Protein AF-A0AAD9IRP3-F1 (afdb_monomer_lite)

Radius of gyration: 26.78 Å; chains: 1; bounding box: 48×95×75 Å

Structure (mmCIF, N/CA/C/O backbone):
data_AF-A0AAD9IRP3-F1
#
_entry.id   AF-A0AAD9IRP3-F1
#
loop_
_atom_site.group_PDB
_atom_site.id
_atom_site.type_symbol
_atom_site.label_atom_id
_atom_site.label_alt_id
_atom_site.label_comp_id
_atom_site.label_asym_id
_atom_site.label_entity_id
_atom_site.label_seq_id
_atom_site.pdbx_PDB_ins_code
_atom_site.Cartn_x
_atom_site.Cartn_y
_atom_site.Cartn_z
_atom_site.occupancy
_atom_site.B_iso_or_equiv
_atom_site.auth_seq_id
_atom_site.auth_comp_id
_atom_site.auth_asym_id
_atom_site.auth_atom_id
_atom_site.pdbx_PDB_model_num
ATOM 1 N N . MET A 1 1 ? -22.067 73.111 -10.343 1.00 34.44 1 MET A N 1
ATOM 2 C CA . MET A 1 1 ? -22.266 71.830 -11.054 1.00 34.44 1 MET A CA 1
ATOM 3 C C . MET A 1 1 ? -21.081 70.942 -10.731 1.00 34.44 1 MET A C 1
ATOM 5 O O . MET A 1 1 ? -19.991 71.403 -11.015 1.00 34.44 1 MET A O 1
ATOM 9 N N . LYS A 1 2 ? -21.332 69.755 -10.144 1.00 33.47 2 LYS A N 1
ATOM 10 C CA . LYS A 1 2 ? -20.678 68.452 -10.418 1.00 33.47 2 LYS A CA 1
ATOM 11 C C . LYS A 1 2 ? -19.129 68.430 -10.508 1.00 33.47 2 LYS A C 1
ATOM 13 O O . LYS A 1 2 ? -18.570 69.131 -11.330 1.00 33.47 2 LYS A O 1
ATOM 18 N N . PHE A 1 3 ? -18.362 67.608 -9.796 1.00 30.78 3 PHE A N 1
ATOM 19 C CA . PHE A 1 3 ? -18.585 66.251 -9.291 1.00 30.78 3 PHE A CA 1
ATOM 20 C C . PHE A 1 3 ? -17.543 65.948 -8.194 1.00 30.78 3 PHE A C 1
ATOM 22 O O . PHE A 1 3 ? -16.428 66.464 -8.235 1.00 30.78 3 PHE A O 1
ATOM 29 N N . GLU A 1 4 ? -17.930 65.101 -7.246 1.00 40.72 4 GLU A N 1
ATOM 30 C CA . GLU A 1 4 ? -17.082 64.471 -6.232 1.00 40.72 4 GLU A CA 1
ATOM 31 C C . GLU A 1 4 ? -16.010 63.564 -6.861 1.00 40.72 4 GLU A C 1
ATOM 33 O O . GLU A 1 4 ? -16.277 62.885 -7.852 1.00 40.72 4 GLU A O 1
ATOM 38 N N . ALA A 1 5 ? -14.830 63.490 -6.241 1.00 33.88 5 ALA A N 1
ATOM 39 C CA . ALA A 1 5 ? -13.912 62.367 -6.407 1.00 33.88 5 ALA A CA 1
ATOM 40 C C . ALA A 1 5 ? -13.196 62.098 -5.075 1.00 33.88 5 ALA A C 1
ATOM 42 O O . ALA A 1 5 ? -12.258 62.787 -4.678 1.00 33.88 5 ALA A O 1
ATOM 43 N N . LEU A 1 6 ? -13.726 61.100 -4.376 1.00 32.66 6 LEU A N 1
ATOM 44 C CA . LEU A 1 6 ? -13.215 60.476 -3.165 1.00 32.66 6 LEU A CA 1
ATOM 45 C C . LEU A 1 6 ? -11.885 59.766 -3.491 1.00 32.66 6 LEU A C 1
ATOM 47 O O . LEU A 1 6 ? -11.872 58.814 -4.268 1.00 32.66 6 LEU A O 1
ATOM 51 N N . ILE A 1 7 ? -10.765 60.218 -2.923 1.00 34.00 7 ILE A N 1
ATOM 52 C CA . ILE A 1 7 ? -9.478 59.513 -3.030 1.00 34.00 7 ILE A CA 1
ATOM 53 C C . ILE A 1 7 ? -9.467 58.408 -1.966 1.00 34.00 7 ILE A C 1
ATOM 55 O O . ILE A 1 7 ? -9.241 58.673 -0.788 1.00 34.00 7 ILE A O 1
ATOM 59 N N . ILE A 1 8 ? -9.741 57.170 -2.382 1.00 33.28 8 ILE A N 1
ATOM 60 C CA . ILE A 1 8 ? -9.523 55.968 -1.571 1.00 33.28 8 ILE A CA 1
ATOM 61 C C . ILE A 1 8 ? -8.064 55.541 -1.769 1.00 33.28 8 ILE A C 1
ATOM 63 O O . ILE A 1 8 ? -7.675 55.107 -2.851 1.00 33.28 8 ILE A O 1
ATOM 67 N N . LEU A 1 9 ? -7.253 55.671 -0.719 1.00 31.14 9 LEU A N 1
ATOM 68 C CA . LEU A 1 9 ? -5.928 55.056 -0.624 1.00 31.14 9 LEU A CA 1
ATOM 69 C C . LEU A 1 9 ? -6.104 53.550 -0.381 1.00 31.14 9 LEU A C 1
ATOM 71 O O . LEU A 1 9 ? -6.388 53.129 0.738 1.00 31.14 9 LEU A O 1
ATOM 75 N N . ILE A 1 10 ? -5.944 52.739 -1.428 1.00 34.94 10 ILE A N 1
ATOM 76 C CA . ILE A 1 10 ? -5.802 51.284 -1.302 1.00 34.94 10 ILE A CA 1
ATOM 77 C C . ILE A 1 10 ? -4.315 50.995 -1.078 1.00 34.94 10 ILE A C 1
ATOM 79 O O . ILE A 1 10 ? -3.503 51.143 -1.990 1.00 34.94 10 ILE A O 1
ATOM 83 N N . TYR A 1 11 ? -3.956 50.603 0.144 1.00 31.55 11 TYR A N 1
ATOM 84 C CA . TYR A 1 11 ? -2.677 49.954 0.423 1.00 31.55 11 TYR A CA 1
ATOM 85 C C . TYR A 1 11 ? -2.700 48.566 -0.230 1.00 31.55 11 TYR A C 1
ATOM 87 O O . TYR A 1 11 ? -3.429 47.682 0.218 1.00 31.55 11 TYR A O 1
ATOM 95 N N . LEU A 1 12 ? -1.918 48.370 -1.292 1.00 32.75 12 LEU A N 1
ATOM 96 C CA . LEU A 1 12 ? -1.576 47.035 -1.775 1.00 32.75 12 LEU A CA 1
ATOM 97 C C . LEU A 1 12 ? -0.512 46.469 -0.830 1.00 32.75 12 LEU A C 1
ATOM 99 O O . LEU A 1 12 ? 0.656 46.840 -0.906 1.00 32.75 12 LEU A O 1
ATOM 103 N N . ALA A 1 13 ? -0.929 45.611 0.099 1.00 35.06 13 ALA A N 1
ATOM 104 C CA . ALA A 1 13 ? -0.009 44.709 0.770 1.00 35.06 13 ALA A CA 1
ATOM 105 C C . ALA A 1 13 ? 0.370 43.620 -0.242 1.00 35.06 13 ALA A C 1
ATOM 107 O O . ALA A 1 13 ? -0.450 42.766 -0.576 1.00 35.06 13 ALA A O 1
ATOM 108 N N . GLU A 1 14 ? 1.594 43.672 -0.764 1.00 34.12 14 GLU A N 1
ATOM 109 C CA . GLU A 1 14 ? 2.196 42.539 -1.462 1.00 34.12 14 GLU A CA 1
ATOM 110 C C . GLU A 1 14 ? 2.407 41.416 -0.440 1.00 34.12 14 GLU A C 1
ATOM 112 O O . GLU A 1 14 ? 3.417 41.351 0.258 1.00 34.12 14 GLU A O 1
ATOM 117 N N . THR A 1 15 ? 1.424 40.529 -0.306 1.00 32.97 15 THR A N 1
ATOM 118 C CA . THR A 1 15 ? 1.647 39.225 0.312 1.00 32.97 15 THR A CA 1
ATOM 119 C C . THR A 1 15 ? 2.465 38.401 -0.669 1.00 32.97 15 THR A C 1
ATOM 121 O O . THR A 1 15 ? 1.927 37.850 -1.631 1.00 32.97 15 THR A O 1
ATOM 124 N N . THR A 1 16 ? 3.774 38.324 -0.443 1.00 30.28 16 THR A N 1
ATOM 125 C CA . THR A 1 16 ? 4.611 37.288 -1.043 1.00 30.28 16 THR A CA 1
ATOM 126 C C . THR A 1 16 ? 4.097 35.938 -0.556 1.00 30.28 16 THR A C 1
ATOM 128 O O . THR A 1 16 ? 4.431 35.497 0.543 1.00 30.28 16 THR A O 1
ATOM 131 N N . PHE A 1 17 ? 3.256 35.289 -1.360 1.00 29.38 17 PHE A N 1
ATOM 132 C CA . PHE A 1 17 ? 3.020 33.859 -1.236 1.00 29.38 17 PHE A CA 1
ATOM 133 C C . PHE A 1 17 ? 4.336 33.168 -1.583 1.00 29.38 17 PHE A C 1
ATOM 135 O O . PHE A 1 17 ? 4.687 33.010 -2.751 1.00 29.38 17 PHE A O 1
ATOM 142 N N . LEU A 1 18 ? 5.093 32.787 -0.555 1.00 24.44 18 LEU A N 1
ATOM 143 C CA . LEU A 1 18 ? 6.053 31.707 -0.696 1.00 24.44 18 LEU A CA 1
ATOM 144 C C . LEU A 1 18 ? 5.221 30.464 -1.006 1.00 24.44 18 LEU A C 1
ATOM 146 O O . LEU A 1 18 ? 4.602 29.884 -0.118 1.00 24.44 18 LEU A O 1
ATOM 150 N N . SER A 1 19 ? 5.153 30.090 -2.283 1.00 27.28 19 SER A N 1
ATOM 151 C CA . SER A 1 19 ? 4.756 28.743 -2.662 1.00 27.28 19 SER A CA 1
ATOM 152 C C . SER A 1 19 ? 5.772 27.805 -2.021 1.00 27.28 19 SER A C 1
ATOM 154 O O . SER A 1 19 ? 6.899 27.681 -2.507 1.00 27.28 19 SER A O 1
ATOM 156 N N . VAL A 1 20 ? 5.400 27.199 -0.896 1.00 24.89 20 VAL A N 1
ATOM 157 C CA . VAL A 1 20 ? 6.093 26.020 -0.389 1.00 24.89 20 VAL A CA 1
ATOM 158 C C . VAL A 1 20 ? 6.000 24.999 -1.511 1.00 24.89 20 VAL A C 1
ATOM 160 O O . VAL A 1 20 ? 4.912 24.565 -1.884 1.00 24.89 20 VAL A O 1
ATOM 163 N N . SER A 1 21 ? 7.141 24.687 -2.118 1.00 25.02 21 SER A N 1
ATOM 164 C CA . SER A 1 21 ? 7.259 23.523 -2.976 1.00 25.02 21 SER A CA 1
ATOM 165 C C . SER A 1 21 ? 6.849 22.324 -2.132 1.00 25.02 21 SER A C 1
ATOM 167 O O . SER A 1 21 ? 7.559 21.988 -1.181 1.00 25.02 21 SER A O 1
ATOM 169 N N . ALA A 1 22 ? 5.709 21.712 -2.449 1.00 25.44 22 ALA A N 1
ATOM 170 C CA . ALA A 1 22 ? 5.417 20.365 -1.996 1.00 25.44 22 ALA A CA 1
ATOM 171 C C . ALA A 1 22 ? 6.640 19.519 -2.370 1.00 25.44 22 ALA A C 1
ATOM 173 O O . ALA A 1 22 ? 6.993 19.414 -3.548 1.00 25.44 22 ALA A O 1
ATOM 174 N N . SER A 1 23 ? 7.376 19.032 -1.372 1.00 24.48 23 SER A N 1
ATOM 175 C CA . SER A 1 23 ? 8.453 18.092 -1.635 1.00 24.48 23 SER A CA 1
ATOM 176 C C . SER A 1 23 ? 7.810 16.871 -2.278 1.00 24.48 23 SER A C 1
ATOM 178 O O . SER A 1 23 ? 6.939 16.258 -1.663 1.00 24.48 23 SER A O 1
ATOM 180 N N . ASN A 1 24 ? 8.218 16.543 -3.503 1.00 29.25 24 ASN A N 1
ATOM 181 C CA . ASN A 1 24 ? 7.876 15.296 -4.183 1.00 29.25 24 ASN A CA 1
ATOM 182 C C . ASN A 1 24 ? 8.494 14.109 -3.423 1.00 29.25 24 ASN A C 1
ATOM 184 O O . ASN A 1 24 ? 9.475 13.529 -3.880 1.00 29.25 24 ASN A O 1
ATOM 188 N N . ASN A 1 25 ? 7.951 13.774 -2.254 1.00 29.34 25 ASN A N 1
ATOM 189 C CA . ASN A 1 25 ? 8.204 12.496 -1.610 1.00 29.34 25 ASN A CA 1
ATOM 190 C C . ASN A 1 25 ? 7.181 11.487 -2.144 1.00 29.34 25 ASN A C 1
ATOM 192 O O . ASN A 1 25 ? 6.010 11.848 -2.289 1.00 29.34 25 ASN A O 1
ATOM 196 N N . PRO A 1 26 ? 7.600 10.254 -2.478 1.00 30.30 26 PRO A N 1
ATOM 197 C CA . PRO A 1 26 ? 6.675 9.219 -2.914 1.00 30.30 26 PRO A CA 1
ATOM 198 C C . PRO A 1 26 ? 5.615 9.025 -1.827 1.00 30.30 26 PRO A C 1
ATOM 200 O O . PRO A 1 26 ? 5.940 8.884 -0.647 1.00 30.30 26 PRO A O 1
ATOM 203 N N . VAL A 1 27 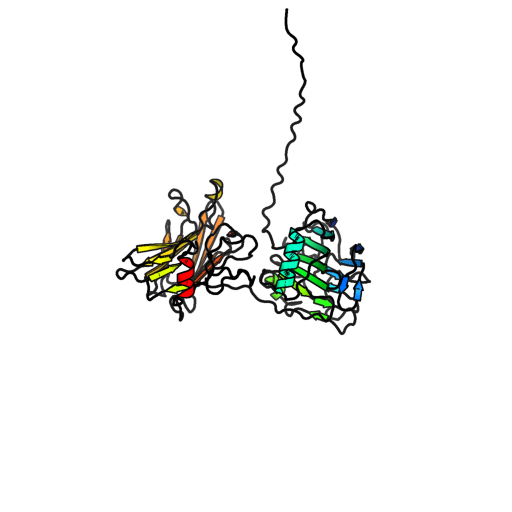? 4.343 9.092 -2.220 1.00 38.03 27 VAL A N 1
ATOM 204 C CA . VAL A 1 27 ? 3.213 8.858 -1.322 1.00 38.03 27 VAL A CA 1
ATOM 205 C C . VAL A 1 27 ? 3.242 7.379 -0.950 1.00 38.03 27 VAL A C 1
ATOM 207 O O . VAL A 1 27 ? 2.794 6.522 -1.701 1.00 38.03 27 VAL A O 1
ATOM 210 N N . TYR A 1 28 ? 3.845 7.073 0.192 1.00 49.09 28 TYR A N 1
ATOM 211 C CA . TYR A 1 28 ? 3.669 5.797 0.873 1.00 49.09 28 TYR A CA 1
ATOM 212 C C . TYR A 1 28 ? 2.184 5.649 1.243 1.00 49.09 28 TYR A C 1
ATOM 214 O O . TYR A 1 28 ? 1.552 6.648 1.592 1.00 49.09 28 TYR A O 1
ATOM 222 N N . TYR A 1 29 ? 1.629 4.430 1.225 1.00 62.78 29 TYR A N 1
ATOM 223 C CA . TYR A 1 29 ? 0.231 4.140 1.608 1.00 62.78 29 TYR A CA 1
ATOM 224 C C . TYR A 1 29 ? 0.048 4.193 3.128 1.00 62.78 29 TYR A C 1
ATOM 226 O O . TYR A 1 29 ? -0.410 3.255 3.781 1.00 62.78 29 TYR A O 1
ATOM 234 N N . LEU A 1 30 ? 0.465 5.309 3.708 1.00 74.38 30 LEU A N 1
ATOM 235 C CA . LEU A 1 30 ? 0.274 5.664 5.096 1.00 74.38 30 LEU A CA 1
ATOM 236 C C . LEU A 1 30 ? -1.132 6.231 5.237 1.00 74.38 30 LEU A C 1
ATOM 238 O O . LEU A 1 30 ? -1.665 6.882 4.339 1.00 74.38 30 LEU A O 1
ATOM 242 N N . TYR A 1 31 ? -1.716 6.031 6.405 1.00 85.00 31 TYR A N 1
ATOM 243 C CA . TYR A 1 31 ? -2.885 6.793 6.797 1.00 85.00 31 TYR A CA 1
ATOM 244 C C . TYR A 1 31 ? -2.513 8.278 6.839 1.00 85.00 31 TYR A C 1
ATOM 246 O O . TYR A 1 31 ? -1.376 8.590 7.214 1.00 85.00 31 TYR A O 1
ATOM 254 N N . PRO A 1 32 ? -3.436 9.197 6.506 1.00 86.75 32 PRO A N 1
ATOM 255 C CA . PRO A 1 32 ? -3.133 10.623 6.471 1.00 86.75 32 PRO A CA 1
ATOM 256 C C . PRO A 1 32 ? -2.511 11.109 7.784 1.00 86.75 32 PRO A C 1
ATOM 258 O O . PRO A 1 32 ? -3.067 10.882 8.858 1.00 86.75 32 PRO A O 1
ATOM 261 N N . PHE A 1 33 ? -1.383 11.805 7.715 1.00 88.12 33 PHE A N 1
ATOM 262 C CA . PHE A 1 33 ? -0.620 12.304 8.863 1.00 88.12 33 PHE A CA 1
ATOM 263 C C . PHE A 1 33 ? -0.012 13.664 8.520 1.00 88.12 33 PHE A C 1
ATOM 265 O O . PHE A 1 33 ? 0.009 14.031 7.350 1.00 88.12 33 PHE A O 1
ATOM 272 N N . GLY A 1 34 ? 0.480 14.384 9.524 1.00 89.88 34 GLY A N 1
ATOM 273 C CA . GLY A 1 34 ? 1.097 15.701 9.366 1.00 89.88 34 GLY A CA 1
ATOM 274 C C . GLY A 1 34 ? 0.376 16.804 10.141 1.00 89.88 34 GLY A C 1
ATOM 275 O O . GLY A 1 34 ? -0.753 16.642 10.615 1.00 89.88 34 GLY A O 1
ATOM 276 N N . GLU A 1 35 ? 1.040 17.951 10.288 1.00 89.50 35 GLU A N 1
ATOM 277 C CA . GLU A 1 35 ? 0.494 19.128 10.985 1.00 89.50 35 GLU A CA 1
ATOM 278 C C . GLU A 1 35 ? -0.794 19.640 10.330 1.00 89.50 35 GLU A C 1
ATOM 280 O O . GLU A 1 35 ? -1.708 20.100 11.011 1.00 89.50 35 GLU A O 1
ATOM 285 N N . GLU A 1 36 ? -0.904 19.507 9.010 1.00 85.62 36 GLU A N 1
ATOM 286 C CA . GLU A 1 36 ? -2.083 19.850 8.218 1.00 85.62 36 GLU A CA 1
ATOM 287 C C . GLU A 1 36 ? -3.308 18.987 8.543 1.00 85.62 36 GLU A C 1
ATOM 289 O O . GLU A 1 36 ? -4.436 19.405 8.285 1.00 85.62 36 GLU A O 1
ATOM 294 N N . ARG A 1 37 ? -3.101 17.808 9.144 1.00 85.69 37 ARG A N 1
ATOM 295 C CA . ARG A 1 37 ? -4.158 16.941 9.684 1.00 85.69 37 ARG A CA 1
ATOM 296 C C . ARG A 1 37 ? -4.361 17.129 11.194 1.00 85.69 37 ARG A C 1
ATOM 298 O O . ARG A 1 37 ? -5.118 16.381 11.806 1.00 85.69 37 ARG A O 1
ATOM 305 N N . GLY A 1 38 ? -3.703 18.125 11.793 1.00 90.56 38 GLY A N 1
ATOM 306 C CA . GLY A 1 38 ? -3.790 18.432 13.221 1.00 90.56 38 GLY A CA 1
ATOM 307 C C . GLY A 1 38 ? -2.910 17.552 14.109 1.00 90.56 38 GLY A C 1
ATOM 308 O O . GLY A 1 38 ? -3.159 17.473 15.315 1.00 90.56 38 GLY A O 1
ATOM 309 N N . ASP A 1 39 ? -1.896 16.889 13.544 1.00 95.44 39 ASP A N 1
ATOM 310 C CA . ASP A 1 39 ? -1.001 16.039 14.323 1.00 95.44 39 ASP A CA 1
ATOM 311 C C . ASP A 1 39 ? -0.147 16.851 15.293 1.00 95.44 39 ASP A C 1
ATOM 313 O O . ASP A 1 39 ? 0.381 17.920 14.985 1.00 95.44 39 ASP A O 1
ATOM 317 N N . SER A 1 40 ? 0.045 16.287 16.481 1.00 96.62 40 SER A N 1
ATOM 318 C CA . SER A 1 40 ? 1.114 16.723 17.368 1.00 96.62 40 SER A CA 1
ATOM 319 C C . SER A 1 40 ? 2.463 16.302 16.796 1.00 96.62 40 SER A C 1
ATOM 321 O O . SER A 1 40 ? 2.594 15.219 16.226 1.00 96.62 40 SER A O 1
ATOM 323 N N . VAL A 1 41 ? 3.478 17.139 17.011 1.00 95.38 41 VAL A N 1
ATOM 324 C CA . VAL A 1 41 ? 4.811 16.958 16.431 1.00 95.38 41 VAL A CA 1
ATOM 325 C C . VAL A 1 41 ? 5.862 16.764 17.518 1.00 95.38 41 VAL A C 1
ATOM 327 O O . VAL A 1 41 ? 5.890 17.493 18.513 1.00 95.38 41 VAL A O 1
ATOM 330 N N . LYS A 1 42 ? 6.772 15.810 17.308 1.00 94.00 42 LYS A N 1
ATOM 331 C CA . LYS A 1 42 ? 8.034 15.691 18.051 1.00 94.00 42 LYS A CA 1
ATOM 332 C C . LYS A 1 42 ? 9.199 15.613 17.061 1.00 94.00 42 LYS A C 1
ATOM 334 O O . LYS A 1 42 ? 9.298 14.661 16.296 1.00 94.00 42 LYS A O 1
ATOM 339 N N . THR A 1 43 ? 10.072 16.619 17.092 1.00 90.31 43 THR A N 1
ATOM 340 C CA . THR A 1 43 ? 11.253 16.763 16.211 1.00 90.31 43 THR A CA 1
ATOM 341 C C . THR A 1 43 ? 12.584 16.565 16.936 1.00 90.31 43 THR A C 1
ATOM 343 O O . THR A 1 43 ? 13.643 16.628 16.322 1.00 90.31 43 THR A O 1
ATOM 346 N N . ASP A 1 44 ? 12.554 16.349 18.250 1.00 86.12 44 ASP A N 1
ATOM 347 C CA . ASP A 1 44 ? 13.751 16.180 19.068 1.00 86.12 44 ASP A CA 1
ATOM 348 C C . ASP A 1 44 ? 13.536 15.071 20.098 1.00 86.12 44 ASP A C 1
ATOM 350 O O . ASP A 1 44 ? 12.405 14.860 20.550 1.00 86.12 44 ASP A O 1
ATOM 354 N N . GLY A 1 45 ? 14.606 14.363 20.448 1.00 80.81 45 GLY A N 1
ATOM 355 C CA . GLY A 1 45 ? 14.636 13.327 21.476 1.00 80.81 45 GLY A CA 1
ATOM 356 C C . GLY A 1 45 ? 15.479 12.098 21.125 1.00 80.81 45 GLY A C 1
ATOM 357 O O . GLY A 1 45 ? 15.880 11.892 19.974 1.00 80.81 45 GLY A O 1
ATOM 358 N N . ASP A 1 46 ? 15.720 11.290 22.159 1.00 75.06 46 ASP A N 1
ATOM 359 C CA . ASP A 1 46 ? 16.536 10.068 22.151 1.00 75.06 46 ASP A CA 1
ATOM 360 C C . ASP A 1 46 ? 15.914 8.970 23.062 1.00 75.06 46 ASP A C 1
ATOM 362 O O . ASP A 1 46 ? 14.833 9.169 23.620 1.00 75.06 46 ASP A O 1
ATOM 366 N N . ASP A 1 47 ? 16.596 7.834 23.248 1.00 70.94 47 ASP A N 1
ATOM 367 C CA . ASP A 1 47 ? 16.174 6.576 23.907 1.00 70.94 47 ASP A CA 1
ATOM 368 C C . ASP A 1 47 ? 15.269 6.666 25.156 1.00 70.94 47 ASP A C 1
ATOM 370 O O . ASP A 1 47 ? 14.468 5.766 25.414 1.00 70.94 47 ASP A O 1
ATOM 374 N N . MET A 1 48 ? 15.389 7.718 25.970 1.00 69.00 48 MET A N 1
ATOM 375 C CA . MET A 1 48 ? 14.631 7.866 27.223 1.00 69.00 48 MET A CA 1
ATOM 376 C C . MET A 1 48 ? 13.466 8.861 27.138 1.00 69.00 48 MET A C 1
ATOM 378 O O . MET A 1 48 ? 12.735 9.038 28.113 1.00 69.00 48 MET A O 1
ATOM 382 N N . GLU A 1 49 ? 13.244 9.487 25.986 1.00 77.69 49 GLU A N 1
ATOM 383 C CA . GLU A 1 49 ? 12.247 10.544 25.806 1.00 77.69 49 GLU A CA 1
ATOM 384 C C . GLU A 1 49 ? 10.909 10.027 25.264 1.00 77.69 49 GLU A C 1
ATOM 386 O O . GLU A 1 49 ? 10.356 10.522 24.277 1.00 77.69 49 GLU A O 1
ATOM 391 N N . ASN A 1 50 ? 10.368 9.028 25.958 1.00 83.56 50 ASN A N 1
ATOM 392 C CA . ASN A 1 50 ? 9.044 8.481 25.686 1.00 83.56 50 ASN A CA 1
ATOM 393 C C . ASN A 1 50 ? 7.937 9.471 26.071 1.00 83.56 50 ASN A C 1
ATOM 395 O O . ASN A 1 50 ? 8.026 10.179 27.079 1.00 83.56 50 ASN A O 1
ATOM 399 N N . LYS A 1 51 ? 6.838 9.467 25.314 1.00 91.00 51 LYS A N 1
ATOM 400 C CA . LYS A 1 51 ? 5.669 10.311 25.581 1.00 91.00 51 LYS A CA 1
ATOM 401 C C . LYS A 1 51 ? 4.511 9.473 26.117 1.00 91.00 51 LYS A C 1
ATOM 403 O O . LYS A 1 51 ? 4.030 8.582 25.426 1.00 91.00 51 LYS A O 1
ATOM 408 N N . LEU A 1 52 ? 4.027 9.789 27.321 1.00 94.38 52 LEU A N 1
ATOM 409 C CA . LEU A 1 52 ? 2.758 9.250 27.818 1.00 94.38 52 LEU A CA 1
ATOM 410 C C . LEU A 1 52 ? 1.596 9.882 27.044 1.00 94.38 52 LEU A C 1
ATOM 412 O O . LEU A 1 52 ? 1.464 11.110 27.012 1.00 94.38 52 LEU A O 1
ATOM 416 N N . ILE A 1 53 ? 0.759 9.038 26.450 1.00 95.56 53 ILE A N 1
ATOM 417 C CA . ILE A 1 53 ? -0.476 9.414 25.768 1.00 95.56 53 ILE A CA 1
ATOM 418 C C . ILE A 1 53 ? -1.648 8.933 26.621 1.00 95.56 53 ILE A C 1
ATOM 420 O O . ILE A 1 53 ? -1.765 7.742 26.906 1.00 95.56 53 ILE A O 1
ATOM 424 N N . HIS A 1 54 ? -2.510 9.862 27.034 1.00 95.06 54 HIS A N 1
ATOM 425 C CA . HIS A 1 54 ? -3.796 9.550 27.658 1.00 95.06 54 HIS A CA 1
ATOM 426 C C . HIS A 1 54 ? -4.857 9.420 26.573 1.00 95.06 54 HIS A C 1
ATOM 428 O O . HIS A 1 54 ? -4.970 10.310 25.729 1.00 95.06 54 HIS A O 1
ATOM 434 N N . LEU A 1 55 ? -5.608 8.321 26.588 1.00 92.12 55 LEU A N 1
ATOM 435 C CA . LEU A 1 55 ? -6.522 7.982 25.505 1.00 92.12 55 LEU A CA 1
ATOM 436 C C . LEU A 1 55 ? -7.934 8.489 25.773 1.00 92.12 55 LEU A C 1
ATOM 438 O O . LEU A 1 55 ? -8.449 8.349 26.882 1.00 92.12 55 LEU A O 1
ATOM 442 N N . ASN A 1 56 ? -8.572 9.024 24.734 1.00 89.56 56 ASN A N 1
ATOM 443 C CA . ASN A 1 56 ? -9.980 9.423 24.771 1.00 89.56 56 ASN A CA 1
ATOM 444 C C . ASN A 1 56 ? -10.902 8.202 24.871 1.00 89.56 56 ASN A C 1
ATOM 446 O O . ASN A 1 56 ? -11.970 8.273 25.483 1.00 89.56 56 ASN A O 1
ATOM 450 N N . ARG A 1 57 ? -10.472 7.067 24.305 1.00 89.88 57 ARG A N 1
ATOM 451 C CA . ARG A 1 57 ? -11.152 5.773 24.383 1.00 89.88 57 ARG A CA 1
ATOM 452 C C . ARG A 1 57 ? -10.221 4.711 24.946 1.00 89.88 57 ARG A C 1
ATOM 454 O O . ARG A 1 57 ? -9.024 4.699 24.682 1.00 89.88 57 ARG A O 1
ATOM 461 N N . THR A 1 58 ? -10.789 3.816 25.745 1.00 91.06 58 THR A N 1
ATOM 462 C CA . THR A 1 58 ? -10.067 2.628 26.214 1.00 91.06 58 THR A CA 1
ATOM 463 C C . THR A 1 58 ? -10.034 1.611 25.081 1.00 91.06 58 THR A C 1
ATOM 465 O O . THR A 1 58 ? -11.019 1.478 24.360 1.00 91.06 58 THR A O 1
ATOM 468 N N . PHE A 1 59 ? -8.934 0.882 24.939 1.00 92.06 59 PHE A N 1
ATOM 469 C CA . PHE A 1 59 ? -8.823 -0.202 23.965 1.00 92.06 59 PHE A CA 1
ATOM 470 C C . PHE A 1 59 ? -8.294 -1.474 24.623 1.00 92.06 59 PHE A C 1
ATOM 472 O O . PHE A 1 59 ? -7.773 -1.429 25.744 1.00 92.06 59 PHE A O 1
ATOM 479 N N . ARG A 1 60 ? -8.431 -2.612 23.935 1.00 94.88 60 ARG A N 1
ATOM 480 C CA . ARG A 1 60 ? -7.944 -3.903 24.424 1.00 94.88 60 ARG A CA 1
ATOM 481 C C . ARG A 1 60 ? -6.694 -4.331 23.675 1.00 94.88 60 ARG A C 1
ATOM 483 O O . ARG A 1 60 ? -6.655 -4.332 22.451 1.00 94.88 60 ARG A O 1
ATOM 490 N N . PHE A 1 61 ? -5.688 -4.735 24.435 1.00 95.00 61 PHE A N 1
ATOM 491 C CA . PHE A 1 61 ? -4.499 -5.393 23.919 1.00 95.00 61 PHE A CA 1
ATOM 492 C C . PHE A 1 61 ? -4.284 -6.694 24.685 1.00 95.00 61 PHE A C 1
ATOM 494 O O . PHE A 1 61 ? -4.215 -6.714 25.920 1.00 95.00 61 PHE A O 1
ATOM 501 N N . TYR A 1 62 ? -4.249 -7.798 23.945 1.00 93.88 62 TYR A N 1
ATOM 502 C CA . TYR A 1 62 ? -4.599 -9.115 24.455 1.00 93.88 62 TYR A CA 1
ATOM 503 C C . TYR A 1 62 ? -5.900 -9.039 25.278 1.00 93.88 62 TYR A C 1
ATOM 505 O O . TYR A 1 62 ? -6.876 -8.407 24.890 1.00 93.88 62 TYR A O 1
ATOM 513 N N . THR A 1 63 ? -5.917 -9.641 26.465 1.00 90.25 63 THR A N 1
ATOM 514 C CA . THR A 1 63 ? -7.073 -9.673 27.366 1.00 90.25 63 THR A CA 1
ATOM 515 C C . THR A 1 63 ? -7.093 -8.504 28.360 1.00 90.25 63 THR A C 1
ATOM 517 O O . THR A 1 63 ? -7.721 -8.622 29.413 1.00 90.25 63 THR A O 1
ATOM 520 N N . ARG A 1 64 ? -6.335 -7.423 28.119 1.00 92.56 64 ARG A N 1
ATOM 521 C CA . ARG A 1 64 ? -6.196 -6.287 29.048 1.00 92.56 64 ARG A CA 1
ATOM 522 C C . ARG A 1 64 ? -6.658 -4.987 28.409 1.00 92.56 64 ARG A C 1
ATOM 524 O O . ARG A 1 64 ? -6.402 -4.738 27.238 1.00 92.56 64 ARG A O 1
ATOM 531 N N . GLU A 1 65 ? -7.309 -4.158 29.213 1.00 94.31 65 GLU A N 1
ATOM 532 C CA . GLU A 1 65 ? -7.763 -2.825 28.825 1.00 94.31 65 GLU A CA 1
ATOM 533 C C . GLU A 1 65 ? -6.729 -1.762 29.192 1.00 94.31 65 GLU A C 1
ATOM 535 O O . GLU A 1 6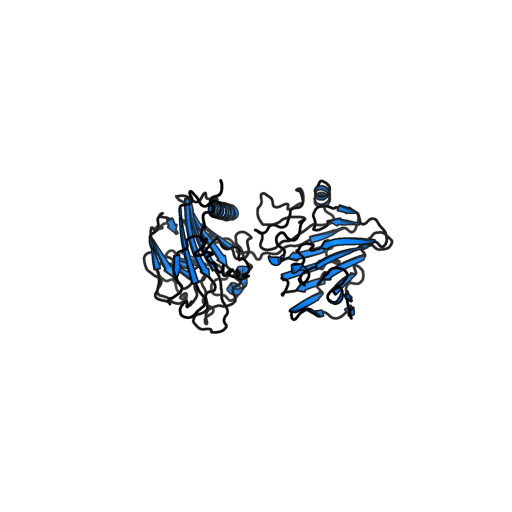5 ? -6.146 -1.796 30.280 1.00 94.31 65 GLU A O 1
ATOM 540 N N . TYR A 1 66 ? -6.535 -0.804 28.289 1.00 94.56 66 TYR A N 1
ATOM 541 C CA . TYR A 1 66 ? -5.594 0.296 28.449 1.00 94.56 66 TYR A CA 1
ATOM 542 C C . TYR A 1 66 ? -6.262 1.630 28.121 1.00 94.56 66 TYR A C 1
ATOM 544 O O . TYR A 1 66 ? -6.919 1.785 27.095 1.00 94.56 66 TYR A O 1
ATOM 552 N N . ASN A 1 67 ? -6.061 2.609 29.003 1.00 94.12 67 ASN A N 1
ATOM 553 C CA . ASN A 1 67 ? -6.510 3.999 28.845 1.00 94.12 67 ASN A CA 1
ATOM 554 C C . ASN A 1 67 ? -5.341 4.969 28.593 1.00 94.12 67 ASN A C 1
ATOM 556 O O . ASN A 1 67 ? -5.517 6.186 28.553 1.00 94.12 67 ASN A O 1
ATOM 560 N N . SER A 1 68 ? -4.126 4.431 28.503 1.00 95.69 68 SER A N 1
ATOM 561 C CA . SER A 1 68 ? -2.901 5.166 28.234 1.00 95.69 68 SER A CA 1
ATOM 562 C C . SER A 1 68 ? -1.807 4.221 27.753 1.00 95.69 68 SER A C 1
ATOM 564 O O . SER A 1 68 ? -1.814 3.026 28.064 1.00 95.69 68 SER A O 1
ATOM 566 N N . PHE A 1 69 ? -0.854 4.766 27.006 1.00 96.44 69 PHE A N 1
ATOM 567 C CA . PHE A 1 69 ? 0.365 4.069 26.613 1.00 96.44 69 PHE A CA 1
ATOM 568 C C . PHE A 1 69 ? 1.535 5.041 26.506 1.00 96.44 69 PHE A C 1
ATOM 570 O O . PHE A 1 69 ? 1.361 6.259 26.445 1.00 96.44 69 PHE A O 1
ATOM 577 N N . TRP A 1 70 ? 2.738 4.489 26.463 1.00 94.75 70 TRP A N 1
ATOM 578 C CA . TRP A 1 70 ? 3.967 5.220 26.217 1.00 94.75 70 TRP A CA 1
ATOM 579 C C . TRP A 1 70 ? 4.375 5.040 24.761 1.00 94.75 70 TRP A C 1
ATOM 581 O O . TRP A 1 70 ? 4.634 3.926 24.310 1.00 94.75 70 TRP A O 1
ATOM 591 N N . MET A 1 71 ? 4.421 6.147 24.031 1.00 94.12 71 MET A N 1
ATOM 592 C CA . MET A 1 71 ? 4.915 6.204 22.664 1.00 94.12 71 MET A CA 1
ATOM 593 C C . MET A 1 71 ? 6.434 6.388 22.682 1.00 94.12 71 MET A C 1
ATOM 595 O O . MET A 1 71 ? 6.935 7.341 23.291 1.00 94.12 71 MET A O 1
ATOM 599 N N . CYS A 1 72 ? 7.147 5.481 22.017 1.00 92.94 72 CYS A N 1
ATOM 600 C CA . CYS A 1 72 ? 8.601 5.456 21.955 1.00 92.94 72 CYS A CA 1
ATOM 601 C C . CYS A 1 72 ? 9.110 5.985 20.614 1.00 92.94 72 CYS A C 1
ATOM 603 O O . CYS A 1 72 ? 8.599 5.624 19.553 1.00 92.94 72 CYS A O 1
ATOM 605 N N . ILE A 1 73 ? 10.164 6.803 20.659 1.00 91.88 73 ILE A N 1
ATOM 606 C CA . ILE A 1 73 ? 10.852 7.301 19.457 1.00 91.88 73 ILE A CA 1
ATOM 607 C C . ILE A 1 73 ? 11.415 6.146 18.632 1.00 91.88 73 ILE A C 1
ATOM 609 O O . ILE A 1 73 ? 11.381 6.180 17.409 1.00 91.88 73 ILE A O 1
ATOM 613 N N . ASN A 1 74 ? 11.822 5.084 19.314 1.00 91.75 74 ASN A N 1
ATOM 614 C CA . ASN A 1 74 ? 12.438 3.899 18.747 1.00 91.75 74 ASN A CA 1
ATOM 615 C C . ASN A 1 74 ? 11.448 2.962 18.036 1.00 91.75 74 ASN A C 1
ATOM 617 O O . ASN A 1 74 ? 11.745 1.790 17.891 1.00 91.75 74 ASN A O 1
ATOM 621 N N . GLY A 1 75 ? 10.273 3.431 17.601 1.00 93.19 75 GLY A N 1
ATOM 622 C CA . GLY A 1 75 ? 9.348 2.630 16.788 1.00 93.19 75 GLY A CA 1
ATOM 623 C C . GLY A 1 75 ? 8.523 1.595 17.560 1.00 93.19 75 GLY A C 1
ATOM 624 O O . GLY A 1 75 ? 8.191 0.532 17.025 1.00 93.19 75 GLY A O 1
ATOM 625 N N . ALA A 1 76 ? 8.200 1.880 18.826 1.00 93.94 76 ALA A N 1
ATOM 626 C CA . ALA A 1 76 ? 7.436 0.986 19.698 1.00 93.94 76 ALA A CA 1
ATOM 627 C C . ALA A 1 76 ? 6.401 1.731 20.559 1.00 93.94 76 ALA A C 1
ATOM 629 O O . ALA A 1 76 ? 6.519 2.928 20.828 1.00 93.94 76 ALA A O 1
ATOM 630 N N . ILE A 1 77 ? 5.390 0.999 21.024 1.00 95.19 77 ILE A N 1
ATOM 631 C CA . ILE A 1 77 ? 4.352 1.477 21.943 1.00 95.19 77 ILE A CA 1
ATOM 632 C C . ILE A 1 77 ? 4.296 0.515 23.128 1.00 95.19 77 ILE A C 1
ATOM 634 O O . ILE A 1 77 ? 4.014 -0.667 22.939 1.00 95.19 77 ILE A O 1
ATOM 638 N N . SER A 1 78 ? 4.559 0.990 24.347 1.00 93.81 78 SER A N 1
ATOM 639 C CA . SER A 1 78 ? 4.530 0.158 25.557 1.00 93.81 78 SER A CA 1
ATOM 640 C C . SER A 1 78 ? 3.406 0.545 26.506 1.00 93.81 78 SER A C 1
ATOM 642 O O . SER A 1 78 ? 2.949 1.688 26.547 1.00 93.81 78 SER A O 1
ATOM 644 N N . PHE A 1 79 ? 2.962 -0.416 27.309 1.00 92.44 79 PHE A N 1
ATOM 645 C CA . PHE A 1 79 ? 1.827 -0.231 28.203 1.00 92.44 79 PHE A CA 1
ATOM 646 C C . PHE A 1 79 ? 2.238 -0.306 29.672 1.00 92.44 79 PHE A C 1
ATOM 648 O O . PHE A 1 79 ? 3.142 -1.054 30.045 1.00 92.44 79 PHE A O 1
ATOM 655 N N . ASN A 1 80 ? 1.538 0.451 30.522 1.00 86.75 80 ASN A N 1
ATOM 656 C CA . ASN A 1 80 ? 1.810 0.673 31.953 1.00 86.75 80 ASN A CA 1
ATOM 657 C C . ASN A 1 80 ? 3.127 1.408 32.253 1.00 86.75 80 ASN A C 1
ATOM 659 O O . ASN A 1 80 ? 3.121 2.414 32.960 1.00 86.75 80 ASN A O 1
ATOM 663 N N . VAL A 1 81 ? 4.249 0.926 31.721 1.00 86.38 81 VAL A N 1
ATOM 664 C CA . VAL A 1 81 ? 5.591 1.476 31.949 1.00 86.38 81 VAL A CA 1
ATOM 665 C C . VAL A 1 81 ? 6.219 1.835 30.606 1.00 86.38 81 VAL A C 1
ATOM 667 O O . VAL A 1 81 ? 5.950 1.187 29.591 1.00 86.38 81 VAL A O 1
ATOM 670 N N . PHE A 1 82 ? 7.030 2.890 30.586 1.00 83.94 82 PHE A N 1
ATOM 671 C CA . PHE A 1 82 ? 7.750 3.285 29.382 1.00 83.94 82 PHE A CA 1
ATOM 672 C C . PHE A 1 82 ? 8.829 2.260 29.013 1.00 83.94 82 PHE A C 1
ATOM 674 O O . PHE A 1 82 ? 9.386 1.571 29.871 1.00 83.94 82 PHE A O 1
ATOM 681 N N . LEU A 1 83 ? 9.134 2.188 27.723 1.00 84.25 83 LEU A N 1
ATOM 682 C CA . LEU A 1 83 ? 10.174 1.335 27.169 1.00 84.25 83 LEU A CA 1
ATOM 683 C C . LEU A 1 83 ? 11.524 2.058 27.248 1.00 84.25 83 LEU A C 1
ATOM 685 O O . LEU A 1 83 ? 11.726 3.067 26.581 1.00 84.25 83 LEU A O 1
ATOM 689 N N . TRP A 1 84 ? 12.442 1.580 28.090 1.00 79.88 84 TRP A N 1
ATOM 690 C CA . TRP A 1 84 ? 13.742 2.238 28.323 1.00 79.88 84 TRP A CA 1
ATOM 691 C C . TRP A 1 84 ? 14.882 1.709 27.442 1.00 79.88 84 TRP A C 1
ATOM 693 O O . TRP A 1 84 ? 16.029 2.121 27.603 1.00 79.88 84 TRP A O 1
ATOM 703 N N . LEU A 1 85 ? 14.603 0.729 26.583 1.00 83.06 85 LEU A N 1
ATOM 704 C CA . LEU A 1 85 ? 15.614 0.053 25.779 1.00 83.06 85 LEU A CA 1
ATOM 705 C C . LEU A 1 85 ? 15.715 0.696 24.389 1.00 83.06 85 LEU A C 1
ATOM 707 O O . LEU A 1 85 ? 14.710 0.899 23.711 1.00 83.06 85 LEU A O 1
ATOM 711 N N . ALA A 1 86 ? 16.950 0.954 23.956 1.00 79.62 86 ALA A N 1
ATOM 712 C CA . ALA A 1 86 ? 17.253 1.519 22.639 1.00 79.62 86 ALA A CA 1
ATOM 713 C C . ALA A 1 86 ? 16.913 0.560 21.484 1.00 79.62 86 ALA A C 1
ATOM 715 O O . ALA A 1 86 ? 16.571 0.966 20.383 1.00 79.62 86 ALA A O 1
ATOM 716 N N . SER A 1 87 ? 16.996 -0.744 21.741 1.00 78.38 87 SER A N 1
ATOM 717 C CA . SER A 1 87 ? 16.727 -1.789 20.757 1.00 78.38 87 SER A CA 1
ATOM 718 C C . SER A 1 87 ? 16.129 -3.031 21.429 1.00 78.38 87 SER A C 1
ATOM 720 O O . SER A 1 87 ? 16.274 -3.202 22.648 1.00 78.38 87 SER A O 1
ATOM 722 N N . PRO A 1 88 ? 15.458 -3.907 20.660 1.00 74.69 88 PRO A N 1
ATOM 723 C CA . PRO A 1 88 ? 14.901 -5.152 21.166 1.00 74.69 88 PRO A CA 1
ATOM 724 C C . PRO A 1 88 ? 15.966 -6.003 21.858 1.00 74.69 88 PRO A C 1
ATOM 726 O O . PRO A 1 88 ? 17.002 -6.330 21.276 1.00 74.69 88 PRO A O 1
ATOM 729 N N . SER A 1 89 ? 15.698 -6.421 23.094 1.00 67.50 89 SER A N 1
ATOM 730 C CA . SER A 1 89 ? 16.506 -7.450 23.744 1.00 67.50 89 SER A CA 1
ATOM 731 C C . SER A 1 89 ? 16.218 -8.824 23.140 1.00 67.50 89 SER A C 1
ATOM 733 O O . SER A 1 89 ? 15.082 -9.132 22.779 1.00 67.50 89 SER A O 1
ATOM 735 N N . SER A 1 90 ? 17.222 -9.701 23.128 1.00 60.50 90 SER A N 1
ATOM 736 C CA . SER A 1 90 ? 17.071 -11.098 22.694 1.00 60.50 90 SER A CA 1
ATOM 737 C C . SER A 1 90 ? 16.156 -11.940 23.600 1.00 60.50 90 SER A C 1
ATOM 739 O O . SER A 1 90 ? 15.723 -13.016 23.197 1.00 60.50 90 SER A O 1
ATOM 741 N N . GLY A 1 91 ? 15.847 -11.469 24.814 1.00 62.06 91 GLY A N 1
ATOM 742 C CA . GLY A 1 91 ? 14.934 -12.119 25.758 1.00 62.06 91 GLY A CA 1
ATOM 743 C C . GLY A 1 91 ? 13.602 -11.384 25.919 1.00 62.06 91 GLY A C 1
ATOM 744 O O . GLY A 1 91 ? 13.484 -10.202 25.588 1.00 62.06 91 GLY A O 1
ATOM 745 N N . ALA A 1 92 ? 12.600 -12.084 26.456 1.00 65.12 92 ALA A N 1
ATOM 746 C CA . ALA A 1 92 ? 11.335 -11.474 26.842 1.00 65.12 92 ALA A CA 1
ATOM 747 C C . ALA A 1 92 ? 11.554 -10.460 27.975 1.00 65.12 92 ALA A C 1
ATOM 749 O O . ALA A 1 92 ? 12.126 -10.783 29.020 1.00 65.12 92 ALA A O 1
ATOM 750 N N . ILE A 1 93 ? 11.100 -9.229 27.754 1.00 73.81 93 ILE A N 1
ATOM 751 C CA . ILE A 1 93 ? 10.981 -8.222 28.803 1.00 73.81 93 ILE A CA 1
ATOM 752 C C . ILE A 1 93 ? 9.558 -8.320 29.336 1.00 73.81 93 ILE A C 1
ATOM 754 O O . ILE A 1 93 ? 8.609 -8.347 28.558 1.00 73.81 93 ILE A O 1
ATOM 758 N N . ASN A 1 94 ? 9.408 -8.416 30.656 1.00 83.06 94 ASN A N 1
ATOM 759 C CA . ASN A 1 94 ? 8.124 -8.594 31.341 1.00 83.06 94 ASN A CA 1
ATOM 760 C C . ASN A 1 94 ? 7.296 -7.291 31.330 1.00 83.06 94 ASN A C 1
ATOM 762 O O . ASN A 1 94 ? 6.918 -6.756 32.371 1.00 83.06 94 ASN A O 1
ATOM 766 N N . LEU A 1 95 ? 7.101 -6.742 30.137 1.00 87.69 95 LEU A N 1
ATOM 767 C CA . LEU A 1 95 ? 6.497 -5.462 29.828 1.00 87.69 95 LEU A CA 1
ATOM 768 C C . LEU A 1 95 ? 5.609 -5.675 28.599 1.00 87.69 95 LEU A C 1
ATOM 770 O O . LEU A 1 95 ? 6.106 -6.162 27.586 1.00 87.69 95 LEU A O 1
ATOM 774 N N . PRO A 1 96 ? 4.312 -5.349 28.665 1.00 92.19 96 PRO A N 1
ATOM 775 C CA . PRO A 1 96 ? 3.468 -5.385 27.483 1.00 92.19 96 PRO A CA 1
ATOM 776 C C . PRO A 1 96 ? 3.841 -4.263 26.505 1.00 92.19 96 PRO A C 1
ATOM 778 O O . PRO A 1 96 ? 3.942 -3.101 26.910 1.00 92.19 96 PRO A O 1
ATOM 781 N N . TYR A 1 97 ? 4.025 -4.595 25.228 1.00 93.25 97 TYR A N 1
ATOM 782 C CA . TYR A 1 97 ? 4.298 -3.620 24.168 1.00 93.25 97 TYR A CA 1
ATOM 783 C C . TYR A 1 97 ? 3.952 -4.154 22.776 1.00 93.25 97 TYR A C 1
ATOM 785 O O . TYR A 1 97 ? 3.792 -5.356 22.566 1.00 93.25 97 TYR A O 1
ATOM 793 N N . MET A 1 98 ? 3.893 -3.238 21.816 1.00 94.56 98 MET A N 1
ATOM 794 C CA . MET A 1 98 ? 3.860 -3.515 20.384 1.00 94.56 98 MET A CA 1
ATOM 795 C C . MET A 1 98 ? 5.082 -2.855 19.753 1.00 94.56 98 MET A C 1
ATOM 797 O O . MET A 1 98 ? 5.304 -1.655 19.926 1.00 94.56 98 MET A O 1
ATOM 801 N N . ALA A 1 99 ? 5.899 -3.641 19.064 1.00 93.75 99 ALA A N 1
ATOM 802 C CA . ALA A 1 99 ? 7.012 -3.148 18.271 1.00 93.75 99 ALA A CA 1
ATOM 803 C C . ALA A 1 99 ? 6.562 -3.078 16.814 1.00 93.75 99 ALA A C 1
ATOM 805 O O . ALA A 1 99 ? 6.221 -4.106 16.230 1.00 93.75 99 ALA A O 1
ATOM 806 N N . VAL A 1 100 ? 6.544 -1.860 16.275 1.00 94.94 100 VAL A N 1
ATOM 807 C CA . VAL A 1 100 ? 6.154 -1.563 14.891 1.00 94.94 100 VAL A CA 1
ATOM 808 C C . VAL A 1 100 ? 7.376 -1.775 14.008 1.00 94.94 100 VAL A C 1
ATOM 810 O O . VAL A 1 100 ? 7.389 -2.613 13.114 1.00 94.94 100 VAL A O 1
ATOM 813 N N . PHE A 1 101 ? 8.442 -1.051 14.333 1.00 91.38 101 PHE A N 1
ATOM 814 C CA . PHE A 1 101 ? 9.760 -1.185 13.740 1.00 91.38 101 PHE A CA 1
ATOM 815 C C . PHE A 1 101 ? 10.772 -0.782 14.804 1.00 91.38 101 PHE A C 1
ATOM 817 O O . PHE A 1 101 ? 11.283 0.337 14.800 1.00 91.38 101 PHE A O 1
ATOM 824 N N . TRP A 1 102 ? 10.973 -1.648 15.803 1.00 90.31 102 TRP A N 1
ATOM 825 C CA . TRP A 1 102 ? 11.764 -1.238 16.959 1.00 90.31 102 TRP A CA 1
ATOM 826 C C . TRP A 1 102 ? 13.247 -1.117 16.594 1.00 90.31 102 TRP A C 1
ATOM 828 O O . TRP A 1 102 ? 13.940 -2.122 16.431 1.00 90.31 102 TRP A O 1
ATOM 838 N N . GLN A 1 103 ? 13.711 0.125 16.477 1.00 87.69 103 GLN A N 1
ATOM 839 C CA . GLN A 1 103 ? 15.045 0.522 16.039 1.00 87.69 103 GLN A CA 1
ATOM 840 C C . GLN A 1 103 ? 15.671 1.536 16.992 1.00 87.69 103 GLN A C 1
ATOM 842 O O . GLN A 1 103 ? 14.977 2.157 17.778 1.00 87.69 103 GLN A O 1
ATOM 847 N N . ASP A 1 104 ? 16.978 1.745 16.870 1.00 88.44 104 ASP A N 1
ATOM 848 C CA . ASP A 1 104 ? 17.703 2.776 17.615 1.00 88.44 104 ASP A CA 1
ATOM 849 C C . ASP A 1 104 ? 17.670 4.098 16.817 1.00 88.44 104 ASP A C 1
ATOM 851 O O . ASP A 1 104 ? 18.504 4.331 15.931 1.00 88.44 104 ASP A O 1
ATOM 855 N N . ILE A 1 105 ? 16.618 4.894 17.043 1.00 89.62 105 ILE A N 1
ATOM 856 C CA . ILE A 1 105 ? 16.269 6.100 16.278 1.00 89.62 105 ILE A CA 1
ATOM 857 C C . ILE A 1 105 ? 16.720 7.346 17.032 1.00 89.62 105 ILE A C 1
ATOM 859 O O . ILE A 1 105 ? 16.518 7.489 18.235 1.00 89.62 105 ILE A O 1
ATOM 863 N N . LYS A 1 106 ? 17.250 8.316 16.285 1.00 86.44 106 LYS A N 1
ATOM 864 C CA . LYS A 1 106 ? 17.575 9.643 16.805 1.00 86.44 106 LYS A CA 1
ATOM 865 C C . LYS A 1 106 ? 16.798 10.708 16.043 1.00 86.44 106 LYS A C 1
ATOM 867 O O . LYS A 1 106 ? 16.853 10.729 14.819 1.00 86.44 106 LYS A O 1
ATOM 872 N N . LEU A 1 107 ? 16.143 11.624 16.761 1.00 88.81 107 LEU A N 1
ATOM 873 C CA . LEU A 1 107 ? 15.509 12.802 16.148 1.00 88.81 107 LEU A CA 1
ATOM 874 C C . LEU A 1 107 ? 16.420 14.038 16.212 1.00 88.81 107 LEU A C 1
ATOM 876 O O . LEU A 1 107 ? 16.472 14.828 15.271 1.00 88.81 107 LEU A O 1
ATOM 880 N N . THR A 1 108 ? 17.222 14.172 17.275 1.00 87.25 108 THR A N 1
ATOM 881 C CA . THR A 1 108 ? 18.097 15.336 17.488 1.00 87.25 108 THR A CA 1
ATOM 882 C C . THR A 1 108 ? 19.100 15.543 16.349 1.00 87.25 108 THR A C 1
ATOM 884 O O . THR A 1 108 ? 19.969 14.698 16.099 1.00 87.25 108 THR A O 1
ATOM 887 N N . ASN A 1 109 ? 19.072 16.730 15.738 1.00 85.88 109 ASN A N 1
ATOM 888 C CA . ASN A 1 109 ? 19.914 17.109 14.595 1.00 85.88 109 ASN A CA 1
ATOM 889 C C . ASN A 1 109 ? 19.735 16.189 13.371 1.00 85.88 109 ASN A C 1
ATOM 891 O O . ASN A 1 109 ? 20.700 15.930 12.652 1.00 85.88 109 ASN A O 1
ATOM 895 N N . THR A 1 110 ? 18.520 15.687 13.151 1.00 87.00 110 THR A N 1
ATOM 896 C CA . THR A 1 110 ? 18.141 14.892 11.974 1.00 87.00 110 THR A CA 1
ATOM 897 C C . THR A 1 110 ? 16.915 15.523 11.296 1.00 87.00 110 THR A C 1
ATOM 899 O O . THR A 1 110 ? 16.255 16.364 11.908 1.00 87.00 110 THR A O 1
ATOM 902 N N . PRO A 1 111 ? 16.592 15.153 10.046 1.00 83.12 111 PRO A N 1
ATOM 903 C CA . PRO A 1 111 ? 15.333 15.545 9.408 1.00 83.12 111 PRO A CA 1
ATOM 904 C C . PRO A 1 111 ? 14.114 14.756 9.925 1.00 83.12 111 PRO A C 1
ATOM 906 O O . PRO A 1 111 ? 12.984 15.075 9.550 1.00 83.12 111 PRO A O 1
ATOM 909 N N . GLY A 1 112 ? 14.328 13.744 10.773 1.00 90.69 112 GLY A N 1
ATOM 910 C CA . GLY A 1 112 ? 13.285 12.864 11.281 1.00 90.69 112 GLY A CA 1
ATOM 911 C C . GLY A 1 112 ? 12.281 13.576 12.178 1.00 90.69 112 GLY A C 1
ATOM 912 O O . GLY A 1 112 ? 12.634 14.415 13.006 1.00 90.69 112 GLY A O 1
ATOM 913 N N . THR A 1 113 ? 11.010 13.220 12.025 1.00 92.50 113 THR A N 1
ATOM 914 C CA . THR A 1 113 ? 9.904 13.803 12.788 1.00 92.50 113 THR A CA 1
ATOM 915 C C . THR A 1 113 ? 8.884 12.731 13.146 1.00 92.50 113 THR A C 1
ATOM 917 O O . THR A 1 113 ? 8.555 11.877 12.328 1.00 92.50 113 THR A O 1
ATOM 920 N N . MET A 1 114 ? 8.353 12.779 14.366 1.00 95.94 114 MET A N 1
ATOM 921 C CA . MET A 1 114 ? 7.183 11.992 14.743 1.00 95.94 114 MET A CA 1
ATOM 922 C C . MET A 1 114 ? 5.925 12.849 14.687 1.00 95.94 114 MET A C 1
ATOM 924 O O . MET A 1 114 ? 5.860 13.890 15.346 1.00 95.94 114 MET A O 1
ATOM 928 N N . TYR A 1 115 ? 4.920 12.361 13.969 1.00 96.44 115 TYR A N 1
ATOM 929 C CA . TYR A 1 115 ? 3.573 12.924 13.929 1.00 96.44 115 TYR A CA 1
ATOM 930 C C . TYR A 1 115 ? 2.613 11.975 14.627 1.00 96.44 115 TYR A C 1
ATOM 932 O O . TYR A 1 115 ? 2.710 10.765 14.431 1.00 96.44 115 TYR A O 1
ATOM 940 N N . TYR A 1 116 ? 1.712 12.486 15.461 1.00 97.56 116 TYR A N 1
ATOM 941 C CA . TYR A 1 116 ? 0.725 11.638 16.121 1.00 97.56 116 TYR A CA 1
ATOM 942 C C . TYR A 1 116 ? -0.572 12.371 16.455 1.00 97.56 116 TYR A C 1
ATOM 944 O O . TYR A 1 116 ? -0.556 13.531 16.876 1.00 97.56 116 TYR A O 1
ATOM 952 N N . ARG A 1 117 ? -1.702 11.666 16.349 1.00 95.81 117 ARG A N 1
ATOM 953 C CA . ARG A 1 117 ? -3.015 12.173 16.768 1.00 95.81 117 ARG A CA 1
ATOM 954 C C . ARG A 1 117 ? -3.948 11.075 17.258 1.00 95.81 117 ARG A C 1
ATOM 956 O O . ARG A 1 117 ? -3.812 9.906 16.907 1.00 95.81 117 ARG A O 1
ATOM 963 N N . GLN A 1 118 ? -4.918 11.493 18.065 1.00 94.56 118 GLN A N 1
ATOM 964 C CA . GLN A 1 118 ? -6.120 10.723 18.369 1.00 94.56 118 GLN A CA 1
ATOM 965 C C . GLN A 1 118 ? -7.269 11.272 17.534 1.00 94.56 118 GLN A C 1
ATOM 967 O O . GLN A 1 118 ? -7.416 12.488 17.425 1.00 94.56 118 GLN A O 1
ATOM 972 N N . VAL A 1 119 ? -8.081 10.379 16.989 1.00 91.06 119 VAL A N 1
ATOM 973 C CA . VAL A 1 119 ? -9.229 10.699 16.152 1.00 91.06 119 VAL A CA 1
ATOM 974 C C . VAL A 1 119 ? -10.456 10.019 16.746 1.00 91.06 119 VAL A C 1
ATOM 976 O O . VAL A 1 119 ? -10.517 8.793 16.798 1.00 91.06 119 VAL A O 1
ATOM 979 N N . ASP A 1 120 ? -11.429 10.807 17.200 1.00 86.56 120 ASP A N 1
ATOM 980 C CA . ASP A 1 120 ? -12.782 10.323 17.488 1.00 86.56 120 ASP A CA 1
ATOM 981 C C . ASP A 1 120 ? -13.581 10.397 16.174 1.00 86.56 120 ASP A C 1
ATOM 983 O O . ASP A 1 120 ? -13.827 11.480 15.642 1.00 86.56 120 ASP A O 1
ATOM 987 N N . LEU A 1 121 ? -13.937 9.242 15.611 1.00 75.75 121 LEU A N 1
ATOM 988 C CA . LEU A 1 121 ? -14.260 9.085 14.185 1.00 75.75 121 LEU A CA 1
ATOM 989 C C . LEU A 1 121 ? -15.688 9.483 13.780 1.00 75.75 121 LEU A C 1
ATOM 991 O O . LEU A 1 121 ? -16.244 8.961 12.824 1.00 75.75 121 LEU A O 1
ATOM 995 N N . ASN A 1 122 ? -16.293 10.463 14.444 1.00 70.12 122 ASN A N 1
ATOM 996 C CA . ASN A 1 122 ? -17.605 10.954 14.014 1.00 70.12 122 ASN A CA 1
ATOM 997 C C . ASN A 1 122 ? -17.529 11.854 12.759 1.00 70.12 122 ASN A C 1
ATOM 999 O O . ASN A 1 122 ? -18.569 12.144 12.170 1.00 70.12 122 ASN A O 1
ATOM 1003 N N . GLU A 1 123 ? -16.330 12.309 12.358 1.00 64.25 123 GLU A N 1
ATOM 1004 C CA . GLU A 1 123 ? -16.151 13.372 11.348 1.00 64.25 123 GLU A CA 1
ATOM 1005 C C . GLU A 1 123 ? -14.994 13.146 10.336 1.00 64.25 123 GLU A C 1
ATOM 1007 O O . GLU A 1 123 ? -14.762 14.012 9.498 1.00 64.25 123 GLU A O 1
ATOM 1012 N N . GLU A 1 124 ? -14.296 11.997 10.342 1.00 79.62 124 GLU A N 1
ATOM 1013 C CA . GLU A 1 124 ? -13.139 11.717 9.451 1.00 79.62 124 GLU A CA 1
ATOM 1014 C C . GLU A 1 124 ? -13.402 10.499 8.529 1.00 79.62 124 GLU A C 1
ATOM 1016 O O . GLU A 1 124 ? -12.929 9.390 8.802 1.00 79.62 124 GLU A O 1
ATOM 1021 N N . PRO A 1 125 ? -14.191 10.665 7.448 1.00 75.12 125 PRO A N 1
ATOM 1022 C CA . PRO A 1 125 ? -14.676 9.553 6.625 1.00 75.12 125 PRO A CA 1
ATOM 1023 C C . PRO A 1 125 ? -13.575 8.799 5.868 1.00 75.12 125 PRO A C 1
ATOM 1025 O O . PRO A 1 125 ? -13.724 7.606 5.624 1.00 75.12 125 PRO A O 1
ATOM 1028 N N . ASP A 1 126 ? -12.469 9.462 5.521 1.00 77.75 126 ASP A N 1
ATOM 1029 C CA . ASP A 1 126 ? -11.323 8.837 4.853 1.00 77.75 126 ASP A CA 1
ATOM 1030 C C . ASP A 1 126 ? -10.602 7.838 5.771 1.00 77.75 126 ASP A C 1
ATOM 1032 O O . ASP A 1 126 ? -10.240 6.745 5.341 1.00 77.75 126 ASP A O 1
ATOM 1036 N N . ILE A 1 127 ? -10.449 8.168 7.057 1.00 80.94 127 ILE A N 1
ATOM 1037 C CA . ILE A 1 127 ? -9.840 7.270 8.050 1.00 80.94 127 ILE A CA 1
ATOM 1038 C C . ILE A 1 127 ? -10.772 6.099 8.369 1.00 80.94 127 ILE A C 1
ATOM 1040 O O . ILE A 1 127 ? -10.299 4.970 8.484 1.00 80.94 127 ILE A O 1
ATOM 1044 N N . ILE A 1 128 ? -12.081 6.350 8.494 1.00 80.75 128 ILE A N 1
ATOM 1045 C CA . ILE A 1 128 ? -13.077 5.287 8.707 1.00 80.75 128 ILE A CA 1
ATOM 1046 C C . ILE A 1 128 ? -12.997 4.272 7.571 1.00 80.75 128 ILE A C 1
ATOM 1048 O O . ILE A 1 128 ? -12.825 3.086 7.836 1.00 80.75 128 ILE A O 1
ATOM 1052 N N . GLN A 1 129 ? -13.057 4.747 6.324 1.00 79.56 129 GLN A N 1
ATOM 1053 C CA . GLN A 1 129 ? -13.033 3.887 5.147 1.00 79.56 129 GLN A CA 1
ATOM 1054 C C . GLN A 1 129 ? -11.780 3.003 5.115 1.00 79.56 129 GLN A C 1
ATOM 1056 O O . GLN A 1 129 ? -11.899 1.793 4.937 1.00 79.56 129 GLN A O 1
ATOM 1061 N N . LEU A 1 130 ? -10.597 3.578 5.360 1.00 80.31 130 LEU A N 1
ATOM 1062 C CA . LEU A 1 130 ? -9.342 2.820 5.376 1.00 80.31 130 LEU A CA 1
ATOM 1063 C C . LEU A 1 130 ? -9.350 1.695 6.417 1.00 80.31 130 LEU A C 1
ATOM 1065 O O . LEU A 1 130 ? -8.939 0.575 6.123 1.00 80.31 130 LEU A O 1
ATOM 1069 N N . VAL A 1 131 ? -9.834 1.971 7.630 1.00 85.44 131 VAL A N 1
ATOM 1070 C CA . VAL A 1 131 ? -9.905 0.958 8.691 1.00 85.44 131 VAL A CA 1
ATOM 1071 C C . VAL A 1 131 ? -10.947 -0.112 8.374 1.00 85.44 131 VAL A C 1
ATOM 1073 O O . VAL A 1 131 ? -10.699 -1.295 8.614 1.00 85.44 131 VAL A O 1
ATOM 1076 N N . GLU A 1 132 ? -12.118 0.275 7.865 1.00 83.19 132 GLU A N 1
ATOM 1077 C CA . GLU A 1 132 ? -13.165 -0.672 7.474 1.00 83.19 132 GLU A CA 1
ATOM 1078 C C . GLU A 1 132 ? -12.649 -1.623 6.383 1.00 83.19 132 GLU A C 1
ATOM 1080 O O . GLU A 1 132 ? -12.801 -2.839 6.510 1.00 83.19 132 GLU A O 1
ATOM 1085 N N . GLU A 1 133 ? -11.951 -1.095 5.377 1.00 75.94 133 GLU A N 1
ATOM 1086 C CA . GLU A 1 133 ? -11.303 -1.869 4.314 1.00 75.94 133 GLU A CA 1
ATOM 1087 C C . GLU A 1 133 ? -10.203 -2.797 4.858 1.00 75.94 133 GLU A C 1
ATOM 1089 O O . GLU A 1 133 ? -10.233 -4.008 4.617 1.00 75.94 133 GLU A O 1
ATOM 1094 N N . ASP A 1 134 ? -9.271 -2.267 5.654 1.00 78.31 134 ASP A N 1
ATOM 1095 C CA . ASP A 1 134 ? -8.165 -3.032 6.241 1.00 78.31 134 ASP A CA 1
ATOM 1096 C C . ASP A 1 134 ? -8.669 -4.169 7.145 1.00 78.31 134 ASP A C 1
ATOM 1098 O O . ASP A 1 134 ? -8.187 -5.304 7.081 1.00 78.31 134 ASP A O 1
ATOM 1102 N N . SER A 1 135 ? -9.674 -3.884 7.973 1.00 81.44 135 SER A N 1
ATOM 1103 C CA . SER A 1 135 ? -10.282 -4.856 8.883 1.00 81.44 135 SER A CA 1
ATOM 1104 C C . SER A 1 135 ? -11.060 -5.946 8.140 1.00 81.44 135 SER A C 1
ATOM 1106 O O . SER A 1 135 ? -10.975 -7.128 8.493 1.00 81.44 135 SER A O 1
ATOM 1108 N N . ALA A 1 136 ? -11.766 -5.586 7.064 1.00 78.62 136 ALA A N 1
ATOM 1109 C CA . ALA A 1 136 ? -12.462 -6.538 6.209 1.00 78.62 136 ALA A CA 1
ATOM 1110 C C . ALA A 1 136 ? -11.486 -7.474 5.479 1.00 78.62 136 ALA A C 1
ATOM 1112 O O . ALA A 1 136 ? -11.770 -8.668 5.355 1.00 78.62 136 ALA A O 1
ATOM 1113 N N . ASN A 1 137 ? -10.321 -6.970 5.059 1.00 70.56 137 ASN A N 1
ATOM 1114 C CA . ASN A 1 137 ? -9.311 -7.745 4.332 1.00 70.56 137 ASN A CA 1
ATOM 1115 C C . ASN A 1 137 ? -8.685 -8.876 5.163 1.00 70.56 137 ASN A C 1
ATOM 1117 O O . ASN A 1 137 ? -8.319 -9.910 4.603 1.00 70.56 137 ASN A O 1
ATOM 1121 N N . ILE A 1 138 ? -8.630 -8.736 6.491 1.00 74.25 138 ILE A N 1
ATOM 1122 C CA . ILE A 1 138 ? -8.228 -9.825 7.400 1.00 74.25 138 ILE A CA 1
ATOM 1123 C C . ILE A 1 138 ? -9.411 -10.668 7.908 1.00 74.25 138 ILE A C 1
ATOM 1125 O O . ILE A 1 138 ? -9.235 -11.525 8.772 1.00 74.25 138 ILE A O 1
ATOM 1129 N N . GLY A 1 139 ? -10.624 -10.443 7.387 1.00 79.38 139 GLY A N 1
ATOM 1130 C CA . GLY A 1 139 ? -11.835 -11.164 7.789 1.00 79.38 139 GLY A CA 1
ATOM 1131 C C . GLY A 1 139 ? -12.374 -10.780 9.171 1.00 79.38 139 GLY A C 1
ATOM 1132 O O . GLY A 1 139 ? -13.219 -11.489 9.716 1.00 79.38 139 GLY A O 1
ATOM 1133 N N . GLU A 1 140 ? -11.918 -9.660 9.733 1.00 83.75 140 GLU A N 1
ATOM 1134 C CA . GLU A 1 140 ? -12.299 -9.154 11.055 1.00 83.75 140 GLU A CA 1
ATOM 1135 C C . GLU A 1 140 ? -12.896 -7.745 10.941 1.00 83.75 140 GLU A C 1
ATOM 1137 O O . GLU A 1 140 ? -12.378 -6.821 11.566 1.00 83.75 140 GLU A O 1
ATOM 1142 N N . PRO A 1 141 ? -13.980 -7.550 10.162 1.00 87.88 141 PRO A N 1
ATOM 1143 C CA . PRO A 1 141 ? -14.528 -6.224 9.917 1.00 87.88 141 PRO A CA 1
ATOM 1144 C C . PRO A 1 141 ? -14.913 -5.537 11.231 1.00 87.88 141 PRO A C 1
ATOM 1146 O O . PRO A 1 141 ? -15.499 -6.165 12.134 1.00 87.88 141 PRO A O 1
ATOM 1149 N N . ILE A 1 142 ? -14.563 -4.255 11.313 1.00 91.44 142 ILE A N 1
ATOM 1150 C CA . ILE A 1 142 ? -14.899 -3.348 12.408 1.00 91.44 142 ILE A CA 1
ATOM 1151 C C . ILE A 1 142 ? -15.427 -2.030 11.839 1.00 91.44 142 ILE A C 1
ATOM 1153 O O . ILE A 1 142 ? -14.977 -1.615 10.777 1.00 91.44 142 ILE A O 1
ATOM 1157 N N . THR A 1 143 ? -16.314 -1.357 12.567 1.00 92.19 143 THR A N 1
ATOM 1158 C CA . THR A 1 143 ? -16.702 0.037 12.304 1.00 92.19 143 THR A CA 1
ATOM 1159 C C . THR A 1 143 ? -16.043 0.921 13.361 1.00 92.19 143 THR A C 1
ATOM 1161 O O . THR A 1 143 ? -16.505 0.987 14.497 1.00 92.19 143 THR A O 1
ATOM 1164 N N . PRO A 1 144 ? -14.910 1.560 13.057 1.00 92.62 144 PRO A N 1
ATOM 1165 C CA . PRO A 1 144 ? -14.106 2.199 14.087 1.00 92.62 144 PRO A CA 1
ATOM 1166 C C . PRO A 1 144 ? -14.777 3.455 14.662 1.00 92.62 144 PRO A C 1
ATOM 1168 O O . PRO A 1 144 ? -15.194 4.357 13.944 1.00 92.62 144 PRO A O 1
ATOM 1171 N N . GLU A 1 145 ? -14.813 3.543 15.986 1.00 92.19 145 GLU A N 1
ATOM 1172 C CA . GLU A 1 145 ? -15.267 4.716 16.740 1.00 92.19 145 GLU A CA 1
ATOM 1173 C C . GLU A 1 145 ? -14.092 5.628 17.124 1.00 92.19 145 GLU A C 1
ATOM 1175 O O . GLU A 1 145 ? -14.262 6.828 17.355 1.00 92.19 145 GLU A O 1
ATOM 1180 N N . TRP A 1 146 ? -12.885 5.060 17.211 1.00 94.50 146 TRP A N 1
ATOM 1181 C CA . TRP A 1 146 ? -11.672 5.777 17.589 1.00 94.50 146 TRP A CA 1
ATOM 1182 C C . TRP A 1 146 ? -10.434 5.191 16.930 1.00 94.50 146 TRP A C 1
ATOM 1184 O O . TRP A 1 146 ? -10.294 3.969 16.814 1.00 94.50 146 TRP A O 1
ATOM 1194 N N . VAL A 1 147 ? -9.518 6.078 16.547 1.00 95.81 147 VAL A N 1
ATOM 1195 C CA . VAL A 1 147 ? -8.224 5.731 15.968 1.00 95.81 147 VAL A CA 1
ATOM 1196 C C . VAL A 1 147 ? -7.104 6.552 16.605 1.00 95.81 147 VAL A C 1
ATOM 1198 O O . VAL A 1 147 ? -7.228 7.759 16.799 1.00 95.81 147 VAL A O 1
ATOM 1201 N N . PHE A 1 148 ? -5.970 5.915 16.876 1.00 96.69 148 PHE A N 1
ATOM 1202 C CA . PHE A 1 148 ? -4.701 6.596 17.120 1.00 96.69 148 PHE A CA 1
ATOM 1203 C C . PHE A 1 148 ? -3.747 6.350 15.960 1.00 96.69 148 PHE A C 1
ATOM 1205 O O . PHE A 1 148 ? -3.550 5.200 15.578 1.00 96.69 148 PHE A O 1
ATOM 1212 N N . ILE A 1 149 ? -3.133 7.412 15.442 1.00 96.88 149 ILE A N 1
ATOM 1213 C CA . ILE A 1 149 ? -2.135 7.352 14.368 1.00 96.88 149 ILE A CA 1
ATOM 1214 C C . ILE A 1 149 ? -0.825 7.896 14.921 1.00 96.88 149 ILE A C 1
ATOM 1216 O O . ILE A 1 149 ? -0.815 8.962 15.537 1.00 96.88 149 ILE A O 1
ATOM 1220 N N . VAL A 1 150 ? 0.273 7.184 14.684 1.00 97.69 150 VAL A N 1
ATOM 1221 C CA . VAL A 1 150 ? 1.638 7.674 14.887 1.00 97.69 150 VAL A CA 1
ATOM 1222 C C . VAL A 1 150 ? 2.494 7.331 13.675 1.00 97.69 150 VAL A C 1
ATOM 1224 O O . VAL A 1 150 ? 2.590 6.169 13.287 1.00 97.69 150 VAL A O 1
ATOM 1227 N N . THR A 1 151 ? 3.142 8.338 13.102 1.00 96.50 151 THR A N 1
ATOM 1228 C CA . THR A 1 151 ? 4.059 8.207 11.969 1.00 96.50 151 THR A CA 1
ATOM 1229 C C . THR A 1 151 ? 5.460 8.607 12.405 1.00 96.50 151 THR A C 1
ATOM 1231 O O . THR A 1 151 ? 5.675 9.735 12.848 1.00 96.50 151 THR A O 1
ATOM 1234 N N . TRP A 1 152 ? 6.421 7.704 12.235 1.00 95.31 152 TRP A N 1
ATOM 1235 C CA . TRP A 1 152 ? 7.850 7.997 12.289 1.00 95.31 152 TRP A CA 1
ATOM 1236 C C . TRP A 1 152 ? 8.282 8.372 10.876 1.00 95.31 152 TRP A C 1
ATOM 1238 O O . TRP A 1 152 ? 8.481 7.505 10.030 1.00 95.31 152 TRP A O 1
ATOM 1248 N N . TYR A 1 153 ? 8.345 9.670 10.596 1.00 93.31 153 TYR A N 1
ATOM 1249 C CA . TYR A 1 153 ? 8.585 10.211 9.265 1.00 93.31 153 TYR A CA 1
ATOM 1250 C C . TYR A 1 153 ? 10.053 10.575 9.072 1.00 93.31 153 TYR A C 1
ATOM 1252 O O . TYR A 1 153 ? 10.606 11.360 9.847 1.00 93.31 153 TYR A O 1
ATOM 1260 N N . ARG A 1 154 ? 10.661 10.027 8.013 1.00 88.38 154 ARG A N 1
ATOM 1261 C CA . ARG A 1 154 ? 12.055 10.277 7.605 1.00 88.38 154 ARG A CA 1
ATOM 1262 C C . ARG A 1 154 ? 13.059 10.116 8.751 1.00 88.38 154 ARG A C 1
ATOM 1264 O O . ARG A 1 154 ? 13.991 10.905 8.898 1.00 88.38 154 ARG A O 1
ATOM 1271 N N . VAL A 1 155 ? 12.835 9.128 9.612 1.00 90.56 155 VAL A N 1
ATOM 1272 C CA . VAL A 1 155 ? 13.674 8.904 10.788 1.00 90.56 155 VAL A CA 1
ATOM 1273 C C . VAL A 1 155 ? 15.000 8.274 10.389 1.00 90.56 155 VAL A C 1
ATOM 1275 O O . VAL A 1 155 ? 15.065 7.428 9.496 1.00 90.56 155 VAL A O 1
ATOM 1278 N N . SER A 1 156 ? 16.065 8.695 11.065 1.00 87.44 156 SER A N 1
ATOM 1279 C CA . SER A 1 156 ? 17.421 8.224 10.799 1.00 87.44 156 SER A CA 1
ATOM 1280 C C . SER A 1 156 ? 17.909 7.283 11.895 1.00 87.44 156 SER A C 1
ATOM 1282 O O . SER A 1 156 ? 17.567 7.417 13.076 1.00 87.44 156 SER A O 1
ATOM 1284 N N . ASN A 1 157 ? 18.785 6.368 11.496 1.00 84.62 157 ASN A N 1
ATOM 1285 C CA . ASN A 1 157 ? 19.541 5.529 12.412 1.00 84.62 157 ASN A CA 1
ATOM 1286 C C . ASN A 1 157 ? 20.445 6.389 13.307 1.00 84.62 157 ASN A C 1
ATOM 1288 O O . ASN A 1 157 ? 21.197 7.233 12.817 1.00 84.62 157 ASN A O 1
ATOM 1292 N N . LYS A 1 158 ? 20.444 6.135 14.619 1.00 81.25 158 LYS A N 1
ATOM 1293 C CA . LYS A 1 158 ? 21.303 6.846 15.578 1.00 81.25 158 LYS A CA 1
ATOM 1294 C C . LYS A 1 158 ? 22.799 6.750 15.265 1.00 81.25 158 LYS A C 1
ATOM 1296 O O . LYS A 1 158 ? 23.558 7.671 15.579 1.00 81.25 158 LYS A O 1
ATOM 1301 N N . TRP A 1 159 ? 23.238 5.623 14.711 1.00 79.38 159 TRP A N 1
ATOM 1302 C CA . TRP A 1 159 ? 24.653 5.267 14.585 1.00 79.38 159 TRP A CA 1
ATOM 1303 C C . TRP A 1 159 ? 25.247 5.531 13.207 1.00 79.38 159 TRP A C 1
ATOM 1305 O O . TRP A 1 159 ? 26.463 5.392 13.054 1.00 79.38 159 TRP A O 1
ATOM 1315 N N . THR A 1 160 ? 24.436 5.885 12.212 1.00 68.50 160 THR A N 1
ATOM 1316 C CA . THR A 1 160 ? 24.918 6.129 10.852 1.00 68.50 160 THR A CA 1
ATOM 1317 C C . THR A 1 160 ? 24.727 7.588 10.459 1.00 68.50 160 THR A C 1
ATOM 1319 O O . THR A 1 160 ? 23.859 8.302 10.952 1.00 68.50 160 THR A O 1
ATOM 1322 N N . THR A 1 161 ? 25.593 8.048 9.561 1.00 61.06 161 THR A N 1
ATOM 1323 C CA . THR A 1 161 ? 25.490 9.359 8.912 1.00 61.06 161 THR A CA 1
ATOM 1324 C C . THR A 1 161 ? 25.243 9.190 7.413 1.00 61.06 161 THR A C 1
ATOM 1326 O O . THR A 1 161 ? 25.613 10.071 6.642 1.00 61.06 161 THR A O 1
ATOM 1329 N N . SER A 1 162 ? 24.700 8.037 6.986 1.00 62.88 162 SER A N 1
ATOM 1330 C CA . SER A 1 162 ? 24.467 7.713 5.568 1.00 62.88 162 SER A CA 1
ATOM 1331 C C . SER A 1 162 ? 23.474 8.673 4.910 1.00 62.88 162 SER A C 1
ATOM 1333 O O . SER A 1 162 ? 23.496 8.825 3.693 1.00 62.88 162 SER A O 1
ATOM 1335 N N . GLY A 1 163 ? 22.653 9.359 5.713 1.00 68.25 163 GLY A N 1
ATOM 1336 C CA . GLY A 1 163 ? 21.563 10.199 5.222 1.00 68.25 163 GLY A CA 1
ATOM 1337 C C . GLY A 1 163 ? 20.355 9.384 4.764 1.00 68.25 163 GLY A C 1
ATOM 1338 O O . GLY A 1 163 ? 19.435 9.957 4.195 1.00 68.25 163 GLY A O 1
ATOM 1339 N N . GLU A 1 164 ? 20.360 8.069 5.002 1.00 76.62 164 GLU A N 1
ATOM 1340 C CA . GLU A 1 164 ? 19.201 7.209 4.785 1.00 76.62 164 GLU A CA 1
ATOM 1341 C C . GLU A 1 164 ? 18.124 7.527 5.825 1.00 76.62 164 GLU A C 1
ATOM 1343 O O . GLU A 1 164 ? 18.398 7.806 7.000 1.00 76.62 164 GLU A O 1
ATOM 1348 N N . GLU A 1 165 ? 16.883 7.501 5.365 1.00 81.62 165 GLU A N 1
ATOM 1349 C CA . GLU A 1 165 ? 15.713 7.917 6.115 1.00 81.62 165 GLU A CA 1
ATOM 1350 C C . GLU A 1 165 ? 14.619 6.891 5.868 1.00 81.62 165 GLU A C 1
ATOM 1352 O O . GLU A 1 165 ? 14.266 6.626 4.719 1.00 81.62 165 GLU A O 1
ATOM 1357 N N . ASP A 1 166 ? 14.061 6.353 6.945 1.00 85.12 166 ASP A N 1
ATOM 1358 C CA . ASP A 1 166 ? 12.970 5.391 6.855 1.00 85.12 166 ASP A CA 1
ATOM 1359 C C . ASP A 1 166 ? 11.675 6.052 7.311 1.00 85.12 166 ASP A C 1
ATOM 1361 O O . ASP A 1 166 ? 11.668 6.963 8.145 1.00 85.12 166 ASP A O 1
ATOM 1365 N N . THR A 1 167 ? 10.558 5.613 6.739 1.00 84.69 167 THR A N 1
ATOM 1366 C CA . THR A 1 167 ? 9.230 6.058 7.160 1.00 84.69 167 THR A CA 1
ATOM 1367 C C . THR A 1 167 ? 8.351 4.860 7.446 1.00 84.69 167 THR A C 1
ATOM 1369 O O . THR A 1 167 ? 8.192 3.983 6.602 1.00 84.69 167 THR A O 1
ATOM 1372 N N . PHE A 1 168 ? 7.750 4.844 8.628 1.00 94.12 168 PHE A N 1
ATOM 1373 C CA . PHE A 1 168 ? 6.795 3.819 9.022 1.00 94.12 168 PHE A CA 1
ATOM 1374 C C . PHE A 1 168 ? 5.749 4.401 9.973 1.00 94.12 168 PHE A C 1
ATOM 1376 O O . PHE A 1 168 ? 5.922 5.478 10.548 1.00 94.12 168 PHE A O 1
ATOM 1383 N N . GLN A 1 169 ? 4.633 3.703 10.128 1.00 96.25 169 GLN A N 1
ATOM 1384 C CA . GLN A 1 169 ? 3.469 4.195 10.852 1.00 96.25 169 GLN A CA 1
ATOM 1385 C C . GLN A 1 169 ? 2.779 3.064 11.599 1.00 96.25 169 GLN A C 1
ATOM 1387 O O . GLN A 1 169 ? 2.744 1.930 11.128 1.00 96.25 169 GLN A O 1
ATOM 1392 N N . ALA A 1 170 ? 2.187 3.397 12.742 1.00 98.12 170 ALA A N 1
ATOM 1393 C CA . ALA A 1 170 ? 1.219 2.551 13.412 1.00 98.12 170 ALA A CA 1
ATOM 1394 C C . ALA A 1 170 ? -0.118 3.263 13.580 1.00 98.12 170 ALA A C 1
ATOM 1396 O O . ALA A 1 170 ? -0.186 4.432 13.962 1.00 98.12 170 ALA A O 1
ATOM 1397 N N . VAL A 1 171 ? -1.175 2.503 13.337 1.00 97.56 171 VAL A N 1
ATOM 1398 C CA . VAL A 1 171 ? -2.567 2.874 13.542 1.00 97.56 171 VAL A CA 1
ATOM 1399 C C . VAL A 1 171 ? -3.163 1.878 14.527 1.00 97.56 171 VAL A C 1
ATOM 1401 O O . VAL A 1 171 ? -2.995 0.673 14.357 1.00 97.56 171 VAL A O 1
ATOM 1404 N N . ILE A 1 172 ? -3.848 2.361 15.558 1.00 97.31 172 ILE A N 1
ATOM 1405 C CA . ILE A 1 172 ? -4.639 1.542 16.485 1.00 97.31 172 ILE A CA 1
ATOM 1406 C C . ILE A 1 172 ? -6.090 1.951 16.290 1.00 97.31 172 ILE A C 1
ATOM 1408 O O . ILE A 1 172 ? -6.404 3.116 16.508 1.00 97.31 172 ILE A O 1
ATOM 1412 N N . ALA A 1 173 ? -6.959 1.020 15.903 1.00 96.56 173 ALA A N 1
ATOM 1413 C CA . ALA A 1 173 ? -8.368 1.294 15.641 1.00 96.56 173 ALA A CA 1
ATOM 1414 C C . ALA A 1 173 ? -9.286 0.459 16.539 1.00 96.56 173 ALA A C 1
ATOM 1416 O O . ALA A 1 173 ? -9.018 -0.720 16.795 1.00 96.56 173 ALA A O 1
ATOM 1417 N N . VAL A 1 174 ? -10.363 1.081 17.027 1.00 94.88 174 VAL A N 1
ATOM 1418 C CA . VAL A 1 174 ? -11.271 0.510 18.031 1.00 94.88 174 VAL A CA 1
ATOM 1419 C C . VAL A 1 174 ? -12.723 0.712 17.622 1.00 94.88 174 VAL A C 1
ATOM 1421 O O . VAL A 1 174 ? -13.132 1.832 17.345 1.00 94.88 174 VAL A O 1
ATOM 1424 N N . ASP A 1 175 ? -13.503 -0.365 17.668 1.00 91.06 175 ASP A N 1
ATOM 1425 C CA . ASP A 1 175 ? -14.955 -0.420 17.405 1.00 91.06 175 ASP A CA 1
ATOM 1426 C C . ASP A 1 175 ? -15.684 -0.871 18.684 1.00 91.06 175 ASP A C 1
ATOM 1428 O O . ASP A 1 175 ? -16.237 -1.967 18.787 1.00 91.06 175 ASP A O 1
ATOM 1432 N N . GLY A 1 176 ? -15.493 -0.114 19.767 1.00 85.19 176 GLY A N 1
ATOM 1433 C CA . GLY A 1 176 ? -15.973 -0.427 21.117 1.00 85.19 176 GLY A CA 1
ATOM 1434 C C . GLY A 1 176 ? -15.282 -1.615 21.813 1.00 85.19 176 GLY A C 1
ATOM 1435 O O . GLY A 1 176 ? -14.690 -1.450 22.878 1.00 85.19 176 GLY A O 1
ATOM 1436 N N . ASN A 1 177 ? -15.364 -2.825 21.247 1.00 83.19 177 ASN A N 1
ATOM 1437 C CA . ASN A 1 177 ? -14.870 -4.069 21.860 1.00 83.19 177 ASN A CA 1
ATOM 1438 C C . ASN A 1 177 ? -13.718 -4.746 21.117 1.00 83.19 177 ASN A C 1
ATOM 1440 O O . ASN A 1 177 ? -12.989 -5.511 21.752 1.00 83.19 177 ASN A O 1
ATOM 1444 N N . LYS A 1 178 ? -13.584 -4.502 19.811 1.00 93.81 178 LYS A N 1
ATOM 1445 C CA . LYS A 1 178 ? -12.504 -5.044 18.982 1.00 93.81 178 LYS A CA 1
ATOM 1446 C C . LYS A 1 178 ? -11.376 -4.030 18.868 1.00 93.81 178 LYS A C 1
ATOM 1448 O O . LYS A 1 178 ? -11.622 -2.823 18.870 1.00 93.81 178 LYS A O 1
ATOM 1453 N N . THR A 1 179 ? -10.147 -4.512 18.746 1.00 96.31 179 THR A N 1
ATOM 1454 C CA . THR A 1 179 ? -8.991 -3.658 18.474 1.00 96.31 179 THR A CA 1
ATOM 1455 C C . THR A 1 179 ? -8.161 -4.293 17.377 1.00 96.31 179 THR A C 1
ATOM 1457 O O . THR A 1 179 ? -7.733 -5.442 17.497 1.00 96.31 179 THR A O 1
ATOM 1460 N N . ILE A 1 180 ? -7.900 -3.524 16.326 1.00 96.50 180 ILE A N 1
ATOM 1461 C CA . ILE A 1 180 ? -6.931 -3.890 15.297 1.00 96.50 180 ILE A CA 1
ATOM 1462 C C . ILE A 1 180 ? -5.791 -2.878 15.276 1.00 96.50 180 ILE A C 1
ATOM 1464 O O . ILE A 1 180 ? -5.955 -1.716 15.656 1.00 96.50 180 ILE A O 1
ATOM 1468 N N . THR A 1 181 ? -4.639 -3.326 14.802 1.00 97.69 181 THR A N 1
ATOM 1469 C CA . THR A 1 181 ? -3.503 -2.470 14.479 1.00 97.69 181 THR A CA 1
ATOM 1470 C C . THR A 1 181 ? -3.200 -2.545 12.996 1.00 97.69 181 THR A C 1
ATOM 1472 O O . THR A 1 181 ? -3.199 -3.645 12.445 1.00 97.69 181 THR A O 1
ATOM 1475 N N . VAL A 1 182 ? -2.883 -1.405 12.385 1.00 96.62 182 VAL A N 1
ATOM 1476 C CA . VAL A 1 182 ? -2.326 -1.320 11.030 1.00 96.62 182 VAL A CA 1
ATOM 1477 C C . VAL A 1 182 ? -0.923 -0.748 11.130 1.00 96.62 182 VAL A C 1
ATOM 1479 O O . VAL A 1 182 ? -0.742 0.369 11.612 1.00 96.62 182 VAL A O 1
ATOM 1482 N N . PHE A 1 183 ? 0.076 -1.509 10.705 1.00 97.38 183 PHE A N 1
ATOM 1483 C CA . PHE A 1 183 ? 1.444 -1.033 10.558 1.00 97.38 183 PHE A CA 1
ATOM 1484 C C . PHE A 1 183 ? 1.729 -0.810 9.080 1.00 97.38 183 PHE A C 1
ATOM 1486 O O . PHE A 1 183 ? 1.492 -1.709 8.276 1.00 97.38 183 PHE A O 1
ATOM 1493 N N . ASN A 1 184 ? 2.208 0.384 8.737 1.00 90.19 184 ASN A N 1
ATOM 1494 C CA . ASN A 1 184 ? 2.561 0.749 7.370 1.00 90.19 184 ASN A CA 1
ATOM 1495 C C . ASN A 1 184 ? 4.064 1.037 7.273 1.00 90.19 184 ASN A C 1
ATOM 1497 O O . ASN A 1 184 ? 4.607 1.726 8.137 1.00 90.19 184 ASN A O 1
ATOM 1501 N N . TYR A 1 185 ? 4.713 0.567 6.213 1.00 82.69 185 TYR A N 1
ATOM 1502 C CA . TYR A 1 185 ? 6.138 0.753 5.941 1.00 82.69 185 TYR A CA 1
ATOM 1503 C C . TYR A 1 185 ? 6.315 1.362 4.547 1.00 82.69 185 TYR A C 1
ATOM 1505 O O . TYR A 1 185 ? 5.774 0.850 3.570 1.00 82.69 185 TYR A O 1
ATOM 1513 N N . GLY A 1 186 ? 7.065 2.461 4.449 1.00 75.31 186 GLY A N 1
ATOM 1514 C CA . GLY A 1 186 ? 7.712 2.840 3.192 1.00 75.31 186 GLY A CA 1
ATOM 1515 C C . GLY A 1 186 ? 8.950 1.965 2.945 1.00 75.31 186 GLY A C 1
ATOM 1516 O O . GLY A 1 186 ? 9.242 1.096 3.768 1.00 75.31 186 GLY A O 1
ATOM 1517 N N . PRO A 1 187 ? 9.709 2.200 1.859 1.00 71.19 187 PRO A N 1
ATOM 1518 C CA . PRO A 1 187 ? 10.998 1.564 1.630 1.00 71.19 187 PRO A CA 1
ATOM 1519 C C . PRO A 1 187 ? 11.883 1.697 2.865 1.00 71.19 187 PRO A C 1
ATOM 1521 O O . PRO A 1 187 ? 12.066 2.802 3.388 1.00 71.19 187 PRO A O 1
ATOM 1524 N N . ILE A 1 188 ? 12.402 0.562 3.321 1.00 77.12 188 ILE A N 1
ATOM 1525 C CA . ILE A 1 188 ? 13.284 0.479 4.476 1.00 77.12 188 ILE A CA 1
ATOM 1526 C C . ILE A 1 188 ? 14.704 0.319 3.957 1.00 77.12 188 ILE A C 1
ATOM 1528 O O . ILE A 1 188 ? 15.051 -0.676 3.327 1.00 77.12 188 ILE A O 1
ATOM 1532 N N . ASN A 1 189 ? 15.532 1.322 4.217 1.00 77.69 189 ASN A N 1
ATOM 1533 C CA . ASN A 1 189 ? 16.880 1.405 3.669 1.00 77.69 189 ASN A CA 1
ATOM 1534 C C . ASN A 1 189 ? 17.944 1.081 4.716 1.00 77.69 189 ASN A C 1
ATOM 1536 O O . ASN A 1 189 ? 19.104 0.873 4.365 1.00 77.69 189 ASN A O 1
ATOM 1540 N N . TRP A 1 190 ? 17.579 1.020 6.002 1.00 82.81 190 TRP A N 1
ATOM 1541 C CA . TRP A 1 190 ? 18.538 0.741 7.058 1.00 82.81 190 TRP A CA 1
ATOM 1542 C C . TRP A 1 190 ? 17.972 -0.120 8.193 1.00 82.81 190 TRP A C 1
ATOM 1544 O O . TRP A 1 190 ? 16.790 -0.137 8.517 1.00 82.81 190 TRP A O 1
ATOM 1554 N N . LEU A 1 191 ? 18.879 -0.836 8.859 1.00 81.81 191 LEU A N 1
ATOM 1555 C CA . LEU A 1 191 ? 18.647 -1.491 10.146 1.00 81.81 191 LEU A CA 1
ATOM 1556 C C . LEU A 1 191 ? 19.689 -0.981 11.146 1.00 81.81 191 LEU A C 1
ATOM 1558 O O . LEU A 1 191 ? 20.734 -0.445 10.764 1.00 81.81 191 LEU A O 1
ATOM 1562 N N . ASN A 1 192 ? 19.430 -1.125 12.446 1.00 75.75 192 ASN A N 1
ATOM 1563 C CA . ASN A 1 192 ? 20.445 -0.798 13.445 1.00 75.75 192 ASN A CA 1
ATOM 1564 C C . ASN A 1 192 ? 21.707 -1.680 13.304 1.00 75.75 192 ASN A C 1
ATOM 1566 O O . ASN A 1 192 ? 21.704 -2.720 12.649 1.00 75.75 192 ASN A O 1
ATOM 1570 N N . ARG A 1 193 ? 22.799 -1.292 13.977 1.00 70.12 193 ARG A N 1
ATOM 1571 C CA . ARG A 1 193 ? 24.122 -1.944 13.858 1.00 70.12 193 ARG A CA 1
ATOM 1572 C C . ARG A 1 193 ? 24.169 -3.437 14.218 1.00 70.12 193 ARG A C 1
ATOM 1574 O O . ARG A 1 193 ? 25.195 -4.077 14.004 1.00 70.12 193 ARG A O 1
ATOM 1581 N N . TYR A 1 194 ? 23.117 -3.964 14.836 1.00 70.44 194 TYR A N 1
ATOM 1582 C CA . TYR A 1 194 ? 23.010 -5.359 15.252 1.00 70.44 194 TYR A CA 1
ATOM 1583 C C . TYR A 1 194 ? 22.021 -6.155 14.395 1.00 70.44 194 TYR A C 1
ATOM 1585 O O . TYR A 1 194 ? 21.771 -7.317 14.707 1.00 70.44 194 TYR A O 1
ATOM 1593 N N . ASN A 1 195 ? 21.428 -5.537 13.364 1.00 66.88 195 ASN A N 1
ATOM 1594 C CA . ASN A 1 195 ? 20.253 -6.044 12.651 1.00 66.88 195 ASN A CA 1
ATOM 1595 C C . ASN A 1 195 ? 19.120 -6.459 13.614 1.00 66.88 195 ASN A C 1
ATOM 1597 O O . ASN A 1 195 ? 18.293 -7.313 13.297 1.00 66.88 195 ASN A O 1
ATOM 1601 N N . SER A 1 196 ? 19.079 -5.868 14.816 1.00 69.94 196 SER A N 1
ATOM 1602 C CA . SER A 1 196 ? 18.131 -6.222 15.868 1.00 69.94 196 SER A CA 1
ATOM 1603 C C . SER A 1 196 ? 16.884 -5.365 15.739 1.00 69.94 196 SER A C 1
ATOM 1605 O O . SER A 1 196 ? 16.693 -4.418 16.490 1.00 69.94 196 SER A O 1
ATOM 1607 N N . THR A 1 197 ? 16.045 -5.671 14.762 1.00 82.31 197 THR A N 1
ATOM 1608 C CA . THR A 1 197 ? 14.726 -5.044 14.633 1.00 82.31 197 THR A CA 1
ATOM 1609 C C . THR A 1 197 ? 13.645 -5.917 15.253 1.00 82.31 197 THR A C 1
ATOM 1611 O O . THR A 1 197 ? 13.808 -7.136 15.352 1.00 82.31 197 THR A O 1
ATOM 1614 N N . ALA A 1 198 ? 12.540 -5.311 15.682 1.00 84.44 198 ALA A N 1
ATOM 1615 C CA . ALA A 1 198 ? 11.375 -6.072 16.099 1.00 84.44 198 ALA A CA 1
ATOM 1616 C C . ALA A 1 198 ? 10.092 -5.587 15.437 1.00 84.44 198 ALA A C 1
ATOM 1618 O O . ALA A 1 198 ? 9.761 -4.403 15.486 1.00 84.44 198 ALA A O 1
ATOM 1619 N N . LEU A 1 199 ? 9.360 -6.571 14.921 1.00 91.25 199 LEU A N 1
ATOM 1620 C CA . LEU A 1 199 ? 7.961 -6.502 14.539 1.00 91.25 199 LEU A CA 1
ATOM 1621 C C . LEU A 1 199 ? 7.228 -7.602 15.328 1.00 91.25 199 LEU A C 1
ATOM 1623 O O . LEU A 1 199 ? 7.263 -8.785 14.970 1.00 91.25 199 LEU A O 1
ATOM 1627 N N . ARG A 1 200 ? 6.665 -7.227 16.486 1.00 91.31 200 ARG A N 1
ATOM 1628 C CA . ARG A 1 200 ? 6.096 -8.180 17.462 1.00 91.31 200 ARG A CA 1
ATOM 1629 C C . ARG A 1 200 ? 5.114 -7.548 18.443 1.00 91.31 200 ARG A C 1
ATOM 1631 O O . ARG A 1 200 ? 5.166 -6.349 18.706 1.00 91.31 200 ARG A O 1
ATOM 1638 N N . PHE A 1 201 ? 4.309 -8.396 19.072 1.00 93.56 201 PHE A N 1
ATOM 1639 C CA . PHE A 1 201 ? 3.347 -8.045 20.113 1.00 93.56 201 PHE A CA 1
ATOM 1640 C C . PHE A 1 201 ? 3.619 -8.852 21.388 1.00 93.56 201 PHE A C 1
ATOM 1642 O O . PHE A 1 201 ? 3.540 -10.079 21.376 1.00 93.56 201 PHE A O 1
ATOM 1649 N N . GLU A 1 202 ? 3.878 -8.181 22.509 1.00 91.50 202 GLU A N 1
ATOM 1650 C CA . GLU A 1 202 ? 4.186 -8.800 23.804 1.00 91.50 202 GLU A CA 1
ATOM 1651 C C . GLU A 1 202 ? 3.091 -8.561 24.829 1.00 91.50 202 GLU A C 1
ATOM 1653 O O . GLU A 1 202 ? 2.785 -7.415 25.144 1.00 91.50 202 GLU A O 1
ATOM 1658 N N . LYS A 1 203 ? 2.568 -9.622 25.453 1.00 90.81 203 LYS A N 1
ATOM 1659 C CA . LYS A 1 203 ? 1.573 -9.486 26.532 1.00 90.81 203 LYS A CA 1
ATOM 1660 C C . LYS A 1 203 ? 2.186 -9.063 27.874 1.00 90.81 203 LYS A C 1
ATOM 1662 O O . LYS A 1 203 ? 1.469 -8.681 28.802 1.00 90.81 203 LYS A O 1
ATOM 1667 N N . GLY A 1 204 ? 3.512 -9.154 28.010 1.00 85.25 204 GLY A N 1
ATOM 1668 C CA . GLY A 1 204 ? 4.225 -8.870 29.258 1.00 85.25 204 GLY A CA 1
ATOM 1669 C C . GLY A 1 204 ? 4.079 -9.964 30.320 1.00 85.25 204 GLY A C 1
ATOM 1670 O O . GLY A 1 204 ? 3.993 -9.650 31.503 1.00 85.25 204 GLY A O 1
ATOM 1671 N N . SER A 1 205 ? 3.996 -11.233 29.900 1.00 77.00 205 SER A N 1
ATOM 1672 C CA . SER A 1 205 ? 3.995 -12.428 30.767 1.00 77.00 205 SER A CA 1
ATOM 1673 C C . SER A 1 205 ? 5.174 -13.376 30.488 1.00 77.00 205 SER A C 1
ATOM 1675 O O . SER A 1 205 ? 5.165 -14.523 30.938 1.00 77.00 205 SER A O 1
ATOM 1677 N N . ASN A 1 206 ? 6.165 -12.930 29.703 1.00 69.69 206 ASN A N 1
ATOM 1678 C CA . ASN A 1 206 ? 7.314 -13.694 29.183 1.00 69.69 206 ASN A CA 1
ATOM 1679 C C . ASN A 1 206 ? 6.990 -14.989 28.408 1.00 69.69 206 ASN A C 1
ATOM 1681 O O . ASN A 1 206 ? 7.904 -15.668 27.947 1.00 69.69 206 ASN A O 1
ATOM 1685 N N . THR A 1 207 ? 5.715 -15.344 28.274 1.00 74.62 207 THR A N 1
ATOM 1686 C CA . THR A 1 207 ? 5.244 -16.631 27.740 1.00 74.62 207 THR A CA 1
ATOM 1687 C C . THR A 1 207 ? 4.212 -16.465 26.632 1.00 74.62 207 THR A C 1
ATOM 1689 O O . THR A 1 207 ? 3.968 -17.414 25.897 1.00 74.62 207 THR A O 1
ATOM 1692 N N . GLU A 1 208 ? 3.641 -15.270 26.483 1.00 84.19 208 GLU A N 1
ATOM 1693 C CA . GLU A 1 208 ? 2.646 -14.961 25.460 1.00 84.19 208 GLU A CA 1
ATOM 1694 C C . GLU A 1 208 ? 3.137 -13.796 24.603 1.00 84.19 208 GLU A C 1
ATOM 1696 O O . GLU A 1 208 ? 3.212 -12.647 25.060 1.00 84.19 208 GLU A O 1
ATOM 1701 N N . TRP A 1 209 ? 3.484 -14.132 23.363 1.00 87.94 209 TRP A N 1
ATOM 1702 C CA . TRP A 1 209 ? 3.950 -13.201 22.354 1.00 87.94 209 TRP A CA 1
ATOM 1703 C C . TRP A 1 209 ? 3.612 -13.673 20.947 1.00 87.94 209 TRP A C 1
ATOM 1705 O O . TRP A 1 209 ? 3.461 -14.868 20.698 1.00 87.94 209 TRP A O 1
ATOM 1715 N N . ALA A 1 210 ? 3.559 -12.720 20.025 1.00 90.44 210 ALA A N 1
ATOM 1716 C CA . ALA A 1 210 ? 3.402 -12.960 18.600 1.00 90.44 210 ALA A CA 1
ATOM 1717 C C . ALA A 1 210 ? 4.506 -12.208 17.844 1.00 90.44 210 ALA A C 1
ATOM 1719 O O . ALA A 1 210 ? 4.601 -10.986 17.954 1.00 90.44 210 ALA A O 1
ATOM 1720 N N . VAL A 1 211 ? 5.354 -12.928 17.100 1.00 89.19 211 VAL A N 1
ATOM 1721 C CA . VAL A 1 211 ? 6.473 -12.368 16.316 1.00 89.19 211 VAL A CA 1
ATOM 1722 C C . VAL A 1 211 ? 6.351 -12.770 14.847 1.00 89.19 211 VAL A C 1
ATOM 1724 O O . VAL A 1 211 ? 6.144 -13.946 14.538 1.00 89.19 211 VAL A O 1
ATOM 1727 N N . TYR A 1 212 ? 6.493 -11.814 13.929 1.00 88.12 212 TYR A N 1
ATOM 1728 C CA . TYR A 1 212 ? 6.587 -12.145 12.506 1.00 88.12 212 TYR A CA 1
ATOM 1729 C C . TYR A 1 212 ? 7.942 -12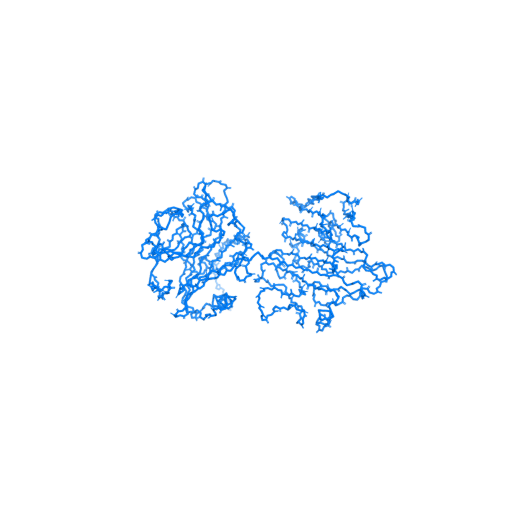.795 12.208 1.00 88.12 212 TYR A C 1
ATOM 1731 O O . TYR A 1 212 ? 8.957 -12.387 12.764 1.00 88.12 212 TYR A O 1
ATOM 1739 N N . ARG A 1 213 ? 7.983 -13.794 11.313 1.00 83.81 213 ARG A N 1
ATOM 1740 C CA . ARG A 1 213 ? 9.214 -14.564 11.017 1.00 83.81 213 ARG A CA 1
ATOM 1741 C C . ARG A 1 213 ? 10.391 -13.697 10.558 1.00 83.81 213 ARG A C 1
ATOM 1743 O O . ARG A 1 213 ? 11.526 -14.014 10.887 1.00 83.81 213 ARG A O 1
ATOM 1750 N N . ILE A 1 214 ? 10.105 -12.617 9.839 1.00 77.19 214 ILE A N 1
ATOM 1751 C CA . ILE A 1 214 ? 11.107 -11.662 9.350 1.00 77.19 214 ILE A CA 1
ATOM 1752 C C . ILE A 1 214 ? 11.702 -10.793 10.471 1.00 77.19 214 ILE A C 1
ATOM 1754 O O . ILE A 1 214 ? 12.783 -10.231 10.311 1.00 77.19 214 ILE A O 1
ATOM 1758 N N . SER A 1 215 ? 11.039 -10.690 11.628 1.00 87.00 215 SER A N 1
ATOM 1759 C CA . SER A 1 215 ? 11.491 -9.867 12.750 1.00 87.00 215 SER A CA 1
ATOM 1760 C C . SER A 1 215 ? 12.891 -10.286 13.205 1.00 87.00 215 SER A C 1
ATOM 1762 O O . SER A 1 215 ? 13.133 -11.448 13.523 1.00 87.00 215 SER A O 1
ATOM 1764 N N . GLY A 1 216 ? 13.805 -9.321 13.307 1.00 81.38 216 GLY A N 1
ATOM 1765 C CA . GLY A 1 216 ? 15.197 -9.564 13.698 1.00 81.38 216 GLY A CA 1
ATOM 1766 C C . GLY A 1 216 ? 16.067 -10.184 12.599 1.00 81.38 216 GLY A C 1
ATOM 1767 O O . GLY A 1 216 ? 17.155 -10.674 12.899 1.00 81.38 216 GLY A O 1
ATOM 1768 N N . THR A 1 217 ? 15.602 -10.184 11.346 1.00 80.00 217 THR A N 1
ATOM 1769 C CA . THR A 1 217 ? 16.345 -10.664 10.171 1.00 80.00 217 THR A CA 1
ATOM 1770 C C . THR A 1 217 ? 16.594 -9.529 9.169 1.00 80.00 217 THR A C 1
ATOM 1772 O O . THR A 1 217 ? 16.035 -8.440 9.308 1.00 80.00 217 THR A O 1
ATOM 1775 N N . ALA A 1 218 ? 17.445 -9.775 8.167 1.00 72.88 218 ALA A N 1
ATOM 1776 C CA . ALA A 1 218 ? 17.719 -8.811 7.099 1.00 72.88 218 ALA A CA 1
ATOM 1777 C C . ALA A 1 218 ? 16.513 -8.590 6.166 1.00 72.88 218 ALA A C 1
ATOM 1779 O O . ALA A 1 218 ? 16.385 -7.501 5.620 1.00 72.88 218 ALA A O 1
ATOM 1780 N N . ASP A 1 219 ? 15.598 -9.562 6.073 1.00 72.88 219 ASP A N 1
ATOM 1781 C CA . ASP A 1 219 ? 14.375 -9.507 5.253 1.00 72.88 219 ASP A CA 1
ATOM 1782 C C . ASP A 1 219 ? 13.437 -8.353 5.661 1.00 72.88 219 ASP A C 1
ATOM 1784 O O . ASP A 1 219 ? 12.509 -7.999 4.945 1.00 72.88 219 ASP A O 1
ATOM 1788 N N . MET A 1 220 ? 13.676 -7.731 6.819 1.00 77.88 220 MET A N 1
ATOM 1789 C CA . MET A 1 220 ? 12.980 -6.513 7.241 1.00 77.88 220 MET A CA 1
ATOM 1790 C C . MET A 1 220 ? 13.323 -5.283 6.394 1.00 77.88 220 MET A C 1
ATOM 1792 O O . MET A 1 220 ? 12.609 -4.293 6.503 1.00 77.88 220 MET A O 1
ATOM 1796 N N . LEU A 1 221 ? 14.381 -5.321 5.577 1.00 74.06 221 LEU A N 1
ATOM 1797 C CA . LEU A 1 221 ? 14.634 -4.304 4.547 1.00 74.06 221 LEU A CA 1
ATOM 1798 C C . LEU A 1 221 ? 13.572 -4.360 3.439 1.00 74.06 221 LEU A C 1
ATOM 1800 O O . LEU A 1 221 ? 13.134 -3.328 2.943 1.00 74.06 221 LEU A O 1
ATOM 1804 N N . ASP A 1 222 ? 13.078 -5.561 3.140 1.00 68.31 222 ASP A N 1
ATOM 1805 C CA . ASP A 1 222 ? 12.090 -5.798 2.089 1.00 68.31 222 ASP A CA 1
ATOM 1806 C C . ASP A 1 222 ? 10.650 -5.689 2.621 1.00 68.31 222 ASP A C 1
ATOM 1808 O O . ASP A 1 222 ? 9.699 -5.968 1.903 1.00 68.31 222 ASP A O 1
ATOM 1812 N N . ILE A 1 223 ? 10.433 -5.299 3.888 1.00 71.75 223 ILE A N 1
ATOM 1813 C CA . ILE A 1 223 ? 9.096 -5.301 4.520 1.00 71.75 223 ILE A CA 1
ATOM 1814 C C . ILE A 1 223 ? 8.070 -4.425 3.789 1.00 71.75 223 ILE A C 1
ATOM 1816 O O . ILE A 1 223 ? 6.871 -4.693 3.861 1.00 71.75 223 ILE A O 1
ATOM 1820 N N . ALA A 1 224 ? 8.545 -3.418 3.056 1.00 69.06 224 ALA A N 1
ATOM 1821 C CA . ALA A 1 224 ? 7.734 -2.581 2.181 1.00 69.06 224 ALA A CA 1
ATOM 1822 C C . ALA A 1 224 ? 7.094 -3.361 1.017 1.00 69.06 224 ALA A C 1
ATOM 1824 O O . ALA A 1 224 ? 6.084 -2.917 0.482 1.00 69.06 224 ALA A O 1
ATOM 1825 N N . ASP A 1 225 ? 7.626 -4.534 0.669 1.00 58.84 225 ASP A N 1
ATOM 1826 C CA . ASP A 1 225 ? 7.155 -5.385 -0.430 1.00 58.84 225 ASP A CA 1
ATOM 1827 C C . ASP A 1 225 ? 6.205 -6.496 0.053 1.00 58.84 225 ASP A C 1
ATOM 1829 O O . ASP A 1 225 ? 5.549 -7.174 -0.745 1.00 58.84 225 ASP A O 1
ATOM 1833 N N . TYR A 1 226 ? 6.101 -6.685 1.374 1.00 65.00 226 TYR A N 1
ATOM 1834 C CA . TYR A 1 226 ? 5.235 -7.685 1.996 1.00 65.00 226 TYR A CA 1
ATOM 1835 C C . TYR A 1 226 ? 3.947 -7.071 2.535 1.00 65.00 226 TYR A C 1
ATOM 1837 O O . TYR A 1 226 ? 3.884 -5.905 2.920 1.00 65.00 226 TYR A O 1
ATOM 1845 N N . SER A 1 227 ? 2.896 -7.884 2.614 1.00 68.31 227 SER A N 1
ATOM 1846 C CA . SER A 1 227 ? 1.615 -7.452 3.165 1.00 68.31 227 SER A CA 1
ATOM 1847 C C . SER A 1 227 ? 0.819 -8.599 3.776 1.00 68.31 227 SER A C 1
ATOM 1849 O O . SER A 1 227 ? 0.978 -9.759 3.397 1.00 68.31 227 SER A O 1
ATOM 1851 N N . THR A 1 228 ? -0.096 -8.249 4.678 1.00 73.69 228 THR A N 1
ATOM 1852 C CA . THR A 1 228 ? -1.183 -9.144 5.141 1.00 73.69 228 THR A CA 1
ATOM 1853 C C . THR A 1 228 ? -2.517 -8.859 4.445 1.00 73.69 228 THR A C 1
ATOM 1855 O O . THR A 1 228 ? -3.419 -9.691 4.472 1.00 73.69 228 THR A O 1
ATOM 1858 N N . VAL A 1 229 ? -2.637 -7.691 3.804 1.00 63.38 229 VAL A N 1
ATOM 1859 C CA . VAL A 1 229 ? -3.869 -7.193 3.167 1.00 63.38 229 VAL A CA 1
ATOM 1860 C C . VAL A 1 229 ? -3.657 -6.799 1.704 1.00 63.38 229 VAL A C 1
ATOM 1862 O O . VAL A 1 229 ? -4.475 -6.097 1.128 1.00 63.38 229 VAL A O 1
ATOM 1865 N N . ARG A 1 230 ? -2.562 -7.272 1.090 1.00 56.66 230 ARG A N 1
ATOM 1866 C CA . ARG A 1 230 ? -2.184 -7.041 -0.322 1.00 56.66 230 ARG A CA 1
ATOM 1867 C C . ARG A 1 230 ? -1.948 -5.577 -0.706 1.00 56.66 230 ARG A C 1
ATOM 1869 O O . ARG A 1 230 ? -1.870 -5.252 -1.884 1.00 56.66 230 ARG A O 1
ATOM 1876 N N . ILE A 1 231 ? -1.748 -4.732 0.295 1.00 59.50 231 ILE A N 1
ATOM 1877 C CA . ILE A 1 231 ? -1.194 -3.387 0.170 1.00 59.50 231 ILE A CA 1
ATOM 1878 C C . ILE A 1 231 ? 0.270 -3.518 0.618 1.00 59.50 231 ILE A C 1
ATOM 1880 O O . ILE A 1 231 ? 0.487 -3.720 1.817 1.00 59.50 231 ILE A O 1
ATOM 1884 N N . PRO A 1 232 ? 1.263 -3.539 -0.295 1.00 61.81 232 PRO A N 1
ATOM 1885 C CA . PRO A 1 232 ? 2.682 -3.536 0.065 1.00 61.81 232 PRO A CA 1
ATOM 1886 C C . PRO A 1 232 ? 3.013 -2.607 1.239 1.00 61.81 232 PRO A C 1
ATOM 1888 O O . PRO A 1 232 ? 2.509 -1.487 1.354 1.00 61.81 232 PRO A O 1
ATOM 1891 N N . GLY A 1 233 ? 3.793 -3.134 2.175 1.00 67.94 233 GLY A N 1
ATOM 1892 C CA . GLY A 1 233 ? 4.167 -2.439 3.391 1.00 67.94 233 GLY A CA 1
ATOM 1893 C C . GLY A 1 233 ? 3.035 -2.327 4.406 1.00 67.94 233 GLY A C 1
ATOM 1894 O O . GLY A 1 233 ? 3.237 -1.674 5.419 1.00 67.94 233 GLY A O 1
ATOM 1895 N N . ARG A 1 234 ? 1.856 -2.934 4.201 1.00 81.06 234 ARG A N 1
ATOM 1896 C CA . ARG A 1 234 ? 0.737 -2.884 5.158 1.00 81.06 234 ARG A CA 1
ATOM 1897 C C . ARG A 1 234 ? 0.501 -4.208 5.875 1.00 81.06 234 ARG A C 1
ATOM 1899 O O . ARG A 1 234 ? 0.200 -5.249 5.282 1.00 81.06 234 ARG A O 1
ATOM 1906 N N . ILE A 1 235 ? 0.540 -4.140 7.197 1.00 91.12 235 ILE A N 1
ATOM 1907 C CA . ILE A 1 235 ? 0.310 -5.262 8.099 1.00 91.12 235 ILE A CA 1
ATOM 1908 C C . ILE A 1 235 ? -0.856 -4.928 9.017 1.00 91.12 235 ILE A C 1
ATOM 1910 O O . ILE A 1 235 ? -0.761 -4.025 9.840 1.00 91.12 235 ILE A O 1
ATOM 1914 N N . VAL A 1 236 ? -1.946 -5.677 8.898 1.00 92.31 236 VAL A N 1
ATOM 1915 C CA . VAL A 1 236 ? -3.148 -5.532 9.712 1.00 92.31 236 VAL A CA 1
ATOM 1916 C C . VAL A 1 236 ? -3.236 -6.734 10.638 1.00 92.31 236 VAL A C 1
ATOM 1918 O O . VAL A 1 236 ? -3.024 -7.877 10.238 1.00 92.31 236 VAL A O 1
ATOM 1921 N N . THR A 1 237 ? -3.487 -6.499 11.920 1.00 95.25 237 THR A N 1
ATOM 1922 C CA . THR A 1 237 ? -3.538 -7.569 12.921 1.00 95.25 237 THR A CA 1
ATOM 1923 C C . THR A 1 237 ? -4.581 -7.242 13.977 1.00 95.25 237 THR A C 1
ATOM 1925 O O . THR A 1 237 ? -4.633 -6.124 14.483 1.00 95.25 237 THR A O 1
ATOM 1928 N N . ARG A 1 238 ? -5.412 -8.223 14.333 1.00 95.62 238 ARG A N 1
ATOM 1929 C CA . ARG A 1 238 ? -6.336 -8.117 15.464 1.00 95.62 238 ARG A CA 1
ATOM 1930 C C . ARG A 1 238 ? -5.592 -8.376 16.774 1.00 95.62 238 ARG A C 1
ATOM 1932 O O . ARG A 1 238 ? -4.862 -9.359 16.878 1.00 95.62 238 ARG A O 1
ATOM 1939 N N . VAL A 1 239 ? -5.785 -7.512 17.772 1.00 96.06 239 VAL A N 1
ATOM 1940 C CA . VAL A 1 239 ? -4.966 -7.507 18.996 1.00 96.06 239 VAL A CA 1
ATOM 1941 C C . VAL A 1 239 ? -5.749 -7.577 20.311 1.00 96.06 239 VAL A C 1
ATOM 1943 O O . VAL A 1 239 ? -5.126 -7.606 21.365 1.00 96.06 239 VAL A O 1
ATOM 1946 N N . ASP A 1 240 ? -7.082 -7.661 20.302 1.00 93.94 240 ASP A N 1
ATOM 1947 C CA . ASP A 1 240 ? -7.947 -7.729 21.501 1.00 93.94 240 ASP A CA 1
ATOM 1948 C C . ASP A 1 240 ? -8.109 -9.144 22.113 1.00 93.94 240 ASP A C 1
ATOM 1950 O O . ASP A 1 240 ? -9.086 -9.425 22.811 1.00 93.94 240 ASP A O 1
ATOM 1954 N N . GLY A 1 241 ? -7.165 -10.059 21.868 1.00 91.69 241 GLY A N 1
ATOM 1955 C CA . GLY A 1 241 ? -7.240 -11.455 22.314 1.00 91.69 241 GLY A CA 1
ATOM 1956 C C . GLY A 1 241 ? -5.936 -12.229 22.118 1.00 91.69 241 GLY A C 1
ATOM 1957 O O . GLY A 1 241 ? -4.852 -11.654 22.179 1.00 91.69 241 GLY A O 1
ATOM 1958 N N . GLU A 1 242 ? -6.024 -13.544 21.910 1.00 90.81 242 GLU A N 1
ATOM 1959 C CA . GLU A 1 242 ? -4.873 -14.312 21.420 1.00 90.81 242 GLU A CA 1
ATOM 1960 C C . GLU A 1 242 ? -4.536 -13.841 20.000 1.00 90.81 242 GLU A C 1
ATOM 1962 O O . GLU A 1 242 ? -5.388 -13.874 19.111 1.00 90.81 242 GLU A O 1
ATOM 1967 N N . ILE A 1 243 ? -3.310 -13.358 19.802 1.00 93.19 243 ILE A N 1
ATOM 1968 C CA . ILE A 1 243 ? -2.892 -12.763 18.534 1.00 93.19 243 ILE A CA 1
ATOM 1969 C C . ILE A 1 243 ? -2.486 -13.874 17.570 1.00 93.19 243 ILE A C 1
ATOM 1971 O O . ILE A 1 243 ? -1.462 -14.531 17.755 1.00 93.19 243 ILE A O 1
ATOM 1975 N N . GLN A 1 244 ? -3.277 -14.045 16.516 1.00 87.44 244 GLN A N 1
ATOM 1976 C CA . GLN A 1 244 ? -2.936 -14.885 15.374 1.00 87.44 244 GLN A CA 1
ATOM 1977 C C . GLN A 1 244 ? -2.330 -13.994 14.292 1.00 87.44 244 GLN A C 1
ATOM 1979 O O . GLN A 1 244 ? -3.002 -13.096 13.790 1.00 87.44 244 GLN A O 1
ATOM 1984 N N . LEU A 1 245 ? -1.058 -14.214 13.958 1.00 85.25 245 LEU A N 1
ATOM 1985 C CA . LEU A 1 245 ? -0.393 -13.444 12.908 1.00 85.25 245 LEU A CA 1
ATOM 1986 C C . LEU A 1 245 ? -0.824 -13.958 11.532 1.00 85.25 245 LEU A C 1
ATOM 1988 O O . LEU A 1 245 ? -0.603 -15.142 11.256 1.00 85.25 245 LEU A O 1
ATOM 1992 N N . PRO A 1 246 ? -1.397 -13.105 10.666 1.00 75.19 246 PRO A N 1
ATOM 1993 C CA . PRO A 1 246 ? -1.583 -13.448 9.264 1.00 75.19 246 PRO A CA 1
ATOM 1994 C C . PRO A 1 246 ? -0.231 -13.716 8.591 1.00 75.19 246 PRO A C 1
ATOM 1996 O O . PRO A 1 246 ? 0.795 -13.155 8.984 1.00 75.19 246 PRO A O 1
ATOM 1999 N N . ASP A 1 247 ? -0.213 -14.568 7.566 1.00 72.62 247 ASP A N 1
ATOM 2000 C CA . ASP A 1 247 ? 0.998 -14.765 6.772 1.00 72.62 247 ASP A CA 1
ATOM 2001 C C . ASP A 1 247 ? 1.333 -13.489 5.984 1.00 72.62 247 ASP A C 1
ATOM 2003 O O . ASP A 1 247 ? 0.456 -12.811 5.444 1.00 72.62 247 ASP A O 1
ATOM 2007 N N . LEU A 1 248 ? 2.627 -13.175 5.912 1.00 68.94 248 LEU A N 1
ATOM 2008 C CA . LEU A 1 248 ? 3.137 -12.139 5.024 1.00 68.94 248 LEU A CA 1
ATOM 2009 C C . LEU A 1 248 ? 3.297 -12.709 3.621 1.00 68.94 248 LEU A C 1
ATOM 2011 O O . LEU A 1 248 ? 3.920 -13.758 3.432 1.00 68.94 248 LEU A O 1
ATOM 2015 N N . HIS A 1 249 ? 2.762 -11.994 2.643 1.00 56.34 249 HIS A N 1
ATOM 2016 C CA . HIS A 1 249 ? 2.854 -12.353 1.239 1.00 56.34 249 HIS A CA 1
ATOM 2017 C C . HIS A 1 249 ? 3.620 -11.276 0.480 1.00 56.34 249 HIS A C 1
ATOM 2019 O O . HIS A 1 249 ? 3.315 -10.093 0.636 1.00 56.34 249 HIS A O 1
ATOM 2025 N N . LEU A 1 250 ? 4.591 -11.707 -0.331 1.00 47.84 250 LEU A N 1
ATOM 2026 C CA . LEU A 1 250 ? 5.173 -10.874 -1.378 1.00 47.84 250 LEU A CA 1
ATOM 2027 C C . LEU A 1 250 ? 4.079 -10.555 -2.402 1.00 47.84 250 LEU A C 1
ATOM 2029 O O . LEU A 1 250 ? 3.225 -11.401 -2.691 1.00 47.84 250 LEU A O 1
ATOM 2033 N N . VAL A 1 251 ? 4.093 -9.343 -2.932 1.00 40.94 251 VAL A N 1
ATOM 2034 C CA . VAL A 1 251 ? 3.083 -8.866 -3.874 1.00 40.94 251 VAL A CA 1
ATOM 2035 C C . VAL A 1 251 ? 3.610 -9.029 -5.320 1.00 40.94 251 VAL A C 1
ATOM 2037 O O . VAL A 1 251 ? 4.500 -8.295 -5.716 1.00 40.94 251 VAL A O 1
ATOM 2040 N N . ASP A 1 252 ? 3.085 -10.002 -6.096 1.00 33.09 252 ASP A N 1
ATOM 2041 C CA . ASP A 1 252 ? 3.500 -10.374 -7.482 1.00 33.09 252 ASP A CA 1
ATOM 2042 C C . ASP A 1 252 ? 2.286 -10.485 -8.458 1.00 33.09 252 ASP A C 1
ATOM 2044 O O . ASP A 1 252 ? 1.264 -11.061 -8.073 1.00 33.09 252 ASP A O 1
ATOM 2048 N N . TYR A 1 253 ? 2.382 -10.082 -9.751 1.00 40.91 253 TYR A N 1
ATOM 2049 C CA . TYR A 1 253 ? 1.255 -10.138 -10.739 1.00 40.91 253 TYR A CA 1
ATOM 2050 C C . TYR A 1 253 ? 1.637 -10.473 -12.247 1.00 40.91 253 TYR A C 1
ATOM 2052 O O . TYR A 1 253 ? 2.789 -10.323 -12.614 1.00 40.91 253 TYR A O 1
ATOM 2060 N N . GLN A 1 254 ? 0.754 -10.987 -13.161 1.00 28.41 254 GLN A N 1
ATOM 2061 C CA . GLN A 1 254 ? 1.083 -11.652 -14.501 1.00 28.41 254 GLN A CA 1
ATOM 2062 C C . GLN A 1 254 ? 0.182 -11.226 -15.732 1.00 28.41 254 GLN A C 1
ATOM 2064 O O . GLN A 1 254 ? -0.702 -10.479 -15.404 1.00 28.41 254 GLN A O 1
ATOM 2069 N N . CYS A 1 255 ? 0.321 -11.644 -17.051 1.00 30.84 255 CYS A N 1
ATOM 2070 C CA . CYS A 1 255 ? -0.601 -11.545 -18.287 1.00 30.84 255 CYS A CA 1
ATOM 2071 C C . CYS A 1 255 ? -0.206 -12.441 -19.517 1.00 30.84 255 CYS A C 1
ATOM 2073 O O . CYS A 1 255 ? 0.971 -12.762 -19.628 1.00 30.84 255 CYS A O 1
ATOM 2075 N N . ASN A 1 256 ? -1.113 -12.798 -20.487 1.00 39.09 256 ASN A N 1
ATOM 2076 C CA . ASN A 1 256 ? -0.882 -13.760 -21.629 1.00 39.09 256 ASN A CA 1
ATOM 2077 C C . ASN A 1 256 ? -1.395 -13.375 -23.099 1.00 39.09 256 ASN A C 1
ATOM 2079 O O . ASN A 1 256 ? -2.233 -12.487 -23.185 1.00 39.09 256 ASN A O 1
ATOM 2083 N N . LEU A 1 257 ? -0.904 -14.007 -24.242 1.00 36.38 257 LEU A N 1
ATOM 2084 C CA . LEU A 1 257 ? -1.128 -13.900 -25.795 1.00 36.38 257 LEU A CA 1
ATOM 2085 C C . LEU A 1 257 ? -1.761 -15.049 -26.779 1.00 36.38 257 LEU A C 1
ATOM 2087 O O . LEU A 1 257 ? -1.064 -16.003 -27.128 1.00 36.38 257 LEU A O 1
ATOM 2091 N N . ASP A 1 258 ? -2.996 -15.006 -27.366 1.00 37.31 258 ASP A N 1
ATOM 2092 C CA . ASP A 1 258 ? -3.703 -16.195 -27.990 1.00 37.31 258 ASP A CA 1
ATOM 2093 C C . ASP A 1 258 ? -3.232 -16.577 -29.394 1.00 37.31 258 ASP A C 1
ATOM 2095 O O . ASP A 1 258 ? -3.279 -15.798 -30.348 1.00 37.31 258 ASP A O 1
ATOM 2099 N N . GLN A 1 259 ? -2.850 -17.847 -29.537 1.00 40.69 259 GLN A N 1
ATOM 2100 C CA . GLN A 1 259 ? -2.265 -18.422 -30.739 1.00 40.69 259 GLN A CA 1
ATOM 2101 C C . GLN A 1 259 ? -3.284 -18.869 -31.804 1.00 40.69 259 GLN A C 1
ATOM 2103 O O . GLN A 1 259 ? -2.895 -19.046 -32.961 1.00 40.69 259 GLN A O 1
ATOM 2108 N N . THR A 1 260 ? -4.558 -19.065 -31.455 1.00 37.69 260 THR A N 1
ATOM 2109 C CA . THR A 1 260 ? -5.563 -19.690 -32.342 1.00 37.69 260 THR A CA 1
ATOM 2110 C C . THR A 1 260 ? -6.437 -18.673 -33.068 1.00 37.69 260 THR A C 1
ATOM 2112 O O . THR A 1 260 ? -6.919 -18.937 -34.169 1.00 37.69 260 THR A O 1
ATOM 2115 N N . THR A 1 261 ? -6.647 -17.509 -32.452 1.00 42.19 261 THR A N 1
ATOM 2116 C CA . THR A 1 261 ? -7.611 -16.499 -32.912 1.00 42.19 261 THR A CA 1
ATOM 2117 C C . THR A 1 261 ? -6.962 -15.184 -33.348 1.00 42.19 261 THR A C 1
ATOM 2119 O O . THR A 1 261 ? -7.608 -14.393 -34.032 1.00 42.19 261 THR A O 1
ATOM 2122 N N . GLY A 1 262 ? -5.690 -14.949 -32.995 1.00 40.75 262 GLY A N 1
ATOM 2123 C CA . GLY A 1 262 ? -5.028 -13.663 -33.222 1.00 40.75 262 GLY A CA 1
ATOM 2124 C C . GLY A 1 262 ? -5.635 -12.538 -32.381 1.00 40.75 262 GLY A C 1
ATOM 2125 O O . GLY A 1 262 ? -5.601 -11.386 -32.793 1.00 40.75 262 GLY A O 1
ATOM 2126 N N . ARG A 1 263 ? -6.242 -12.849 -31.235 1.00 43.16 263 ARG A N 1
ATOM 2127 C CA . ARG A 1 263 ? -6.846 -11.851 -30.351 1.00 43.16 263 ARG A CA 1
ATOM 2128 C C . ARG A 1 263 ? -5.835 -11.410 -29.303 1.00 43.16 263 ARG A C 1
ATOM 2130 O O . ARG A 1 263 ? -5.220 -12.243 -28.642 1.00 43.16 263 ARG A O 1
ATOM 2137 N N . VAL A 1 264 ? -5.657 -10.098 -29.175 1.00 47.31 264 VAL A N 1
ATOM 2138 C CA . VAL A 1 264 ? -4.911 -9.492 -28.070 1.00 47.31 264 VAL A CA 1
ATOM 2139 C C . VAL A 1 264 ? -5.786 -8.429 -27.433 1.00 47.31 264 VAL A C 1
ATOM 2141 O O . VAL A 1 264 ? -6.476 -7.680 -28.122 1.00 47.31 264 VAL A O 1
ATOM 2144 N N . LEU A 1 265 ? -5.772 -8.396 -26.111 1.00 47.69 265 LEU A N 1
ATOM 2145 C CA . LEU A 1 265 ? -6.519 -7.439 -25.318 1.00 47.69 265 LEU A CA 1
ATOM 2146 C C . LEU A 1 265 ? -5.598 -6.258 -25.043 1.00 47.69 265 LEU A C 1
ATOM 2148 O O . LEU A 1 265 ? -4.444 -6.454 -24.649 1.00 47.69 265 LEU A O 1
ATOM 2152 N N . THR A 1 266 ? -6.056 -5.043 -25.338 1.00 45.91 266 THR A N 1
ATOM 2153 C CA . THR A 1 266 ? -5.299 -3.857 -24.946 1.00 45.91 266 THR A CA 1
ATOM 2154 C C . THR A 1 266 ? -5.380 -3.671 -23.450 1.00 45.91 266 THR A C 1
ATOM 2156 O O . THR A 1 266 ? -6.431 -3.843 -22.839 1.00 45.91 266 THR A O 1
ATOM 2159 N N . PHE A 1 267 ? -4.261 -3.229 -22.886 1.00 46.62 267 PHE A N 1
ATOM 2160 C CA . PHE A 1 267 ? -4.181 -2.813 -21.495 1.00 46.62 267 PHE A CA 1
ATOM 2161 C C . PHE A 1 267 ? -5.032 -1.577 -21.216 1.00 46.62 267 PHE A C 1
ATOM 2163 O O . PHE A 1 267 ? -5.077 -1.234 -20.057 1.00 46.62 267 PHE A O 1
ATOM 2170 N N . ASP A 1 268 ? -5.644 -0.944 -22.244 1.00 42.84 268 ASP A N 1
ATOM 2171 C CA . ASP A 1 268 ? -6.599 0.184 -22.196 1.00 42.84 268 ASP A CA 1
ATOM 2172 C C . ASP A 1 268 ? -8.070 -0.204 -22.061 1.00 42.84 268 ASP A C 1
ATOM 2174 O O . ASP A 1 268 ? -8.928 0.663 -21.903 1.00 42.84 268 ASP A O 1
ATOM 2178 N N . GLY A 1 269 ? -8.348 -1.509 -22.029 1.00 41.28 269 GLY A N 1
ATOM 2179 C CA . GLY A 1 269 ? -9.631 -1.988 -21.566 1.00 41.28 269 GLY A CA 1
ATOM 2180 C C . GLY A 1 269 ? -10.823 -1.643 -22.455 1.00 41.28 269 GLY A C 1
ATOM 2181 O O . GLY A 1 269 ? -11.974 -1.861 -22.094 1.00 41.28 269 GLY A O 1
ATOM 2182 N N . SER A 1 270 ? -10.546 -1.087 -23.625 1.00 35.66 270 SER A N 1
ATOM 2183 C CA . SER A 1 270 ? -11.561 -0.528 -24.509 1.00 35.66 270 SER A CA 1
ATOM 2184 C C . SER A 1 270 ? -11.597 -1.233 -25.862 1.00 35.66 270 SER A C 1
ATOM 2186 O O . SER A 1 270 ? -12.319 -0.816 -26.765 1.00 35.66 270 SER A O 1
ATOM 2188 N N . SER A 1 271 ? -10.776 -2.270 -26.076 1.00 43.97 271 SER A N 1
ATOM 2189 C CA . SER A 1 271 ? -10.660 -2.911 -27.387 1.00 43.97 271 SER A CA 1
ATOM 2190 C C . SER A 1 271 ? -10.217 -4.374 -27.325 1.00 43.97 271 SER A C 1
ATOM 2192 O O . SER A 1 271 ? -9.090 -4.705 -26.960 1.00 43.97 271 SER A O 1
ATOM 2194 N N . GLU A 1 272 ? -11.066 -5.265 -27.842 1.00 43.72 272 GLU A N 1
ATOM 2195 C CA . GLU A 1 272 ? -10.590 -6.531 -28.393 1.00 43.72 272 GLU A CA 1
ATOM 2196 C C . GLU A 1 272 ? -9.889 -6.242 -29.729 1.00 43.72 272 GLU A C 1
ATOM 2198 O O . GLU A 1 272 ? -10.526 -5.936 -30.743 1.00 43.72 272 GLU A O 1
ATOM 2203 N N . LEU A 1 273 ? -8.560 -6.355 -29.765 1.00 48.72 273 LEU A N 1
ATOM 2204 C CA . LEU A 1 273 ? -7.834 -6.304 -31.025 1.00 48.72 273 LEU A CA 1
ATOM 2205 C C . LEU A 1 273 ? -7.872 -7.669 -31.687 1.00 48.72 273 LEU A C 1
ATOM 2207 O O . LEU A 1 273 ? -7.078 -8.566 -31.414 1.00 48.72 273 LEU A O 1
ATOM 2211 N N . ASN A 1 274 ? -8.800 -7.790 -32.629 1.00 51.44 274 ASN A N 1
ATOM 2212 C CA . ASN A 1 274 ? -8.815 -8.879 -33.586 1.00 51.44 274 ASN A CA 1
ATOM 2213 C C . ASN A 1 274 ? -7.649 -8.651 -34.571 1.00 51.44 274 ASN A C 1
ATOM 2215 O O . ASN A 1 274 ? -7.771 -7.912 -35.554 1.00 51.44 274 ASN A O 1
ATOM 2219 N N . MET A 1 275 ? -6.481 -9.237 -34.296 1.00 57.66 275 MET A N 1
ATOM 2220 C CA . MET A 1 275 ? -5.268 -9.093 -35.108 1.00 57.66 275 MET A CA 1
ATOM 2221 C C . MET A 1 275 ? -5.328 -9.958 -36.377 1.00 57.66 275 MET A C 1
ATOM 2223 O O . MET A 1 275 ? -4.409 -10.696 -36.705 1.00 57.66 275 MET A O 1
ATOM 2227 N N . THR A 1 276 ? -6.419 -9.860 -37.135 1.00 51.69 276 THR A N 1
ATOM 2228 C CA . THR A 1 276 ? -6.713 -10.711 -38.301 1.00 51.69 276 THR A CA 1
ATOM 2229 C C . THR A 1 276 ? -6.112 -10.194 -39.615 1.00 51.69 276 THR A C 1
ATOM 2231 O O . THR A 1 276 ? -6.399 -10.713 -40.692 1.00 51.69 276 THR A O 1
ATOM 2234 N N . GLY A 1 277 ? -5.249 -9.174 -39.556 1.00 56.97 277 GLY A N 1
ATOM 2235 C CA . GLY A 1 277 ? -4.606 -8.577 -40.725 1.00 56.97 277 GLY A CA 1
ATOM 2236 C C . GLY A 1 277 ? -3.181 -9.101 -40.937 1.00 56.97 277 GLY A C 1
ATOM 2237 O O . GLY A 1 277 ? -2.407 -9.129 -39.980 1.00 56.97 277 GLY A O 1
ATOM 2238 N N . PRO A 1 278 ? -2.778 -9.457 -42.170 1.00 65.38 278 PRO A N 1
ATOM 2239 C CA . PRO A 1 278 ? -1.402 -9.854 -42.453 1.00 65.38 278 PRO A CA 1
ATOM 2240 C C . PRO A 1 278 ? -0.438 -8.671 -42.293 1.00 65.38 278 PRO A C 1
ATOM 2242 O O . PRO A 1 278 ? -0.733 -7.558 -42.737 1.00 65.38 278 PRO A O 1
ATOM 2245 N N . SER A 1 279 ? 0.729 -8.917 -41.690 1.00 66.50 279 SER A N 1
ATOM 2246 C CA . SER A 1 279 ? 1.827 -7.941 -41.558 1.00 66.50 279 SER A CA 1
ATOM 2247 C C . SER A 1 279 ? 1.430 -6.613 -40.897 1.00 66.50 279 SER A C 1
ATOM 2249 O O . SER A 1 279 ? 1.935 -5.545 -41.261 1.00 66.50 279 SER A O 1
ATOM 2251 N N . ARG A 1 280 ? 0.507 -6.650 -39.932 1.00 61.66 280 ARG A N 1
ATOM 2252 C CA . ARG A 1 280 ? 0.004 -5.454 -39.249 1.00 61.66 280 ARG A CA 1
ATOM 2253 C C . ARG A 1 280 ? 0.654 -5.269 -37.886 1.00 61.66 280 ARG A C 1
ATOM 2255 O O . ARG A 1 280 ? 0.992 -6.233 -37.209 1.00 61.66 280 ARG A O 1
ATOM 2262 N N . LYS A 1 281 ? 0.829 -4.002 -37.501 1.00 62.25 281 LYS A N 1
ATOM 2263 C CA . LYS A 1 281 ? 1.273 -3.589 -36.166 1.00 62.25 281 LYS A CA 1
ATOM 2264 C C . LYS A 1 281 ? 0.069 -3.140 -35.358 1.00 62.25 281 LYS A C 1
ATOM 2266 O O . LYS A 1 281 ? -0.715 -2.322 -35.834 1.00 62.25 281 LYS A O 1
ATOM 2271 N N . TYR A 1 282 ? -0.007 -3.626 -34.137 1.00 60.50 282 TYR A N 1
ATOM 2272 C CA . TYR A 1 282 ? -1.087 -3.400 -33.200 1.00 60.50 282 TYR A CA 1
ATOM 2273 C C . TYR A 1 282 ? -0.507 -2.798 -31.926 1.00 60.50 282 TYR A C 1
ATOM 2275 O O . TYR A 1 282 ? 0.567 -3.194 -31.475 1.00 60.50 282 TYR A O 1
ATOM 2283 N N . LEU A 1 283 ? -1.170 -1.777 -31.402 1.00 59.81 283 LEU A N 1
ATOM 2284 C CA . LEU A 1 283 ? -0.831 -1.170 -30.123 1.00 59.81 283 LEU A CA 1
ATOM 2285 C C . LEU A 1 283 ? -1.451 -2.023 -29.014 1.00 59.81 283 LEU A C 1
ATOM 2287 O O . LEU A 1 283 ? -2.629 -2.329 -29.118 1.00 59.81 283 LEU A O 1
ATOM 2291 N N . LEU A 1 284 ? -0.661 -2.403 -28.008 1.00 64.88 284 LEU A N 1
ATOM 2292 C CA . LEU A 1 284 ? -1.140 -3.187 -26.863 1.00 64.88 284 LEU A CA 1
ATOM 2293 C C . LEU A 1 284 ? -1.358 -2.302 -25.638 1.00 64.88 284 LEU A C 1
ATOM 2295 O O . LEU A 1 284 ? -2.405 -2.353 -25.010 1.00 64.88 284 LEU A O 1
ATOM 2299 N N . SER A 1 285 ? -0.359 -1.478 -25.326 1.00 66.25 285 SER A N 1
ATOM 2300 C CA . SER A 1 285 ? -0.389 -0.511 -24.230 1.00 66.25 285 SER A CA 1
ATOM 2301 C C . SER A 1 285 ? 0.477 0.689 -24.573 1.00 66.25 285 SER A C 1
ATOM 2303 O O . SER A 1 285 ? 1.398 0.596 -25.396 1.00 66.25 285 SER A O 1
ATOM 2305 N N . LYS A 1 286 ? 0.186 1.825 -23.952 1.00 62.56 286 LYS A N 1
ATOM 2306 C CA . LYS A 1 286 ? 1.007 3.031 -23.992 1.00 62.56 286 LYS A CA 1
ATOM 2307 C C . LYS A 1 286 ? 0.625 3.947 -22.835 1.00 62.56 286 LYS A C 1
ATOM 2309 O O . LYS A 1 286 ? -0.555 4.104 -22.545 1.00 62.56 286 LYS A O 1
ATOM 2314 N N . LEU A 1 287 ? 1.608 4.655 -22.298 1.00 62.16 287 LEU A N 1
ATOM 2315 C CA . LEU A 1 287 ? 1.373 5.787 -21.407 1.00 62.16 287 LEU A CA 1
ATOM 2316 C C . LEU A 1 287 ? 1.108 7.051 -22.245 1.00 62.16 287 LEU A C 1
ATOM 2318 O O . LEU A 1 287 ? 1.931 7.402 -23.096 1.00 62.16 287 LEU A O 1
ATOM 2322 N N . TYR A 1 288 ? -0.047 7.709 -22.068 1.00 50.06 288 TYR A N 1
ATOM 2323 C CA . TYR A 1 288 ? -0.478 8.856 -22.892 1.00 50.06 288 TYR A CA 1
ATOM 2324 C C . TYR A 1 288 ? -1.088 10.008 -22.074 1.00 50.06 288 TYR A C 1
ATOM 2326 O O . TYR A 1 288 ? -2.121 10.539 -22.465 1.00 50.06 288 TYR A O 1
ATOM 2334 N N . GLN A 1 289 ? -0.472 10.444 -20.973 1.00 42.72 289 GLN A N 1
ATOM 2335 C CA . GLN A 1 289 ? -0.891 11.692 -20.317 1.00 42.72 289 GLN A CA 1
ATOM 2336 C C . GLN A 1 289 ? 0.274 12.569 -19.860 1.00 42.72 289 GLN A C 1
ATOM 2338 O O . GLN A 1 289 ? 1.387 12.078 -19.678 1.00 42.72 289 GLN A O 1
ATOM 2343 N N . GLY A 1 290 ? -0.023 13.876 -19.797 1.00 40.12 290 GLY A N 1
ATOM 2344 C CA . GLY A 1 290 ? 0.854 14.944 -19.336 1.00 40.12 290 GLY A CA 1
ATOM 2345 C C . GLY A 1 290 ? 0.763 16.246 -20.147 1.00 40.12 290 GLY A C 1
ATOM 2346 O O . GLY A 1 290 ? 0.877 16.207 -21.375 1.00 40.12 290 GLY A O 1
ATOM 2347 N N . ASP A 1 291 ? 0.586 17.390 -19.470 1.00 41.69 291 ASP A N 1
ATOM 2348 C CA . ASP A 1 291 ? 0.670 18.756 -20.030 1.00 41.69 291 ASP A CA 1
ATOM 2349 C C . ASP A 1 291 ? 2.018 19.019 -20.745 1.00 41.69 291 ASP A C 1
ATOM 2351 O O . ASP A 1 291 ? 2.939 18.206 -20.690 1.00 41.69 291 ASP A O 1
ATOM 2355 N N . GLU A 1 292 ? 2.207 20.171 -21.408 1.00 44.53 292 GLU A N 1
ATOM 2356 C CA . GLU A 1 292 ? 3.481 20.505 -22.088 1.00 44.53 292 GLU A CA 1
ATOM 2357 C C . GLU A 1 292 ? 4.735 20.366 -21.190 1.00 44.53 292 GLU A C 1
ATOM 2359 O O . GLU A 1 292 ? 5.823 20.077 -21.698 1.00 44.53 292 GLU A O 1
ATOM 2364 N N . ALA A 1 293 ? 4.585 20.489 -19.865 1.00 44.97 293 ALA A N 1
ATOM 2365 C CA . ALA A 1 293 ? 5.639 20.254 -18.874 1.00 44.97 293 ALA A CA 1
ATOM 2366 C C . ALA A 1 293 ? 6.135 18.791 -18.819 1.00 44.97 293 ALA A C 1
ATOM 2368 O O . ALA A 1 293 ? 7.297 18.548 -18.487 1.00 44.97 293 ALA A O 1
ATOM 2369 N N . ASP A 1 294 ? 5.289 17.842 -19.219 1.00 54.00 294 ASP A N 1
ATOM 2370 C CA . ASP A 1 294 ? 5.485 16.392 -19.156 1.00 54.00 294 ASP A CA 1
ATOM 2371 C C . ASP A 1 294 ? 6.171 15.831 -20.417 1.00 54.00 294 ASP A C 1
ATOM 2373 O O . ASP A 1 294 ? 6.482 14.647 -20.536 1.00 54.00 294 ASP A O 1
ATOM 2377 N N . GLN A 1 295 ? 6.464 16.671 -21.418 1.00 56.78 295 GLN A N 1
ATOM 2378 C CA . GLN A 1 295 ? 7.182 16.231 -22.624 1.00 56.78 295 GLN A CA 1
ATOM 2379 C C . GLN A 1 295 ? 8.601 15.713 -22.339 1.00 56.78 295 GLN A C 1
ATOM 2381 O O . GLN A 1 295 ? 9.190 15.098 -23.226 1.00 56.78 295 GLN A O 1
ATOM 2386 N N . ARG A 1 296 ? 9.130 15.943 -21.130 1.00 60.50 296 ARG A N 1
ATOM 2387 C CA . ARG A 1 296 ? 10.470 15.536 -20.680 1.00 60.50 296 ARG A CA 1
ATOM 2388 C C . ARG A 1 296 ? 10.508 14.219 -19.896 1.00 60.50 296 ARG A C 1
ATOM 2390 O O . ARG A 1 296 ? 11.600 13.785 -19.554 1.00 60.50 296 ARG A O 1
ATOM 2397 N N . ASP A 1 297 ? 9.368 13.585 -19.633 1.00 71.38 297 ASP A N 1
ATOM 2398 C CA . ASP A 1 297 ? 9.331 12.301 -18.928 1.00 71.38 297 ASP A CA 1
ATOM 2399 C C . ASP A 1 297 ? 9.885 11.151 -19.797 1.00 71.38 297 ASP A C 1
ATOM 2401 O O . ASP A 1 297 ? 9.386 10.875 -20.895 1.00 71.38 297 ASP A O 1
ATOM 2405 N N . GLN A 1 298 ? 10.929 10.490 -19.290 1.00 76.75 298 GLN A N 1
ATOM 2406 C CA . GLN A 1 298 ? 11.628 9.374 -19.935 1.00 76.75 298 GLN A CA 1
ATOM 2407 C C . GLN A 1 298 ? 10.972 8.018 -19.647 1.00 76.75 298 GLN A C 1
ATOM 2409 O O . GLN A 1 298 ? 11.181 7.065 -20.403 1.00 76.75 298 GLN A O 1
ATOM 2414 N N . CYS A 1 299 ? 10.125 7.935 -18.620 1.00 79.00 299 CYS A N 1
ATOM 2415 C CA . CYS A 1 299 ? 9.438 6.716 -18.197 1.00 79.00 299 CYS A CA 1
ATOM 2416 C C . CYS A 1 299 ? 8.244 6.353 -19.098 1.00 79.00 299 CYS A C 1
ATOM 2418 O O . CYS A 1 299 ? 7.563 5.346 -18.910 1.00 79.00 299 CYS A O 1
ATOM 2420 N N . LYS A 1 300 ? 8.022 7.123 -20.169 1.00 77.44 300 LYS A N 1
ATOM 2421 C CA . LYS A 1 300 ? 7.023 6.824 -21.197 1.00 77.44 300 LYS A CA 1
ATOM 2422 C C . LYS A 1 300 ? 7.349 5.547 -21.949 1.00 77.44 300 LYS A C 1
ATOM 2424 O O . LYS A 1 300 ? 8.359 5.460 -22.655 1.00 77.44 300 LYS A O 1
ATOM 2429 N N . TYR A 1 301 ? 6.407 4.612 -21.913 1.00 79.38 301 TYR A N 1
ATOM 2430 C CA . TYR A 1 301 ? 6.505 3.343 -22.617 1.00 79.38 301 TYR A CA 1
ATOM 2431 C C . TYR A 1 301 ? 5.391 3.152 -23.654 1.00 79.38 301 TYR A C 1
ATOM 2433 O O . TYR A 1 301 ? 4.377 3.854 -23.702 1.00 79.38 301 TYR A O 1
ATOM 2441 N N . MET A 1 302 ? 5.604 2.176 -24.531 1.00 72.12 302 MET A N 1
ATOM 2442 C CA . MET A 1 302 ? 4.628 1.719 -25.507 1.00 72.12 302 MET A CA 1
ATOM 2443 C C . MET A 1 302 ? 4.914 0.278 -25.918 1.00 72.12 302 MET A C 1
ATOM 2445 O O . MET A 1 302 ? 6.001 -0.043 -26.398 1.00 72.12 302 MET A O 1
ATOM 2449 N N . MET A 1 303 ? 3.894 -0.564 -25.838 1.00 77.50 303 MET A N 1
ATOM 2450 C CA . MET A 1 303 ? 3.940 -1.974 -26.201 1.00 77.50 303 MET A CA 1
ATOM 2451 C C . MET A 1 303 ? 3.193 -2.201 -27.513 1.00 77.50 303 MET A C 1
ATOM 2453 O O . MET A 1 303 ? 2.117 -1.642 -27.749 1.00 77.50 303 MET A O 1
ATOM 2457 N N . ARG A 1 304 ? 3.758 -3.021 -28.399 1.00 73.12 304 ARG A N 1
ATOM 2458 C CA . ARG A 1 304 ? 3.121 -3.384 -29.672 1.00 73.12 304 ARG A CA 1
ATOM 2459 C C . ARG A 1 304 ? 3.273 -4.857 -29.991 1.00 73.12 304 ARG A C 1
ATOM 2461 O O . ARG A 1 304 ? 4.313 -5.440 -29.718 1.00 73.12 304 ARG A O 1
ATOM 2468 N N . ALA A 1 305 ? 2.283 -5.397 -30.686 1.00 77.00 305 ALA A N 1
ATOM 2469 C CA . ALA A 1 305 ? 2.354 -6.687 -31.350 1.00 77.00 305 ALA A CA 1
ATOM 2470 C C . ALA A 1 305 ? 2.416 -6.504 -32.870 1.00 77.00 305 ALA A C 1
ATOM 2472 O O . ALA A 1 305 ? 1.859 -5.557 -33.423 1.00 77.00 305 ALA A O 1
ATOM 2473 N N . THR A 1 306 ? 3.089 -7.409 -33.573 1.00 72.62 306 THR A N 1
ATOM 2474 C CA . THR A 1 306 ? 3.108 -7.457 -35.040 1.00 72.62 306 THR A CA 1
ATOM 2475 C C . THR A 1 306 ? 2.737 -8.852 -35.515 1.00 72.62 306 THR A C 1
ATOM 2477 O O . THR A 1 306 ? 3.284 -9.828 -35.000 1.00 72.62 306 THR A O 1
ATOM 2480 N N . THR A 1 307 ? 1.856 -8.950 -36.509 1.00 71.38 307 THR A N 1
ATOM 2481 C CA . THR A 1 307 ? 1.489 -10.222 -37.143 1.00 71.38 307 THR A CA 1
ATOM 2482 C C . THR A 1 307 ? 2.393 -10.583 -38.319 1.00 71.38 307 THR A C 1
ATOM 2484 O O . THR A 1 307 ? 3.007 -9.723 -38.952 1.00 71.38 307 THR A O 1
ATOM 2487 N N . ASP A 1 308 ? 2.485 -11.875 -38.625 1.00 74.19 308 ASP A N 1
ATOM 2488 C CA . ASP A 1 308 ? 3.072 -12.391 -39.856 1.00 74.19 308 ASP A CA 1
ATOM 2489 C C . ASP A 1 308 ? 2.088 -12.286 -41.040 1.00 74.19 308 ASP A C 1
ATOM 2491 O O . ASP A 1 308 ? 0.957 -11.809 -40.917 1.00 74.19 308 ASP A O 1
ATOM 2495 N N . ALA A 1 309 ? 2.516 -12.750 -42.215 1.00 74.50 309 ALA A N 1
ATOM 2496 C CA . ALA A 1 309 ? 1.701 -12.758 -43.431 1.00 74.50 309 ALA A CA 1
ATOM 2497 C C . ALA A 1 309 ? 0.446 -13.654 -43.345 1.00 74.50 309 ALA A C 1
ATOM 2499 O O . ALA A 1 309 ? -0.405 -13.589 -44.228 1.00 74.50 309 ALA A O 1
ATOM 2500 N N . LYS A 1 310 ? 0.327 -14.493 -42.309 1.00 69.94 310 LYS A N 1
ATOM 2501 C CA . LYS A 1 310 ? -0.830 -15.357 -42.040 1.00 69.94 310 LYS A CA 1
ATOM 2502 C C . LYS A 1 310 ? -1.724 -14.797 -40.926 1.00 69.94 310 LYS A C 1
ATOM 2504 O O . LYS A 1 310 ? -2.660 -15.476 -40.521 1.00 69.94 310 LYS A O 1
ATOM 2509 N N . GLY A 1 311 ? -1.439 -13.591 -40.424 1.00 60.53 311 GLY A N 1
ATOM 2510 C CA . GLY A 1 311 ? -2.191 -12.977 -39.327 1.00 60.53 311 GLY A CA 1
ATOM 2511 C C . GLY A 1 311 ? -1.853 -13.547 -37.946 1.00 60.53 311 GLY A C 1
ATOM 2512 O O . GLY A 1 311 ? -2.584 -13.305 -36.996 1.00 60.53 311 GLY A O 1
ATOM 2513 N N . ARG A 1 312 ? -0.755 -14.299 -37.799 1.00 70.38 312 ARG A N 1
ATOM 2514 C CA . ARG A 1 312 ? -0.329 -14.863 -36.505 1.00 70.38 312 ARG A CA 1
ATOM 2515 C C . ARG A 1 312 ? 0.652 -13.926 -35.819 1.00 70.38 312 ARG A C 1
ATOM 2517 O O . ARG A 1 312 ? 1.460 -13.302 -36.502 1.00 70.38 312 ARG A O 1
ATOM 2524 N N . LEU A 1 313 ? 0.651 -13.865 -34.487 1.00 71.75 313 LEU A N 1
ATOM 2525 C CA . LEU A 1 313 ? 1.647 -13.095 -33.735 1.00 71.75 313 LEU A CA 1
ATOM 2526 C C . LEU A 1 313 ? 3.078 -13.510 -34.119 1.00 71.75 313 LEU A C 1
ATOM 2528 O O . LEU A 1 313 ? 3.424 -14.692 -34.082 1.00 71.75 313 LEU A O 1
ATOM 2532 N N . ASN A 1 314 ? 3.897 -12.520 -34.471 1.00 75.81 314 ASN A N 1
ATOM 2533 C CA . ASN A 1 314 ? 5.277 -12.683 -34.923 1.00 75.81 314 ASN A CA 1
ATOM 2534 C C . ASN A 1 314 ? 6.270 -11.975 -33.991 1.00 75.81 314 ASN A C 1
ATOM 2536 O O . ASN A 1 314 ? 7.260 -12.574 -33.574 1.00 75.81 314 ASN A O 1
ATOM 2540 N N . TRP A 1 315 ? 5.981 -10.718 -33.640 1.00 80.94 315 TRP A N 1
ATOM 2541 C CA . TRP A 1 315 ? 6.834 -9.900 -32.774 1.00 80.94 315 TRP A CA 1
ATOM 2542 C C . TRP A 1 315 ? 6.028 -9.219 -31.680 1.00 80.94 315 TRP A C 1
ATOM 2544 O O . TRP A 1 315 ? 4.967 -8.662 -31.963 1.00 80.94 315 TRP A O 1
ATOM 2554 N N . VAL A 1 316 ? 6.594 -9.174 -30.479 1.00 83.12 316 VAL A N 1
ATOM 2555 C CA . VAL A 1 316 ? 6.203 -8.251 -29.407 1.00 83.12 316 VAL A CA 1
ATOM 2556 C C . VAL A 1 316 ? 7.308 -7.213 -29.283 1.00 83.12 316 VAL A C 1
ATOM 2558 O O . VAL A 1 316 ? 8.480 -7.551 -29.405 1.00 83.12 316 VAL A O 1
ATOM 2561 N N . SER A 1 317 ? 6.976 -5.939 -29.107 1.00 84.75 317 SER A N 1
ATOM 2562 C CA . SER A 1 317 ? 7.983 -4.895 -28.936 1.00 84.75 317 SER A CA 1
ATOM 2563 C C . SER A 1 317 ? 7.662 -3.963 -27.788 1.00 84.75 317 SER A C 1
ATOM 2565 O O . SER A 1 317 ? 6.546 -3.444 -27.725 1.00 84.75 317 SER A O 1
ATOM 2567 N N . PHE A 1 318 ? 8.679 -3.681 -26.984 1.00 88.50 318 PHE A N 1
ATOM 2568 C CA . PHE A 1 318 ? 8.665 -2.725 -25.890 1.00 88.50 318 PHE A CA 1
ATOM 2569 C C . PHE A 1 318 ? 9.458 -1.490 -26.313 1.00 88.50 3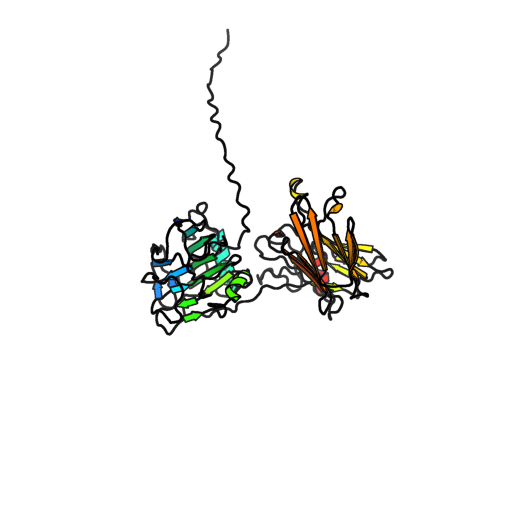18 PHE A C 1
ATOM 2571 O O . PHE A 1 318 ? 10.656 -1.549 -26.598 1.00 88.50 318 PHE A O 1
ATOM 2578 N N . SER A 1 319 ? 8.754 -0.371 -26.459 1.00 84.94 319 SER A N 1
ATOM 2579 C CA . SER A 1 319 ? 9.342 0.942 -26.694 1.00 84.94 319 SER A CA 1
ATOM 2580 C C . SER A 1 319 ? 9.372 1.732 -25.390 1.00 84.94 319 SER A C 1
ATOM 2582 O O . SER A 1 319 ? 8.349 1.801 -24.725 1.00 84.94 319 SER A O 1
ATOM 2584 N N . VAL A 1 320 ? 10.492 2.379 -25.086 1.00 85.75 320 VAL A N 1
ATOM 2585 C CA . VAL A 1 320 ? 10.720 3.195 -23.876 1.00 85.75 320 VAL A CA 1
ATOM 2586 C C . VAL A 1 320 ? 11.320 4.551 -24.272 1.00 85.75 320 VAL A C 1
ATOM 2588 O O . VAL A 1 320 ? 11.843 4.674 -25.390 1.00 85.75 320 VAL A O 1
ATOM 2591 N N . GLY A 1 321 ? 11.192 5.583 -23.432 1.00 76.19 321 GLY A N 1
ATOM 2592 C CA . GLY A 1 321 ? 11.592 6.958 -23.772 1.00 76.19 321 GLY A CA 1
ATOM 2593 C C . GLY A 1 321 ? 10.783 7.546 -24.938 1.00 76.19 321 GLY A C 1
ATOM 2594 O O . GLY A 1 321 ? 11.332 8.127 -25.881 1.00 76.19 321 GLY A O 1
ATOM 2595 N N . VAL A 1 322 ? 9.472 7.282 -24.985 1.00 64.75 322 VAL A N 1
ATOM 2596 C CA . VAL A 1 322 ? 8.625 7.607 -26.146 1.00 64.75 322 VAL A CA 1
ATOM 2597 C C . VAL A 1 322 ? 8.142 9.065 -26.112 1.00 64.75 322 VAL A C 1
ATOM 2599 O O . VAL A 1 322 ? 7.164 9.385 -25.447 1.00 64.75 322 VAL A O 1
ATOM 2602 N N . HIS A 1 323 ? 8.753 9.932 -26.929 1.00 63.84 323 HIS A N 1
ATOM 2603 C CA . HIS A 1 323 ? 8.359 11.347 -27.079 1.00 63.84 323 HIS A CA 1
ATOM 2604 C C . HIS A 1 323 ? 7.576 11.644 -28.381 1.00 63.84 323 HIS A C 1
ATOM 2606 O O . HIS A 1 323 ? 7.637 10.863 -29.345 1.00 63.84 323 HIS A O 1
ATOM 2612 N N . PRO A 1 324 ? 6.874 12.798 -28.476 1.00 53.91 324 PRO A N 1
ATOM 2613 C CA . PRO A 1 324 ? 6.286 13.289 -29.724 1.00 53.91 324 PRO A CA 1
ATOM 2614 C C . PRO A 1 324 ? 7.317 13.387 -30.863 1.00 53.91 324 PRO A C 1
ATOM 2616 O O . PRO A 1 324 ? 8.519 13.527 -30.636 1.00 53.91 324 PRO A O 1
ATOM 2619 N N . ARG A 1 325 ? 6.847 13.357 -32.122 1.00 49.66 325 ARG A N 1
ATOM 2620 C CA . ARG A 1 325 ? 7.656 13.173 -33.356 1.00 49.66 325 ARG A CA 1
ATOM 2621 C C . ARG A 1 325 ? 8.933 14.030 -33.492 1.00 49.66 325 ARG A C 1
ATOM 2623 O O . ARG A 1 325 ? 9.804 13.642 -34.264 1.00 49.66 325 ARG A O 1
ATOM 2630 N N . LYS A 1 326 ? 9.074 15.154 -32.780 1.00 50.50 326 LYS A N 1
ATOM 2631 C CA . LYS A 1 326 ? 10.247 16.048 -32.839 1.00 50.50 326 LYS A CA 1
ATOM 2632 C C . LYS A 1 326 ? 11.389 15.697 -31.859 1.00 50.50 326 LYS A C 1
ATOM 2634 O O . LYS A 1 326 ? 12.456 16.282 -31.984 1.00 50.50 326 LYS A O 1
ATOM 2639 N N . GLN A 1 327 ? 11.218 14.730 -30.948 1.00 57.06 327 GLN A N 1
ATOM 2640 C CA . GLN A 1 327 ? 12.212 14.360 -29.914 1.00 57.06 327 GLN A CA 1
ATOM 2641 C C . GLN A 1 327 ? 12.611 12.867 -29.939 1.00 57.06 327 GLN A C 1
ATOM 2643 O O . GLN A 1 327 ? 13.027 12.286 -28.944 1.00 57.06 327 GLN A O 1
ATOM 2648 N N . SER A 1 328 ? 12.532 12.220 -31.106 1.00 58.19 328 SER A N 1
ATOM 2649 C CA . SER A 1 328 ? 12.745 10.765 -31.264 1.00 58.19 328 SER A CA 1
ATOM 2650 C C . SER A 1 328 ? 14.142 10.214 -30.904 1.00 58.19 328 SER A C 1
ATOM 2652 O O . SER A 1 328 ? 14.335 9.000 -30.982 1.00 58.19 328 SER A O 1
ATOM 2654 N N . LYS A 1 329 ? 15.106 11.057 -30.501 1.00 67.56 329 LYS A N 1
ATOM 2655 C CA . LYS A 1 329 ? 16.481 10.637 -30.169 1.00 67.56 329 LYS A CA 1
ATOM 2656 C C . LYS A 1 329 ? 16.582 9.726 -28.934 1.00 67.56 329 LYS A C 1
ATOM 2658 O O . LYS A 1 329 ? 17.502 8.915 -28.845 1.00 67.56 329 LYS A O 1
ATOM 2663 N N . TYR A 1 330 ? 15.608 9.791 -28.035 1.00 72.56 330 TYR A N 1
ATOM 2664 C CA . TYR A 1 330 ? 15.633 9.046 -26.767 1.00 72.56 330 TYR A CA 1
ATOM 2665 C C . TYR A 1 330 ? 14.820 7.765 -26.798 1.00 72.56 330 TYR A C 1
ATOM 2667 O O . TYR A 1 330 ? 14.982 6.888 -25.960 1.00 72.56 330 TYR A O 1
ATOM 2675 N N . LYS A 1 331 ? 14.016 7.591 -27.844 1.00 81.94 331 LYS A N 1
ATOM 2676 C CA . LYS A 1 331 ? 13.241 6.377 -27.998 1.00 81.94 331 LYS A CA 1
ATOM 2677 C C . LYS A 1 331 ? 14.165 5.179 -28.215 1.00 81.94 331 LYS A C 1
ATOM 2679 O O . LYS A 1 331 ? 14.987 5.175 -29.141 1.00 81.94 331 LYS A O 1
ATOM 2684 N N . ARG A 1 332 ? 13.950 4.128 -27.431 1.00 87.69 332 ARG A N 1
ATOM 2685 C CA . ARG A 1 332 ? 14.474 2.782 -27.688 1.00 87.69 332 ARG A CA 1
ATOM 2686 C C . ARG A 1 332 ? 13.329 1.823 -27.911 1.00 87.69 332 ARG A C 1
ATOM 2688 O O . ARG A 1 332 ? 12.254 1.990 -27.350 1.00 87.69 332 ARG A O 1
ATOM 2695 N N . ASN A 1 333 ? 13.527 0.872 -28.811 1.00 88.94 333 ASN A N 1
ATOM 2696 C CA . ASN A 1 333 ? 12.560 -0.164 -29.118 1.00 88.94 333 ASN A CA 1
ATOM 2697 C C . ASN A 1 333 ? 13.262 -1.512 -29.152 1.00 88.94 333 ASN A C 1
ATOM 2699 O O . ASN A 1 333 ? 14.062 -1.761 -30.056 1.00 88.94 333 ASN A O 1
ATOM 2703 N N . PHE A 1 334 ? 12.869 -2.383 -28.237 1.00 92.38 334 PHE A N 1
ATOM 2704 C CA . PHE A 1 334 ? 13.296 -3.769 -28.152 1.00 92.38 334 PHE A CA 1
ATOM 2705 C C . PHE A 1 334 ? 12.181 -4.638 -28.718 1.00 92.38 334 PHE A C 1
ATOM 2707 O O . PHE A 1 334 ? 11.029 -4.499 -28.317 1.00 92.38 334 PHE A O 1
ATOM 2714 N N . ALA A 1 335 ? 12.482 -5.465 -29.715 1.00 90.06 335 ALA A N 1
ATOM 2715 C CA . ALA A 1 335 ? 11.511 -6.352 -30.341 1.00 90.06 335 ALA A CA 1
ATOM 2716 C C . ALA A 1 335 ? 11.939 -7.814 -30.202 1.00 90.06 335 ALA A C 1
ATOM 2718 O O . ALA A 1 335 ? 13.053 -8.192 -30.565 1.00 90.06 335 ALA A O 1
ATOM 2719 N N . PHE A 1 336 ? 11.001 -8.617 -29.718 1.00 90.00 336 PHE A N 1
ATOM 2720 C CA . PHE A 1 336 ? 11.149 -10.003 -29.310 1.00 90.00 336 PHE A CA 1
ATOM 2721 C C . PHE A 1 336 ? 10.397 -10.900 -30.284 1.00 90.00 336 PHE A C 1
ATOM 2723 O O . PHE A 1 336 ? 9.191 -10.741 -30.504 1.00 90.00 336 PHE A O 1
ATOM 2730 N N . GLY A 1 337 ? 11.133 -11.803 -30.924 1.00 82.31 337 GLY A N 1
ATOM 2731 C CA . GLY A 1 337 ? 10.599 -12.678 -31.957 1.00 82.31 337 GLY A CA 1
ATOM 2732 C C . GLY A 1 337 ? 10.067 -13.958 -31.346 1.00 82.31 337 GLY A C 1
ATOM 2733 O O . GLY A 1 337 ? 10.739 -14.580 -30.529 1.00 82.31 337 GLY A O 1
ATOM 2734 N N . ARG A 1 338 ? 8.888 -14.398 -31.786 1.00 72.62 338 ARG A N 1
ATOM 2735 C CA . ARG A 1 338 ? 8.302 -15.661 -31.317 1.00 72.62 338 ARG A CA 1
ATOM 2736 C C . ARG A 1 338 ? 9.123 -16.888 -31.731 1.00 72.62 338 ARG A C 1
ATOM 2738 O O . ARG A 1 338 ? 9.339 -17.788 -30.936 1.00 72.62 338 ARG A O 1
ATOM 2745 N N . ASN A 1 339 ? 9.603 -16.908 -32.976 1.00 65.19 339 ASN A N 1
ATOM 2746 C CA . ASN A 1 339 ? 10.304 -18.062 -33.561 1.00 65.19 339 ASN A CA 1
ATOM 2747 C C . ASN A 1 339 ? 11.840 -17.977 -33.444 1.00 65.19 339 ASN A C 1
ATOM 2749 O O . ASN A 1 339 ? 12.544 -18.787 -34.041 1.00 65.19 339 ASN A O 1
ATOM 2753 N N . GLY A 1 340 ? 12.367 -16.974 -32.734 1.00 63.84 340 GLY A N 1
ATOM 2754 C CA . GLY A 1 340 ? 13.803 -16.695 -32.628 1.00 63.84 340 GLY A CA 1
ATOM 2755 C C . GLY A 1 340 ? 14.198 -16.278 -31.209 1.00 63.84 340 GLY A C 1
ATOM 2756 O O . GLY A 1 340 ? 14.580 -15.126 -31.014 1.00 63.84 340 GLY A O 1
ATOM 2757 N N . PRO A 1 341 ? 14.129 -17.186 -30.217 1.00 64.00 341 PRO A N 1
ATOM 2758 C CA . PRO A 1 341 ? 14.207 -16.873 -28.782 1.00 64.00 341 PRO A CA 1
ATOM 2759 C C . PRO A 1 341 ? 15.618 -16.516 -28.283 1.00 64.00 341 PRO A C 1
ATOM 2761 O O . PRO A 1 341 ? 15.864 -16.484 -27.084 1.00 64.00 341 PRO A O 1
ATOM 2764 N N . ASN A 1 342 ? 16.568 -16.264 -29.185 1.00 73.38 342 ASN A N 1
ATOM 2765 C CA . ASN A 1 342 ? 17.963 -15.976 -28.837 1.00 73.38 342 ASN A CA 1
ATOM 2766 C C . ASN A 1 342 ? 18.418 -14.581 -29.273 1.00 73.38 342 ASN A C 1
ATOM 2768 O O . ASN A 1 342 ? 19.570 -14.225 -29.040 1.00 73.38 342 ASN A O 1
ATOM 2772 N N . THR A 1 343 ? 17.547 -13.810 -29.926 1.00 81.06 343 THR A N 1
ATOM 2773 C CA . THR A 1 343 ? 17.911 -12.506 -30.483 1.00 81.06 343 THR A CA 1
ATOM 2774 C C . THR A 1 343 ? 16.834 -11.469 -30.202 1.00 81.06 343 THR A C 1
ATOM 2776 O O . THR A 1 343 ? 15.668 -11.695 -30.532 1.00 81.06 343 THR A O 1
ATOM 2779 N N . VAL A 1 344 ? 17.230 -10.310 -29.677 1.00 89.31 344 VAL A N 1
ATOM 2780 C CA . VAL A 1 344 ? 16.339 -9.155 -29.481 1.00 89.31 344 VAL A CA 1
ATOM 2781 C C . VAL A 1 344 ? 16.727 -8.062 -30.465 1.00 89.31 344 VAL A C 1
ATOM 2783 O O . VAL A 1 344 ? 17.852 -7.568 -30.445 1.00 89.31 344 VAL A O 1
ATOM 2786 N N . MET A 1 345 ? 15.805 -7.651 -31.337 1.00 89.75 345 MET A N 1
ATOM 2787 C CA . MET A 1 345 ? 16.074 -6.545 -32.257 1.00 89.75 345 MET A CA 1
ATOM 2788 C C . MET A 1 345 ? 15.947 -5.218 -31.509 1.00 89.75 345 MET A C 1
ATOM 2790 O O . MET A 1 345 ? 14.840 -4.810 -31.154 1.00 89.75 345 MET A O 1
ATOM 2794 N N . ALA A 1 346 ? 17.058 -4.508 -31.339 1.00 89.25 346 ALA A N 1
ATOM 2795 C CA . ALA A 1 346 ? 17.086 -3.194 -30.711 1.00 89.25 346 ALA A CA 1
ATOM 2796 C C . ALA A 1 346 ? 17.218 -2.090 -31.766 1.00 89.25 346 ALA A C 1
ATOM 2798 O O . ALA A 1 346 ? 18.064 -2.145 -32.669 1.00 89.25 346 ALA A O 1
ATOM 2799 N N . ARG A 1 347 ? 16.332 -1.094 -31.705 1.00 88.38 347 ARG A N 1
ATOM 2800 C CA . ARG A 1 347 ? 16.274 0.029 -32.652 1.00 88.38 347 ARG A CA 1
ATOM 2801 C C . ARG A 1 347 ? 16.072 1.348 -31.899 1.00 88.38 347 ARG A C 1
ATOM 2803 O O . ARG A 1 347 ? 15.268 1.411 -30.973 1.00 88.38 347 ARG A O 1
ATOM 2810 N N . GLY A 1 348 ? 16.741 2.410 -32.334 1.00 83.25 348 GLY A N 1
ATOM 2811 C CA . GLY A 1 348 ? 16.680 3.751 -31.747 1.00 83.25 348 GLY A CA 1
ATOM 2812 C C . GLY A 1 348 ? 17.618 4.716 -32.475 1.00 83.25 348 GLY A C 1
ATOM 2813 O O . GLY A 1 348 ? 18.244 4.350 -33.471 1.00 83.25 348 GLY A O 1
ATOM 2814 N N . HIS A 1 349 ? 17.733 5.956 -32.009 1.00 78.06 349 HIS A N 1
ATOM 2815 C CA . HIS A 1 349 ? 18.712 6.887 -32.575 1.00 78.06 349 HIS A CA 1
ATOM 2816 C C . HIS A 1 349 ? 20.136 6.416 -32.259 1.00 78.06 349 HIS A C 1
ATOM 2818 O O . HIS A 1 349 ? 20.498 6.287 -31.095 1.00 78.06 349 HIS A O 1
ATOM 2824 N N . GLY A 1 350 ? 20.928 6.132 -33.295 1.00 75.06 350 GLY A N 1
ATOM 2825 C CA . GLY A 1 350 ? 22.265 5.543 -33.151 1.00 75.06 350 GLY A CA 1
ATOM 2826 C C . GLY A 1 350 ? 22.276 4.047 -32.806 1.00 75.06 350 GLY A C 1
ATOM 2827 O O . GLY A 1 350 ? 23.327 3.425 -32.899 1.00 75.06 350 GLY A O 1
ATOM 2828 N N . LEU A 1 351 ? 21.121 3.446 -32.491 1.00 79.19 351 LEU A N 1
ATOM 2829 C CA . LEU A 1 351 ? 20.996 2.033 -32.131 1.00 79.19 351 LEU A CA 1
ATOM 2830 C C . LEU A 1 351 ? 20.305 1.244 -33.250 1.00 79.19 351 LEU A C 1
ATOM 2832 O O . LEU A 1 351 ? 19.126 1.453 -33.551 1.00 79.19 351 LEU A O 1
ATOM 2836 N N . LYS A 1 352 ? 21.029 0.310 -33.871 1.00 86.75 352 LYS A N 1
ATOM 2837 C CA . LYS A 1 352 ? 20.478 -0.638 -34.849 1.00 86.75 352 LYS A CA 1
ATOM 2838 C C . LYS A 1 352 ? 21.273 -1.941 -34.818 1.00 86.75 352 LYS A C 1
ATOM 2840 O O . LYS A 1 352 ? 22.167 -2.139 -35.635 1.00 86.75 352 LYS A O 1
ATOM 2845 N N . MET A 1 353 ? 20.934 -2.818 -33.881 1.00 89.56 353 MET A N 1
ATOM 2846 C CA . MET A 1 353 ? 21.615 -4.101 -33.703 1.00 89.56 353 MET A CA 1
ATOM 2847 C C . MET A 1 353 ? 20.667 -5.194 -33.224 1.00 89.56 353 MET A C 1
ATOM 2849 O O . MET A 1 353 ? 19.580 -4.908 -32.718 1.00 89.56 353 MET A O 1
ATOM 2853 N N . ASP A 1 354 ? 21.092 -6.437 -33.380 1.00 90.06 354 ASP A N 1
ATOM 2854 C CA . ASP A 1 354 ? 20.408 -7.584 -32.805 1.00 90.06 354 ASP A CA 1
ATOM 2855 C C . ASP A 1 354 ? 21.232 -8.039 -31.595 1.00 90.06 354 ASP A C 1
ATOM 2857 O O . ASP A 1 354 ? 22.421 -8.331 -31.713 1.00 90.06 354 ASP A O 1
ATOM 2861 N N . ILE A 1 355 ? 20.621 -7.998 -30.414 1.00 89.88 355 ILE A N 1
ATOM 2862 C CA . ILE A 1 355 ? 21.251 -8.351 -29.144 1.00 89.88 355 ILE A CA 1
ATOM 2863 C C . ILE A 1 355 ? 21.251 -9.873 -29.031 1.00 89.88 355 ILE A C 1
ATOM 2865 O O . ILE A 1 355 ? 20.199 -10.497 -29.170 1.00 89.88 355 ILE A O 1
ATOM 2869 N N . THR A 1 356 ? 22.420 -10.456 -28.770 1.00 89.62 356 THR A N 1
ATOM 2870 C CA . THR A 1 356 ? 22.614 -11.911 -28.632 1.00 89.62 356 THR A CA 1
ATOM 2871 C C . THR A 1 356 ? 23.313 -12.308 -27.329 1.00 89.62 356 THR A C 1
ATOM 2873 O O . THR A 1 356 ? 23.544 -13.491 -27.101 1.00 89.62 356 THR A O 1
ATOM 2876 N N . SER A 1 357 ? 23.681 -11.330 -26.498 1.00 91.12 357 SER A N 1
ATOM 2877 C CA . SER A 1 357 ? 24.322 -11.514 -25.193 1.00 91.12 357 SER A CA 1
ATOM 2878 C C . SER A 1 357 ? 23.475 -10.815 -24.140 1.00 91.12 357 SER A C 1
ATOM 2880 O O . SER A 1 357 ? 23.100 -9.662 -24.344 1.00 91.12 357 SER A O 1
ATOM 2882 N N . PHE A 1 358 ? 23.182 -11.513 -23.045 1.00 89.94 358 PHE A N 1
ATOM 2883 C CA . PHE A 1 358 ? 22.286 -11.058 -21.983 1.00 89.94 358 PHE A CA 1
ATOM 2884 C C . PHE A 1 358 ? 22.940 -11.292 -20.607 1.00 89.94 358 PHE A C 1
ATOM 2886 O O . PHE A 1 358 ? 23.693 -12.263 -20.484 1.00 89.94 358 PHE A O 1
ATOM 2893 N N . PRO A 1 359 ? 22.674 -10.445 -19.595 1.00 93.62 359 PRO A N 1
ATOM 2894 C CA . PRO A 1 359 ? 21.829 -9.250 -19.660 1.00 93.62 359 PRO A CA 1
ATOM 2895 C C . PRO A 1 359 ? 22.449 -8.162 -20.550 1.00 93.62 359 PRO A C 1
ATOM 2897 O O . PRO A 1 359 ? 23.668 -8.025 -20.640 1.00 93.62 359 PRO A O 1
ATOM 2900 N N . TYR A 1 360 ? 21.604 -7.420 -21.259 1.00 94.31 360 TYR A N 1
ATOM 2901 C CA . TYR A 1 360 ? 22.004 -6.254 -22.041 1.00 94.31 360 TYR A CA 1
ATOM 2902 C C . TYR A 1 360 ? 21.516 -4.999 -21.334 1.00 94.31 360 TYR A C 1
ATOM 2904 O O . TYR A 1 360 ? 20.329 -4.887 -21.041 1.00 94.31 360 TYR A O 1
ATOM 2912 N N . VAL A 1 361 ? 22.421 -4.058 -21.087 1.00 93.62 361 VAL A N 1
ATOM 2913 C CA . VAL A 1 361 ? 22.113 -2.799 -20.407 1.00 93.62 361 VAL A CA 1
ATOM 2914 C C . VAL A 1 361 ? 22.233 -1.660 -21.412 1.00 93.62 361 VAL A C 1
ATOM 2916 O O . VAL A 1 361 ? 23.284 -1.473 -22.025 1.00 93.62 361 VAL A O 1
ATOM 2919 N N . GLU A 1 362 ? 21.154 -0.904 -21.587 1.00 90.62 362 GLU A N 1
ATOM 2920 C CA . GLU A 1 362 ? 21.122 0.317 -22.388 1.00 90.62 362 GLU A CA 1
ATOM 2921 C C . GLU A 1 362 ? 21.043 1.529 -21.463 1.00 90.62 362 GLU A C 1
ATOM 2923 O O . GLU A 1 362 ? 20.128 1.634 -20.648 1.00 90.62 362 GLU A O 1
ATOM 2928 N N . HIS A 1 363 ? 21.958 2.473 -21.660 1.00 89.44 363 HIS A N 1
ATOM 2929 C CA . HIS A 1 363 ? 21.911 3.791 -21.036 1.00 89.44 363 HIS A CA 1
ATOM 2930 C C . HIS A 1 363 ? 21.325 4.799 -22.025 1.00 89.44 363 HIS A C 1
ATOM 2932 O O . HIS A 1 363 ? 21.868 5.020 -23.116 1.00 89.44 363 HIS A O 1
ATOM 2938 N N . ILE A 1 364 ? 20.197 5.404 -21.666 1.00 84.88 364 ILE A N 1
ATOM 2939 C CA . ILE A 1 364 ? 19.499 6.395 -22.483 1.00 84.88 364 ILE A CA 1
ATOM 2940 C C . ILE A 1 364 ? 19.610 7.742 -21.775 1.00 84.88 364 ILE A C 1
ATOM 2942 O O . ILE A 1 364 ? 18.804 8.086 -20.918 1.00 84.88 364 ILE A O 1
ATOM 2946 N N . GLN A 1 365 ? 20.609 8.526 -22.171 1.00 80.94 365 GLN A N 1
ATOM 2947 C CA . GLN A 1 365 ? 20.841 9.842 -21.585 1.00 80.94 365 GLN A CA 1
ATOM 2948 C C . GLN A 1 365 ? 19.965 10.917 -22.239 1.00 80.94 365 GLN A C 1
ATOM 2950 O O . GLN A 1 365 ? 20.035 11.130 -23.456 1.00 80.94 365 GLN A O 1
ATOM 2955 N N . ASP A 1 366 ? 19.200 11.647 -21.427 1.00 70.44 366 ASP A N 1
ATOM 2956 C CA . ASP A 1 366 ? 18.489 12.864 -21.829 1.00 70.44 366 ASP A CA 1
ATOM 2957 C C . ASP A 1 366 ? 18.490 13.910 -20.700 1.00 70.44 366 ASP A C 1
ATOM 2959 O O . ASP A 1 366 ? 18.199 13.610 -19.548 1.00 70.44 366 ASP A O 1
ATOM 2963 N N . ASN A 1 367 ? 18.842 15.157 -21.036 1.00 59.56 367 ASN A N 1
ATOM 2964 C CA . ASN A 1 367 ? 18.813 16.330 -20.149 1.00 59.56 367 ASN A CA 1
ATOM 2965 C C . ASN A 1 367 ? 19.442 16.133 -18.750 1.00 59.56 367 ASN A C 1
ATOM 2967 O O . ASN A 1 367 ? 18.985 16.729 -17.779 1.00 59.56 367 ASN A O 1
ATOM 2971 N N . GLY A 1 368 ? 20.509 15.332 -18.647 1.00 65.44 368 GLY A N 1
ATOM 2972 C CA . GLY A 1 368 ? 21.221 15.076 -17.386 1.00 65.44 368 GLY A CA 1
ATOM 2973 C C . GLY A 1 368 ? 20.649 13.933 -16.541 1.00 65.44 368 GLY A C 1
ATOM 2974 O O . GLY A 1 368 ? 21.193 13.653 -15.479 1.00 65.44 368 GLY A O 1
ATOM 2975 N N . GLN A 1 369 ? 19.598 13.263 -17.015 1.00 68.75 369 GLN A N 1
ATOM 2976 C CA . GLN A 1 369 ? 19.083 12.013 -16.461 1.00 68.75 369 GLN A CA 1
ATOM 2977 C C . GLN A 1 369 ? 19.519 10.830 -17.332 1.00 68.75 369 GLN A C 1
ATOM 2979 O O . GLN A 1 369 ? 19.687 10.969 -18.549 1.00 68.75 369 GLN A O 1
ATOM 2984 N N . ASP A 1 370 ? 19.707 9.680 -16.692 1.00 82.75 370 ASP A N 1
ATOM 2985 C CA . ASP A 1 370 ? 20.111 8.432 -17.330 1.00 82.75 370 ASP A CA 1
ATOM 2986 C C . ASP A 1 370 ? 19.033 7.375 -17.092 1.00 82.75 370 ASP A C 1
ATOM 2988 O O . ASP A 1 370 ? 18.891 6.850 -15.986 1.00 82.75 370 ASP A O 1
ATOM 2992 N N . LEU A 1 371 ? 18.238 7.101 -18.126 1.00 84.44 371 LEU A N 1
ATOM 2993 C CA . LEU A 1 371 ? 17.304 5.987 -18.109 1.00 84.44 371 LEU A CA 1
ATOM 2994 C C . LEU A 1 371 ? 18.085 4.702 -18.391 1.00 84.44 371 LEU A C 1
ATOM 2996 O O . LEU A 1 371 ? 18.515 4.456 -19.521 1.00 84.44 371 LEU A O 1
ATOM 3000 N N . VAL A 1 372 ? 18.227 3.879 -17.356 1.00 89.12 372 VAL A N 1
ATOM 3001 C CA . VAL A 1 372 ? 18.855 2.560 -17.446 1.00 89.12 372 VAL A CA 1
ATOM 3002 C C . VAL A 1 372 ? 17.789 1.524 -17.765 1.00 89.12 372 VAL A C 1
ATOM 3004 O O . VAL A 1 372 ? 16.797 1.395 -17.044 1.00 89.12 372 VAL A O 1
ATOM 3007 N N . VAL A 1 373 ? 17.988 0.793 -18.859 1.00 91.94 373 VAL A N 1
ATOM 3008 C CA . VAL A 1 373 ? 17.089 -0.276 -19.298 1.00 91.94 373 VAL A CA 1
ATOM 3009 C C . VAL A 1 373 ? 17.867 -1.573 -19.361 1.00 91.94 373 VAL A C 1
ATOM 3011 O O . VAL A 1 373 ? 18.858 -1.670 -20.087 1.00 91.94 373 VAL A O 1
ATOM 3014 N N . VAL A 1 374 ? 17.394 -2.579 -18.638 1.00 93.88 374 VAL A N 1
ATOM 3015 C CA . VAL A 1 374 ? 18.001 -3.908 -18.609 1.00 93.88 374 VAL A CA 1
ATOM 3016 C C . VAL A 1 374 ? 17.121 -4.860 -19.405 1.00 93.88 374 VAL A C 1
ATOM 3018 O O . VAL A 1 374 ? 15.910 -4.908 -19.215 1.00 93.88 374 VAL A O 1
ATOM 3021 N N . VAL A 1 375 ? 17.728 -5.596 -20.333 1.00 94.06 375 VAL A N 1
ATOM 3022 C CA . VAL A 1 375 ? 17.084 -6.649 -21.121 1.00 94.06 375 VAL A CA 1
ATOM 3023 C C . VAL A 1 375 ? 17.708 -7.980 -20.740 1.00 94.06 375 VAL A C 1
ATOM 3025 O O . VAL A 1 375 ? 18.897 -8.209 -20.967 1.00 94.06 375 VAL A O 1
ATOM 3028 N N . GLU A 1 376 ? 16.895 -8.879 -20.212 1.00 93.12 376 GLU A N 1
ATOM 3029 C CA . GLU A 1 376 ? 17.317 -10.179 -19.710 1.00 93.12 376 GLU A CA 1
ATOM 3030 C C . GLU A 1 376 ? 16.603 -11.299 -20.454 1.00 93.12 376 GLU A C 1
ATOM 3032 O O . GLU A 1 376 ? 15.479 -11.144 -20.944 1.00 93.12 376 GLU A O 1
ATOM 3037 N N . LYS A 1 377 ? 17.274 -12.445 -20.536 1.00 88.69 377 LYS A N 1
ATOM 3038 C CA . LYS A 1 377 ? 16.688 -13.678 -21.044 1.00 88.69 377 LYS A CA 1
ATOM 3039 C C . LYS A 1 377 ? 16.222 -14.515 -19.857 1.00 88.69 377 LYS A C 1
ATOM 3041 O O . LYS A 1 377 ? 17.030 -14.788 -18.974 1.00 88.69 377 LYS A O 1
ATOM 3046 N N . THR A 1 378 ? 14.960 -14.926 -19.860 1.00 84.81 378 THR A N 1
ATOM 3047 C CA . THR A 1 378 ? 14.386 -15.829 -18.852 1.00 84.81 378 THR A CA 1
ATOM 3048 C C . THR A 1 378 ? 14.325 -17.260 -19.394 1.00 84.81 378 THR A C 1
ATOM 3050 O O . THR A 1 378 ? 14.609 -17.501 -20.574 1.00 84.81 378 THR A O 1
ATOM 3053 N N . ASP A 1 379 ? 13.946 -18.220 -18.548 1.00 80.75 379 ASP A N 1
ATOM 3054 C CA . ASP A 1 379 ? 13.787 -19.627 -18.945 1.00 80.75 379 ASP A CA 1
ATOM 3055 C C . ASP A 1 379 ? 12.734 -19.810 -20.052 1.00 80.75 379 ASP A C 1
ATOM 3057 O O . ASP A 1 379 ? 12.868 -20.669 -20.926 1.00 80.75 379 ASP A O 1
ATOM 3061 N N . ASP A 1 380 ? 11.700 -18.972 -20.042 1.00 76.00 380 ASP A N 1
ATOM 3062 C CA . ASP A 1 380 ? 10.533 -19.043 -20.916 1.00 76.00 380 ASP A CA 1
ATOM 3063 C C . ASP A 1 380 ? 10.408 -17.859 -21.895 1.00 76.00 380 ASP A C 1
ATOM 3065 O O . ASP A 1 380 ? 9.473 -17.831 -22.708 1.00 76.00 380 ASP A O 1
ATOM 3069 N N . GLY A 1 381 ? 11.353 -16.909 -21.875 1.00 86.25 381 GLY A N 1
ATOM 3070 C CA . GLY A 1 381 ? 11.277 -15.696 -22.680 1.00 86.25 381 GLY A CA 1
ATOM 3071 C C . GLY A 1 381 ? 12.248 -14.570 -22.324 1.00 86.25 381 GLY A C 1
ATOM 3072 O O . GLY A 1 381 ? 13.468 -14.727 -22.406 1.00 86.25 381 GLY A O 1
ATOM 3073 N N . TRP A 1 382 ? 11.686 -13.391 -22.052 1.00 89.12 382 TRP A N 1
ATOM 3074 C CA . TRP A 1 382 ? 12.402 -12.122 -21.956 1.00 89.12 382 TRP A CA 1
ATOM 3075 C C . TRP A 1 382 ? 11.834 -11.220 -20.870 1.00 89.12 382 TRP A C 1
ATOM 3077 O O . TRP A 1 382 ? 10.616 -11.121 -20.723 1.00 89.12 382 TRP A O 1
ATOM 3087 N N . ARG A 1 383 ? 12.716 -10.471 -20.212 1.00 88.12 383 ARG A N 1
ATOM 3088 C CA . ARG A 1 383 ? 12.378 -9.424 -19.245 1.00 88.12 383 ARG A CA 1
ATOM 3089 C C . ARG A 1 383 ? 13.033 -8.109 -19.661 1.00 88.12 383 ARG A C 1
ATOM 3091 O O . ARG A 1 383 ? 14.191 -8.094 -20.071 1.00 88.12 383 ARG A O 1
ATOM 3098 N N . VAL A 1 384 ? 12.282 -7.013 -19.598 1.00 91.56 384 VAL A N 1
ATOM 3099 C CA . VAL A 1 384 ? 12.775 -5.645 -19.786 1.00 91.56 384 VAL A CA 1
ATOM 3100 C C . VAL A 1 384 ? 12.380 -4.820 -18.581 1.00 91.56 384 VAL A C 1
ATOM 3102 O O . VAL A 1 384 ? 11.193 -4.621 -18.340 1.00 91.56 384 VAL A O 1
ATOM 3105 N N . SER A 1 385 ? 13.358 -4.315 -17.847 1.00 87.50 385 SER A N 1
ATOM 3106 C CA . SER A 1 385 ? 13.128 -3.562 -16.618 1.00 87.50 385 SER A CA 1
ATOM 3107 C C . SER A 1 385 ? 13.864 -2.230 -16.620 1.00 87.50 385 SER A C 1
ATOM 3109 O O . SER A 1 385 ? 14.841 -2.023 -17.347 1.00 87.50 385 SER A O 1
ATOM 3111 N N . SER A 1 386 ? 13.372 -1.318 -15.790 1.00 86.06 386 SER A N 1
ATOM 3112 C CA . SER A 1 386 ? 14.084 -0.106 -15.411 1.00 86.06 386 SER A CA 1
ATOM 3113 C C . SER A 1 386 ? 13.762 0.224 -13.964 1.00 86.06 386 SER A C 1
ATOM 3115 O O . SER A 1 386 ? 12.606 0.494 -13.641 1.00 86.06 386 SER A O 1
ATOM 3117 N N . GLU A 1 387 ? 14.783 0.219 -13.109 1.00 74.56 387 GLU A N 1
ATOM 3118 C CA . GLU A 1 387 ? 14.644 0.585 -11.696 1.00 74.56 387 GLU A CA 1
ATOM 3119 C C . GLU A 1 387 ? 14.253 2.059 -11.554 1.00 74.56 387 GLU A C 1
ATOM 3121 O O . GLU A 1 387 ? 13.279 2.379 -10.880 1.00 74.56 387 GLU A O 1
ATOM 3126 N N . ASN A 1 388 ? 14.932 2.952 -12.285 1.00 80.75 388 ASN A N 1
ATOM 3127 C CA . ASN A 1 388 ? 14.697 4.401 -12.251 1.00 80.75 388 ASN A CA 1
ATOM 3128 C C . ASN A 1 388 ? 13.274 4.807 -12.663 1.00 80.75 388 ASN A C 1
ATOM 3130 O O . ASN A 1 388 ? 12.826 5.897 -12.318 1.00 80.75 388 ASN A O 1
ATOM 3134 N N . CYS A 1 389 ? 12.591 3.962 -13.434 1.00 74.25 389 CYS A N 1
ATOM 3135 C CA . CYS A 1 389 ? 11.218 4.185 -13.873 1.00 74.25 389 CYS A CA 1
ATOM 3136 C C . CYS A 1 389 ? 10.231 3.178 -13.281 1.00 74.25 389 CYS A C 1
ATOM 3138 O O . CYS A 1 389 ? 9.082 3.165 -13.722 1.00 74.25 389 CYS A O 1
ATOM 3140 N N . SER A 1 390 ? 10.673 2.334 -12.345 1.00 70.75 390 SER A N 1
ATOM 3141 C CA . SER A 1 390 ? 9.865 1.349 -11.622 1.00 70.75 390 SER A CA 1
ATOM 3142 C C . SER A 1 390 ? 8.903 0.572 -12.528 1.00 70.75 390 SER A C 1
ATOM 3144 O O . SER A 1 390 ? 7.701 0.531 -12.278 1.00 70.75 390 SER A O 1
ATOM 3146 N N . TYR A 1 391 ? 9.408 0.002 -13.627 1.00 73.19 391 TYR A N 1
ATOM 3147 C CA . TYR A 1 391 ? 8.613 -0.889 -14.477 1.00 73.19 391 TYR A CA 1
ATOM 3148 C C . TYR A 1 391 ? 9.336 -2.195 -14.778 1.00 73.19 391 TYR A C 1
ATOM 3150 O O . TYR A 1 391 ? 10.564 -2.239 -14.921 1.00 73.19 391 TYR A O 1
ATOM 3158 N N . VAL A 1 392 ? 8.543 -3.244 -14.987 1.00 75.44 392 VAL A N 1
ATOM 3159 C CA . VAL A 1 392 ? 8.993 -4.528 -15.529 1.00 75.44 392 VAL A CA 1
ATOM 3160 C C . VAL A 1 392 ? 8.018 -4.979 -16.614 1.00 75.44 392 VAL A C 1
ATOM 3162 O O . VAL A 1 392 ? 6.815 -5.073 -16.402 1.00 75.44 392 VAL A O 1
ATOM 3165 N N . MET A 1 393 ? 8.538 -5.257 -17.804 1.00 81.06 393 MET A N 1
ATOM 3166 C CA . MET A 1 393 ? 7.803 -5.835 -18.925 1.00 81.06 393 MET A CA 1
ATOM 3167 C C . MET A 1 393 ? 8.361 -7.221 -19.220 1.00 81.06 393 MET A C 1
ATOM 3169 O O . MET A 1 393 ? 9.539 -7.350 -19.550 1.00 81.06 393 MET A O 1
ATOM 3173 N N . GLU A 1 394 ? 7.528 -8.251 -19.170 1.00 78.69 394 GLU A N 1
ATOM 3174 C CA . GLU A 1 394 ? 7.948 -9.622 -19.470 1.00 78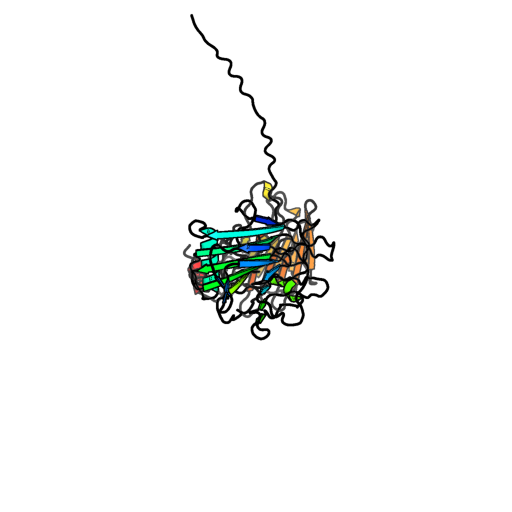.69 394 GLU A CA 1
ATOM 3175 C C . GLU A 1 394 ? 7.241 -10.143 -20.719 1.00 78.69 394 GLU A C 1
ATOM 3177 O O . GLU A 1 394 ? 6.125 -9.737 -21.038 1.00 78.69 394 GLU A O 1
ATOM 3182 N N . TYR A 1 395 ? 7.890 -11.036 -21.456 1.00 82.00 395 TYR A N 1
ATOM 3183 C CA . TYR A 1 395 ? 7.289 -11.766 -22.566 1.00 82.00 395 TYR A CA 1
ATOM 3184 C C . TYR A 1 395 ? 7.812 -13.199 -22.583 1.00 82.00 395 TYR A C 1
ATOM 3186 O O . TYR A 1 395 ? 8.978 -13.412 -22.904 1.00 82.00 395 TYR A O 1
ATOM 3194 N N . SER A 1 396 ? 6.937 -14.165 -22.315 1.00 77.25 396 SER A N 1
ATOM 3195 C CA . SER A 1 396 ? 7.226 -15.598 -22.239 1.00 77.25 396 SER A CA 1
ATOM 3196 C C . SER A 1 396 ? 6.590 -16.379 -23.396 1.00 77.25 396 SER A C 1
ATOM 3198 O O . SER A 1 396 ? 5.533 -16.986 -23.213 1.00 77.25 396 SER A O 1
ATOM 3200 N N . PRO A 1 397 ? 7.179 -16.384 -24.607 1.00 70.88 397 PRO A N 1
ATOM 3201 C CA . PRO A 1 397 ? 6.658 -17.125 -25.760 1.00 70.88 397 PRO A CA 1
ATOM 3202 C C . PRO A 1 397 ? 6.783 -18.653 -25.669 1.00 70.88 397 PRO A C 1
ATOM 3204 O O . PRO A 1 397 ? 6.324 -19.330 -26.587 1.00 70.88 397 PRO A O 1
ATOM 3207 N N . LEU A 1 398 ? 7.478 -19.195 -24.660 1.00 65.12 398 LEU A N 1
ATOM 3208 C CA . LEU A 1 398 ? 7.766 -20.633 -24.544 1.00 65.12 398 LEU A CA 1
ATOM 3209 C C . LEU A 1 398 ? 6.978 -21.341 -23.431 1.00 65.12 398 LEU A C 1
ATOM 3211 O O . LEU A 1 398 ? 7.115 -22.554 -23.273 1.00 65.12 398 LEU A O 1
ATOM 3215 N N . SER A 1 399 ? 6.174 -20.616 -22.653 1.00 60.03 399 SER A N 1
ATOM 3216 C CA . SER A 1 399 ? 5.352 -21.205 -21.593 1.00 60.03 399 SER A CA 1
ATOM 3217 C C . SER A 1 399 ? 4.125 -21.936 -22.170 1.00 60.03 399 SER A C 1
ATOM 3219 O O . SER A 1 399 ? 3.728 -21.710 -23.312 1.00 60.03 399 SER A O 1
ATOM 3221 N N . GLU A 1 400 ? 3.469 -22.805 -21.382 1.00 52.34 400 GLU A N 1
ATOM 3222 C CA . GLU A 1 400 ? 2.250 -23.528 -21.817 1.00 52.34 400 GLU A CA 1
ATOM 3223 C C . GLU A 1 400 ? 1.094 -22.596 -22.243 1.00 52.34 400 GLU A C 1
ATOM 3225 O O . GLU A 1 400 ? 0.117 -23.031 -22.860 1.00 52.34 400 GLU A O 1
ATOM 3230 N N . ARG A 1 401 ? 1.189 -21.304 -21.909 1.00 54.22 401 ARG A N 1
ATOM 3231 C CA . ARG A 1 401 ? 0.280 -20.239 -22.329 1.00 54.22 401 ARG A CA 1
ATOM 3232 C C . ARG A 1 401 ? 1.126 -18.986 -22.577 1.00 54.22 401 ARG A C 1
ATOM 3234 O O . ARG A 1 401 ? 1.382 -18.318 -21.592 1.00 54.22 401 ARG A O 1
ATOM 3241 N N . ASP A 1 402 ? 1.539 -18.666 -23.810 1.00 57.12 402 ASP A N 1
ATOM 3242 C CA . ASP A 1 402 ? 2.399 -17.498 -24.132 1.00 57.12 402 ASP A CA 1
ATOM 3243 C C . ASP A 1 402 ? 2.087 -16.263 -23.258 1.00 57.12 402 ASP A C 1
ATOM 3245 O O . ASP A 1 402 ? 0.960 -15.785 -23.289 1.00 57.12 402 ASP A O 1
ATOM 3249 N N . GLN A 1 403 ? 3.033 -15.722 -22.479 1.00 60.91 403 GLN A N 1
ATOM 3250 C CA . GLN A 1 403 ? 2.756 -14.648 -21.496 1.00 60.91 403 GLN A CA 1
ATOM 3251 C C . GLN A 1 403 ? 3.293 -13.272 -21.934 1.00 60.91 403 GLN A C 1
ATOM 3253 O O . GLN A 1 403 ? 4.379 -13.238 -22.484 1.00 60.91 403 GLN A O 1
ATOM 3258 N N . ILE A 1 404 ? 2.600 -12.142 -21.725 1.00 64.19 404 ILE A N 1
ATOM 3259 C CA . ILE A 1 404 ? 3.208 -10.788 -21.697 1.00 64.19 404 ILE A CA 1
ATOM 3260 C C . ILE A 1 404 ? 2.879 -10.166 -20.351 1.00 64.19 404 ILE A C 1
ATOM 3262 O O . ILE A 1 404 ? 1.724 -9.872 -20.154 1.00 64.19 404 ILE A O 1
ATOM 3266 N N . ARG A 1 405 ? 3.817 -9.839 -19.472 1.00 62.62 405 ARG A N 1
ATOM 3267 C CA . ARG A 1 405 ? 3.491 -9.177 -18.194 1.00 62.62 405 ARG A CA 1
ATOM 3268 C C . ARG A 1 405 ? 3.864 -7.708 -18.219 1.00 62.62 405 ARG A C 1
ATOM 3270 O O . ARG A 1 405 ? 4.810 -7.324 -18.908 1.00 62.62 405 ARG A O 1
ATOM 3277 N N . LEU A 1 406 ? 3.112 -6.902 -17.480 1.00 63.25 406 LEU A N 1
ATOM 3278 C CA . LEU A 1 406 ? 3.413 -5.498 -17.255 1.00 63.25 406 LEU A CA 1
ATOM 3279 C C . LEU A 1 406 ? 3.236 -5.201 -15.768 1.00 63.25 406 LEU A C 1
ATOM 3281 O O . LEU A 1 406 ? 2.130 -5.328 -15.249 1.00 63.25 406 LEU A O 1
ATOM 3285 N N . HIS A 1 407 ? 4.338 -4.821 -15.132 1.00 56.81 407 HIS A N 1
ATOM 3286 C CA . HIS A 1 407 ? 4.407 -4.334 -13.763 1.00 56.81 407 HIS A CA 1
ATOM 3287 C C . HIS A 1 407 ? 4.761 -2.861 -13.815 1.00 56.81 407 HIS A C 1
ATOM 3289 O O . HIS A 1 407 ? 5.751 -2.477 -14.454 1.00 56.81 407 HIS A O 1
ATOM 3295 N N . LEU A 1 408 ? 3.940 -2.054 -13.163 1.00 59.16 408 LEU A N 1
ATOM 3296 C CA . LEU A 1 408 ? 4.092 -0.617 -13.098 1.00 59.16 408 LEU A CA 1
ATOM 3297 C C . LEU A 1 408 ? 4.047 -0.199 -11.635 1.00 59.16 408 LEU A C 1
ATOM 3299 O O . LEU A 1 408 ? 3.054 -0.445 -10.957 1.00 59.16 408 LEU A O 1
ATOM 3303 N N . GLY A 1 409 ? 5.104 0.458 -11.167 1.00 50.06 409 GLY A N 1
ATOM 3304 C CA . GLY A 1 409 ? 5.108 1.073 -9.847 1.00 50.06 409 GLY A CA 1
ATOM 3305 C C . GLY A 1 409 ? 4.155 2.268 -9.766 1.00 50.06 409 GLY A C 1
ATOM 3306 O O . GLY A 1 409 ? 3.633 2.757 -10.771 1.00 50.06 409 GLY A O 1
ATOM 3307 N N . ILE A 1 410 ? 4.005 2.812 -8.561 1.00 52.31 410 ILE A N 1
ATOM 3308 C CA . ILE A 1 410 ? 3.079 3.911 -8.236 1.00 52.31 410 ILE A CA 1
ATOM 3309 C C . ILE A 1 410 ? 3.168 5.142 -9.158 1.00 52.31 410 ILE A C 1
ATOM 3311 O O . ILE A 1 410 ? 2.200 5.880 -9.315 1.00 52.31 410 ILE A O 1
ATOM 3315 N N . TYR A 1 411 ? 4.310 5.370 -9.819 1.00 57.75 411 TYR A N 1
ATOM 3316 C CA . TYR A 1 411 ? 4.458 6.443 -10.806 1.00 57.75 411 TYR A CA 1
ATOM 3317 C C . TYR A 1 411 ? 3.363 6.427 -11.886 1.00 57.75 411 TYR A C 1
ATOM 3319 O O . TYR A 1 411 ? 2.997 7.491 -12.395 1.00 57.75 411 TYR A O 1
ATOM 3327 N N . TYR A 1 412 ? 2.873 5.246 -12.262 1.00 61.66 412 TYR A N 1
ATOM 3328 C CA . TYR A 1 412 ? 1.916 5.070 -13.353 1.00 61.66 412 TYR A CA 1
ATOM 3329 C C . TYR A 1 412 ? 0.453 5.097 -12.907 1.00 61.66 412 TYR A C 1
ATOM 3331 O O . TYR A 1 412 ? -0.412 5.071 -13.782 1.00 61.66 412 TYR A O 1
ATOM 3339 N N . ALA A 1 413 ? 0.197 5.220 -11.601 1.00 53.38 413 ALA A N 1
ATOM 3340 C CA . ALA A 1 413 ? -1.140 5.229 -11.029 1.00 53.38 413 ALA A CA 1
ATOM 3341 C C . ALA A 1 413 ? -2.035 6.311 -11.665 1.00 53.38 413 ALA A C 1
ATOM 3343 O O . ALA A 1 413 ? -1.584 7.445 -11.850 1.00 53.38 413 ALA A O 1
ATOM 3344 N N . ASP A 1 414 ? -3.264 5.959 -12.053 1.00 49.94 414 ASP A N 1
ATOM 3345 C CA . ASP A 1 414 ? -4.232 6.794 -12.799 1.00 49.94 414 ASP A CA 1
ATOM 3346 C C . ASP A 1 414 ? -3.761 7.273 -14.193 1.00 49.94 414 ASP A C 1
ATOM 3348 O O . ASP A 1 414 ? -4.505 7.937 -14.925 1.00 49.94 414 ASP A O 1
ATOM 3352 N N . LYS A 1 415 ? -2.528 6.955 -14.610 1.00 54.84 415 LYS A N 1
ATOM 3353 C CA . LYS A 1 415 ? -1.975 7.357 -15.917 1.00 54.84 415 LYS A CA 1
ATOM 3354 C C . LYS A 1 415 ? -2.172 6.285 -16.986 1.00 54.84 415 LYS A C 1
ATOM 3356 O O . LYS A 1 415 ? -1.944 6.553 -18.174 1.00 54.84 415 LYS A O 1
ATOM 3361 N N . VAL A 1 416 ? -2.599 5.088 -16.588 1.00 53.69 416 VAL A N 1
ATOM 3362 C CA . VAL A 1 416 ? -2.906 3.961 -17.468 1.00 53.69 416 VAL A CA 1
ATOM 3363 C C . VAL A 1 416 ? -4.361 3.554 -17.241 1.00 53.69 416 VAL A C 1
ATOM 3365 O O . VAL A 1 416 ? -4.832 3.339 -16.132 1.00 53.69 416 VAL A O 1
ATOM 3368 N N . ILE A 1 417 ? -5.120 3.504 -18.325 1.00 45.72 417 ILE A N 1
ATOM 3369 C CA . ILE A 1 417 ? -6.486 2.968 -18.325 1.00 45.72 417 ILE A CA 1
ATOM 3370 C C . ILE A 1 417 ? -6.361 1.505 -18.728 1.00 45.72 417 ILE A C 1
ATOM 3372 O O . ILE A 1 417 ? -5.452 1.267 -19.515 1.00 45.72 417 ILE A O 1
ATOM 3376 N N . GLY A 1 418 ? -7.244 0.607 -18.248 1.00 47.44 418 GLY A N 1
ATOM 3377 C CA . GLY A 1 418 ? -7.688 -0.603 -18.954 1.00 47.44 418 GLY A CA 1
ATOM 3378 C C . GLY A 1 418 ? -7.303 -1.993 -18.453 1.00 47.44 418 GLY A C 1
ATOM 3379 O O . GLY A 1 418 ? -7.172 -2.935 -19.248 1.00 47.44 418 GLY A O 1
ATOM 3380 N N . LEU A 1 419 ? -7.151 -2.134 -17.144 1.00 49.06 419 LEU A N 1
ATOM 3381 C CA . LEU A 1 419 ? -6.605 -3.340 -16.546 1.00 49.06 419 LEU A CA 1
ATOM 3382 C C . LEU A 1 419 ? -7.538 -4.553 -16.748 1.00 49.06 419 LEU A C 1
ATOM 3384 O O . LEU A 1 419 ? -8.673 -4.585 -16.267 1.00 49.06 419 LEU A O 1
ATOM 3388 N N . CYS A 1 420 ? -7.065 -5.564 -17.483 1.00 44.34 420 CYS A N 1
ATOM 3389 C CA . CYS A 1 420 ? -7.706 -6.877 -17.547 1.00 44.34 420 CYS A CA 1
ATOM 3390 C C . CYS A 1 420 ? -7.288 -7.639 -16.289 1.00 44.34 420 CYS A C 1
ATOM 3392 O O . CYS A 1 420 ? -6.111 -7.954 -16.141 1.00 44.34 420 CYS A O 1
ATOM 3394 N N . GLN A 1 421 ? -8.244 -7.894 -15.394 1.00 49.34 421 GLN A N 1
ATOM 3395 C CA . GLN A 1 421 ? -8.020 -8.321 -14.010 1.00 49.34 421 GLN A CA 1
ATOM 3396 C C . GLN A 1 421 ? -7.348 -7.231 -13.177 1.00 49.34 421 GLN A C 1
ATOM 3398 O O . GLN A 1 421 ? -6.151 -7.278 -12.917 1.00 49.34 421 GLN A O 1
ATOM 3403 N N . ASN A 1 422 ? -8.151 -6.274 -12.711 1.00 45.94 422 ASN A N 1
ATOM 3404 C CA . ASN A 1 422 ? -7.797 -5.562 -11.494 1.00 45.94 422 ASN A CA 1
ATOM 3405 C C . ASN A 1 422 ? -7.782 -6.604 -10.365 1.00 45.94 422 ASN A C 1
ATOM 3407 O O . ASN A 1 422 ? -8.846 -7.086 -9.978 1.00 45.94 422 ASN A O 1
ATOM 3411 N N . ILE A 1 423 ? -6.594 -7.062 -9.966 1.00 44.97 423 ILE A N 1
ATOM 3412 C CA . ILE A 1 423 ? -6.388 -7.843 -8.744 1.00 44.97 423 ILE A CA 1
ATOM 3413 C C . ILE A 1 423 ? -5.700 -6.891 -7.780 1.00 44.97 423 ILE A C 1
ATOM 3415 O O . ILE A 1 423 ? -4.486 -6.915 -7.609 1.00 44.97 423 ILE A O 1
ATOM 3419 N N . ASN A 1 424 ? -6.508 -6.012 -7.204 1.00 44.25 424 ASN A N 1
ATOM 3420 C CA . ASN A 1 424 ? -6.114 -5.083 -6.152 1.00 44.25 424 ASN A CA 1
ATOM 3421 C C . ASN A 1 424 ? -6.318 -5.702 -4.761 1.00 44.25 424 ASN A C 1
ATOM 3423 O O . ASN A 1 424 ? -6.062 -5.056 -3.751 1.00 44.25 424 ASN A O 1
ATOM 3427 N N . GLY A 1 425 ? -6.771 -6.961 -4.694 1.00 40.41 425 GLY A N 1
ATOM 3428 C CA . GLY A 1 425 ? -6.927 -7.707 -3.452 1.00 40.41 425 GLY A CA 1
ATOM 3429 C C . GLY A 1 425 ? -8.299 -7.552 -2.802 1.00 40.41 425 GLY A C 1
ATOM 3430 O O . GLY A 1 425 ? -8.590 -8.293 -1.860 1.00 40.41 425 GLY A O 1
ATOM 3431 N N . TYR A 1 426 ? -9.155 -6.681 -3.340 1.00 42.16 426 TYR A N 1
ATOM 3432 C CA . TYR A 1 426 ? -10.526 -6.490 -2.893 1.00 42.16 426 TYR A CA 1
ATOM 3433 C C . TYR A 1 426 ? -11.441 -7.496 -3.600 1.00 42.16 426 TYR A C 1
ATOM 3435 O O . TYR A 1 426 ? -11.850 -7.314 -4.746 1.00 42.16 426 TYR A O 1
ATOM 3443 N N . LEU A 1 427 ? -11.836 -8.565 -2.897 1.00 42.75 427 LEU A N 1
ATOM 3444 C CA . LEU A 1 427 ? -12.656 -9.662 -3.448 1.00 42.75 427 LEU A CA 1
ATOM 3445 C C . LEU A 1 427 ? -13.979 -9.219 -4.114 1.00 42.75 427 LEU A C 1
ATOM 3447 O O . LEU A 1 427 ? -14.606 -10.023 -4.805 1.00 42.75 427 LEU A O 1
ATOM 3451 N N . THR A 1 428 ? -14.428 -7.985 -3.876 1.00 41.59 428 THR A N 1
ATOM 3452 C CA . THR A 1 428 ? -15.703 -7.420 -4.334 1.00 41.59 428 THR A CA 1
ATOM 3453 C C . THR A 1 428 ? -15.639 -6.752 -5.712 1.00 41.59 428 THR A C 1
ATOM 3455 O O . THR A 1 428 ? -16.668 -6.711 -6.387 1.00 41.59 428 THR A O 1
ATOM 3458 N N . ASN A 1 429 ? -14.473 -6.263 -6.154 1.00 40.97 429 ASN A N 1
ATOM 3459 C CA . ASN A 1 429 ? -14.258 -5.704 -7.499 1.00 40.97 429 ASN A CA 1
ATOM 3460 C C . ASN A 1 429 ? -13.118 -6.399 -8.269 1.00 40.97 429 ASN A C 1
ATOM 3462 O O . ASN A 1 429 ? -13.009 -6.190 -9.481 1.00 40.97 429 ASN A O 1
ATOM 3466 N N . ASP A 1 430 ? -12.360 -7.273 -7.591 1.00 43.34 430 ASP A N 1
ATOM 3467 C CA . ASP A 1 430 ? -11.363 -8.173 -8.161 1.00 43.34 430 ASP A CA 1
ATOM 3468 C C . ASP A 1 430 ? -11.970 -8.977 -9.317 1.00 43.34 430 ASP A C 1
ATOM 3470 O O . ASP A 1 430 ? -12.726 -9.942 -9.138 1.00 43.34 430 ASP A O 1
ATOM 3474 N N . ASN A 1 431 ? -11.599 -8.618 -10.539 1.00 50.16 431 ASN A N 1
ATOM 3475 C CA . ASN A 1 431 ? -12.176 -9.212 -11.731 1.00 50.16 431 ASN A CA 1
ATOM 3476 C C . ASN A 1 431 ? -11.356 -10.421 -12.197 1.00 50.16 431 ASN A C 1
ATOM 3478 O O . ASN A 1 431 ? -10.807 -10.428 -13.296 1.00 50.16 431 ASN A O 1
ATOM 3482 N N . LYS A 1 432 ? -11.231 -11.437 -11.333 1.00 47.06 432 LYS A N 1
ATOM 3483 C CA . LYS A 1 432 ? -10.287 -12.571 -11.473 1.00 47.06 432 LYS A CA 1
ATOM 3484 C C . LYS A 1 432 ? -10.443 -13.402 -12.748 1.00 47.06 432 LYS A C 1
ATOM 3486 O O . LYS A 1 432 ? -9.537 -14.148 -13.107 1.00 47.06 432 LYS A O 1
ATOM 3491 N N . ASP A 1 433 ? -11.585 -13.313 -13.421 1.00 47.72 433 ASP A N 1
ATOM 3492 C CA . ASP A 1 433 ? -11.874 -13.983 -14.693 1.00 47.72 433 ASP A CA 1
ATOM 3493 C C . ASP A 1 433 ? -12.152 -13.000 -15.842 1.00 47.72 433 ASP A C 1
ATOM 3495 O O . ASP A 1 433 ? -12.584 -13.406 -16.925 1.00 47.72 433 ASP A O 1
ATOM 3499 N N . CYS A 1 434 ? -11.881 -11.714 -15.612 1.00 44.88 434 CYS A N 1
ATOM 3500 C CA . CYS A 1 434 ? -12.217 -10.602 -16.485 1.00 44.88 434 CYS A CA 1
ATOM 3501 C C . CYS A 1 434 ? -13.718 -10.402 -16.755 1.00 44.88 434 CYS A C 1
ATOM 3503 O O . CYS A 1 434 ? -14.015 -9.581 -17.601 1.00 44.88 434 CYS A O 1
ATOM 3505 N N . SER A 1 435 ? -14.665 -11.049 -16.061 1.00 44.41 435 SER A N 1
ATOM 3506 C CA . SER A 1 435 ? -16.123 -10.898 -16.256 1.00 44.41 435 SER A CA 1
ATOM 3507 C C . SER A 1 435 ? -16.716 -9.475 -16.153 1.00 44.41 435 SER A C 1
ATOM 3509 O O . SER A 1 435 ? -17.755 -9.228 -16.772 1.00 44.41 435 SER A O 1
ATOM 3511 N N . SER A 1 436 ? -16.079 -8.546 -15.434 1.00 46.53 436 SER A N 1
ATOM 3512 C CA . SER A 1 436 ? -16.465 -7.123 -15.307 1.00 46.53 436 SER A CA 1
ATOM 3513 C C . SER A 1 436 ? -15.729 -6.184 -16.290 1.00 46.53 436 SER A C 1
ATOM 3515 O O . SER A 1 436 ? -14.729 -6.583 -16.891 1.00 46.53 436 SER A O 1
ATOM 3517 N N . PRO A 1 437 ? -16.177 -4.926 -16.468 1.00 45.66 437 PRO A N 1
ATOM 3518 C CA . PRO A 1 437 ? -15.498 -3.971 -17.339 1.00 45.66 437 PRO A CA 1
ATOM 3519 C C . PRO A 1 437 ? -14.059 -3.589 -16.978 1.00 45.66 437 PRO A C 1
ATOM 3521 O O . PRO A 1 437 ? -13.777 -3.531 -15.781 1.00 45.66 437 PRO A O 1
ATOM 3524 N N . PRO A 1 438 ? -13.160 -3.270 -17.941 1.00 46.78 438 PRO A N 1
ATOM 3525 C CA . PRO A 1 438 ? -11.863 -2.710 -17.628 1.00 46.78 438 PRO A CA 1
ATOM 3526 C C . PRO A 1 438 ? -11.943 -1.417 -16.869 1.00 46.78 438 PRO A C 1
ATOM 3528 O O . PRO A 1 438 ? -12.840 -0.594 -17.056 1.00 46.78 438 PRO A O 1
ATOM 3531 N N . GLN A 1 439 ? -10.961 -1.281 -15.999 1.00 47.75 439 GLN A N 1
ATOM 3532 C CA . GLN A 1 439 ? -10.936 -0.260 -14.980 1.00 47.75 439 GLN A CA 1
ATOM 3533 C C . GLN A 1 439 ? -9.778 0.690 -15.260 1.00 47.75 439 GLN A C 1
ATOM 3535 O O . GLN A 1 439 ? -8.773 0.313 -15.871 1.00 47.75 439 GLN A O 1
ATOM 3540 N N . ILE A 1 440 ? -9.965 1.947 -14.871 1.00 46.97 440 ILE A N 1
ATOM 3541 C CA . ILE A 1 440 ? -8.872 2.913 -14.797 1.00 46.97 440 ILE A CA 1
ATOM 3542 C C . ILE A 1 440 ? -7.959 2.425 -13.673 1.00 46.97 440 ILE A C 1
ATOM 3544 O O . ILE A 1 440 ? -8.464 1.933 -12.663 1.00 46.97 440 ILE A O 1
ATOM 3548 N N . GLY A 1 441 ? -6.648 2.472 -13.892 1.00 46.53 441 GLY A N 1
ATOM 3549 C CA . GLY A 1 441 ? -5.705 2.154 -12.837 1.00 46.53 441 GLY A CA 1
ATOM 3550 C C . GLY A 1 441 ? -5.908 3.091 -11.650 1.00 46.53 441 GLY A C 1
ATOM 3551 O O . GLY A 1 441 ? -6.215 4.260 -11.846 1.00 46.53 441 GLY A O 1
ATOM 3552 N N . ASP A 1 442 ? -5.894 2.541 -10.443 1.00 42.78 442 ASP A N 1
ATOM 3553 C CA . ASP A 1 442 ? -6.420 3.188 -9.243 1.00 42.78 442 ASP A CA 1
ATOM 3554 C C . ASP A 1 442 ? -5.263 3.736 -8.401 1.00 42.78 442 ASP A C 1
ATOM 3556 O O . ASP A 1 442 ? -4.395 2.970 -7.974 1.00 42.78 442 ASP A O 1
ATOM 3560 N N . SER A 1 443 ? -5.250 5.044 -8.123 1.00 37.50 443 SER A N 1
ATOM 3561 C CA . SER A 1 443 ? -4.256 5.684 -7.240 1.00 37.50 443 SER A CA 1
ATOM 3562 C C . SER A 1 443 ? -4.119 5.065 -5.851 1.00 37.50 443 SER A C 1
ATOM 3564 O O . SER A 1 443 ? -3.074 5.232 -5.219 1.00 37.50 443 SER A O 1
ATOM 3566 N N . SER A 1 444 ? -5.120 4.323 -5.372 1.00 37.91 444 SER A N 1
ATOM 3567 C CA . SER A 1 444 ? -5.069 3.590 -4.103 1.00 37.91 444 SER A CA 1
ATOM 3568 C C . SER A 1 444 ? -4.342 2.235 -4.183 1.00 37.91 444 SER A C 1
ATOM 3570 O O . SER A 1 444 ? -4.171 1.572 -3.160 1.00 37.91 444 SER A O 1
ATOM 3572 N N . THR A 1 445 ? -3.854 1.836 -5.364 1.00 37.56 445 THR A N 1
ATOM 3573 C CA . THR A 1 445 ? -3.187 0.545 -5.605 1.00 37.56 445 THR A CA 1
ATOM 3574 C C . THR A 1 445 ? -1.686 0.710 -5.854 1.00 37.56 445 THR A C 1
ATOM 3576 O O . THR A 1 445 ? -1.272 1.532 -6.666 1.00 37.56 445 THR A O 1
ATOM 3579 N N . ILE A 1 446 ? -0.864 -0.053 -5.120 1.00 36.28 446 ILE A N 1
ATOM 3580 C CA . ILE A 1 446 ? 0.603 0.133 -5.047 1.00 36.28 446 ILE A CA 1
ATOM 3581 C C . ILE A 1 446 ? 1.323 -0.259 -6.341 1.00 36.28 446 ILE A C 1
ATOM 3583 O O . ILE A 1 446 ? 2.368 0.303 -6.674 1.00 36.28 446 ILE A O 1
ATOM 3587 N N . GLU A 1 447 ? 0.732 -1.177 -7.099 1.00 38.41 447 GLU A N 1
ATOM 3588 C CA . GLU A 1 447 ? 1.180 -1.548 -8.431 1.00 38.41 447 GLU A CA 1
ATOM 3589 C C . GLU A 1 447 ? -0.024 -1.854 -9.315 1.00 38.41 447 GLU A C 1
ATOM 3591 O O . GLU A 1 447 ? -0.911 -2.629 -8.945 1.00 38.41 447 GLU A O 1
ATOM 3596 N N . GLU A 1 448 ? -0.028 -1.282 -10.515 1.00 43.28 448 GLU A N 1
ATOM 3597 C CA . GLU A 1 448 ? -0.990 -1.652 -11.540 1.00 43.28 448 GLU A CA 1
ATOM 3598 C C . GLU A 1 448 ? -0.459 -2.867 -12.290 1.00 43.28 448 GLU A C 1
ATOM 3600 O O . GLU A 1 448 ? 0.601 -2.834 -12.927 1.00 43.28 448 GLU A O 1
ATOM 3605 N N . SER A 1 449 ? -1.222 -3.950 -12.236 1.00 38.94 449 SER A N 1
ATOM 3606 C CA . SER A 1 449 ? -0.924 -5.169 -12.964 1.00 38.94 449 SER A CA 1
ATOM 3607 C C . SER A 1 449 ? -2.112 -5.584 -13.816 1.00 38.94 449 SER A C 1
ATOM 3609 O O . SER A 1 449 ? -3.266 -5.272 -13.529 1.00 38.94 449 SER A O 1
ATOM 3611 N N . CYS A 1 450 ? -1.843 -6.257 -14.926 1.00 45.62 450 CYS A N 1
ATOM 3612 C CA . CYS A 1 450 ? -2.886 -6.785 -15.802 1.00 45.62 450 CYS A CA 1
ATOM 3613 C C . CYS A 1 450 ? -2.531 -8.203 -16.160 1.00 45.62 450 CYS A C 1
ATOM 3615 O O . CYS A 1 450 ? -1.429 -8.356 -16.688 1.00 45.62 450 CYS A O 1
ATOM 3617 N N . SER A 1 451 ? -3.480 -9.152 -16.019 1.00 40.38 451 SER A N 1
ATOM 3618 C CA . SER A 1 451 ? -3.387 -10.551 -16.473 1.00 40.38 451 SER A CA 1
ATOM 3619 C C . SER A 1 451 ? -4.524 -10.989 -17.405 1.00 40.38 451 SER A C 1
ATOM 3621 O O . SER A 1 451 ? -5.685 -10.746 -17.114 1.00 40.38 451 SER A O 1
ATOM 3623 N N . CYS A 1 452 ? -4.261 -11.711 -18.503 1.00 40.25 452 CYS A N 1
ATOM 3624 C CA . CYS A 1 452 ? -5.315 -12.468 -19.192 1.00 40.25 452 CYS A CA 1
ATOM 3625 C C . CYS A 1 452 ? -4.773 -13.722 -19.895 1.00 40.25 452 CYS A C 1
ATOM 3627 O O . CYS A 1 452 ? -3.980 -13.589 -20.827 1.00 40.25 452 CYS A O 1
ATOM 3629 N N . PRO A 1 453 ? -5.211 -14.941 -19.512 1.00 38.78 453 PRO A N 1
ATOM 3630 C CA . PRO A 1 453 ? -4.931 -16.176 -20.228 1.00 38.78 453 PRO A CA 1
ATOM 3631 C C . PRO A 1 453 ? -5.626 -16.215 -21.581 1.00 38.78 453 PRO A C 1
ATOM 3633 O O . PRO A 1 453 ? -6.753 -15.778 -21.774 1.00 38.78 453 PRO A O 1
ATOM 3636 N N . LEU A 1 454 ? -4.983 -16.870 -22.518 1.00 45.09 454 LEU A N 1
ATOM 3637 C CA . LEU A 1 454 ? -5.296 -16.672 -23.921 1.00 45.09 454 LEU A CA 1
ATOM 3638 C C . LEU A 1 454 ? -6.302 -17.549 -24.554 1.00 45.09 454 LEU A C 1
ATOM 3640 O O . LEU A 1 454 ? -7.051 -17.177 -25.448 1.00 45.09 454 LEU A O 1
ATOM 3644 N N . ASN A 1 455 ? -6.295 -18.739 -24.021 1.00 42.03 455 ASN A N 1
ATOM 3645 C CA . ASN A 1 455 ? -7.168 -19.778 -24.442 1.00 42.03 455 ASN A CA 1
ATOM 3646 C C . ASN A 1 455 ? -8.500 -19.598 -23.670 1.00 42.03 455 ASN A C 1
ATOM 3648 O O . ASN A 1 455 ? -9.403 -20.421 -23.818 1.00 42.03 455 ASN A O 1
ATOM 3652 N N . ASP A 1 456 ? -8.635 -18.544 -22.837 1.00 41.31 456 ASP A N 1
ATOM 3653 C CA . ASP A 1 456 ? -9.789 -18.278 -21.982 1.00 41.31 456 ASP A CA 1
ATOM 3654 C C . ASP A 1 456 ? -10.848 -17.424 -22.693 1.00 41.31 456 ASP A C 1
ATOM 3656 O O . ASP A 1 456 ? -10.724 -16.218 -22.914 1.00 41.31 456 ASP A O 1
ATOM 3660 N N . LYS A 1 457 ? -11.948 -18.077 -23.063 1.00 44.16 457 LYS A N 1
ATOM 3661 C CA . LYS A 1 457 ? -13.067 -17.450 -23.773 1.00 44.16 457 LYS A CA 1
ATOM 3662 C C . LYS A 1 457 ? -13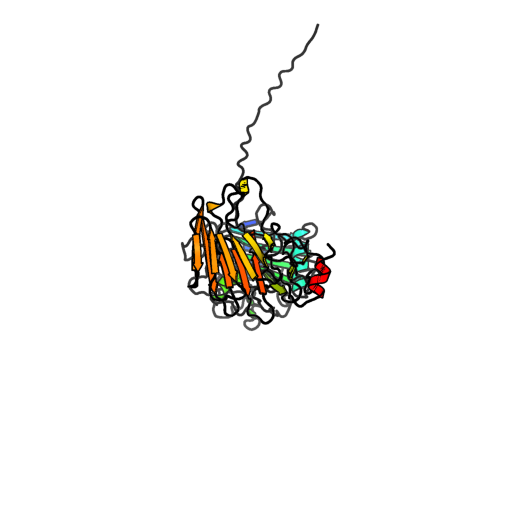.886 -16.483 -22.906 1.00 44.16 457 LYS A C 1
ATOM 3664 O O . LYS A 1 457 ? -14.652 -15.712 -23.479 1.00 44.16 457 LYS A O 1
ATOM 3669 N N . ARG A 1 458 ? -13.788 -16.532 -21.569 1.00 41.12 458 ARG A N 1
ATOM 3670 C CA . ARG A 1 458 ? -14.544 -15.649 -20.659 1.00 41.12 458 ARG A CA 1
ATOM 3671 C C . ARG A 1 458 ? -13.868 -14.291 -20.540 1.00 41.12 458 ARG A C 1
ATOM 3673 O O . ARG A 1 458 ? -14.546 -13.290 -20.765 1.00 41.12 458 ARG A O 1
ATOM 3680 N N . CYS A 1 459 ? -12.544 -14.282 -20.364 1.00 38.41 459 CYS A N 1
ATOM 3681 C CA . CYS A 1 459 ? -11.748 -13.053 -20.376 1.00 38.41 459 CYS A CA 1
ATOM 3682 C C . CYS A 1 459 ? -11.943 -12.272 -21.688 1.00 38.41 459 CYS A C 1
ATOM 3684 O O . CYS A 1 459 ? -12.270 -11.090 -21.682 1.00 38.41 459 CYS A O 1
ATOM 3686 N N . ASN A 1 460 ? -11.908 -12.974 -22.826 1.00 41.66 460 ASN A N 1
ATOM 3687 C CA . ASN A 1 460 ? -12.111 -12.391 -24.158 1.00 41.66 460 ASN A CA 1
ATOM 3688 C C . ASN A 1 460 ? -13.525 -11.825 -24.431 1.00 41.66 460 ASN A C 1
ATOM 3690 O O . ASN A 1 460 ? -13.696 -11.057 -25.378 1.00 41.66 460 ASN A O 1
ATOM 3694 N N . LYS A 1 461 ? -14.559 -12.232 -23.679 1.00 40.69 461 LYS A N 1
ATOM 3695 C CA . LYS A 1 461 ? -15.962 -11.842 -23.933 1.00 40.69 461 LYS A CA 1
ATOM 3696 C C . LYS A 1 461 ? -16.386 -10.609 -23.136 1.00 40.69 461 LYS A C 1
ATOM 3698 O O . LYS A 1 461 ? -17.175 -9.809 -23.627 1.00 40.69 461 LYS A O 1
ATOM 3703 N N . ALA A 1 462 ? -15.894 -10.464 -21.915 1.00 36.84 462 ALA A N 1
ATOM 3704 C CA . ALA A 1 462 ? -16.254 -9.344 -21.056 1.00 36.84 462 ALA A CA 1
ATOM 3705 C C . ALA A 1 462 ? -15.623 -8.015 -21.506 1.00 36.84 462 ALA A C 1
ATOM 3707 O O . ALA A 1 462 ? -16.243 -6.968 -21.372 1.00 36.84 462 ALA A O 1
ATOM 3708 N N . LEU A 1 463 ? -14.479 -8.082 -22.186 1.00 37.91 463 LEU A N 1
ATOM 3709 C CA . LEU A 1 463 ? -13.759 -6.935 -22.754 1.00 37.91 463 LEU A CA 1
ATOM 3710 C C . LEU A 1 463 ? -14.364 -6.394 -24.064 1.00 37.91 463 LEU A C 1
ATOM 3712 O O . LEU A 1 463 ? -13.934 -5.361 -24.560 1.00 37.91 463 LEU A O 1
ATOM 3716 N N . GLN A 1 464 ? -15.353 -7.087 -24.643 1.00 34.31 464 GLN A N 1
ATOM 3717 C CA . GLN A 1 464 ? -16.055 -6.664 -25.867 1.00 34.31 464 GLN A CA 1
ATOM 3718 C C . GLN A 1 464 ? -17.276 -5.764 -25.595 1.00 34.31 464 GLN A C 1
ATOM 3720 O O . GLN A 1 464 ? -17.852 -5.239 -26.545 1.00 34.31 464 GLN A O 1
ATOM 3725 N N . ASN A 1 465 ? -17.721 -5.628 -24.341 1.00 32.16 465 ASN A N 1
ATOM 3726 C CA . ASN A 1 465 ? -19.022 -5.032 -23.993 1.00 32.16 465 ASN A CA 1
ATOM 3727 C C . ASN A 1 465 ? -18.935 -3.609 -23.407 1.00 32.16 465 ASN A C 1
ATOM 3729 O O . ASN A 1 465 ? -19.857 -3.204 -22.695 1.00 32.16 465 ASN A O 1
ATOM 3733 N N . ILE A 1 466 ? -17.833 -2.884 -23.632 1.00 33.41 466 ILE A N 1
ATOM 3734 C CA . ILE A 1 466 ? -17.479 -1.641 -22.912 1.00 33.41 466 ILE A CA 1
ATOM 3735 C C . ILE A 1 466 ? -17.145 -0.524 -23.871 1.00 33.41 466 ILE A C 1
ATOM 3737 O O . ILE A 1 466 ? -16.478 -0.820 -24.888 1.00 33.41 466 ILE A O 1
#

Secondary structure (DSSP, 8-state):
----------------------------SPPS-SGGGT-EEE----TT--EEEEEEEEEEETTEEEEEEEEETTTEEESSS----SS--SS--SS-EEESS---EE-TTSS-EEEEEEEETTS-HHHHHHHHHHHHHTT-----SEEEEEEEEEEEETT--S---EEEEEEEEEETTEEEEEEEE-------TT-----EEE-SSSS-EEE-TTTTSGGGGSGGGEESSSSTTEEEEE-SSS-PPPPPEE-----B--TTT-EEE-TTSS-EEE--STT-EEEEEE-----GGGGG-S--EEEEEEE-TTS-EEEEEEEES---TT-TTS-EEEEEETT-TT-EEEEETTEEEEE-SSSEEEEEEETTEEEEEEEEE-SSSEEEEETTTTEEEEEETTSSS-EEEEEEEGGGTTT-EEESS--SS-TTT--TTS-SPPEEPPTT-SEEE----TT-TTHHHHTT--

pLDDT: mean 70.94, std 20.71, range [24.44, 98.12]

Organism: NCBI:txid53620

InterPro domains:
  IPR003886 NIDO domain [PF06119] (69-240)
  IPR003886 NIDO domain [PS51220] (100-242)
  IPR003886 NIDO domain [SM00539] (100-244)
  IPR051495 Epithelial Barrier and Cell Signaling Protein [PTHR13802] (29-254)

Foldseek 3Di:
DDDDDDDDDDDPDPPPPPPPPPPPDPDFLADDWDVVVVWDKDQFDFLQPWDKDAAPDWAAFAQDIARIWTHGLQQKIWGPDHDNDQFDDPADALTWIFHLKRANWGRPPAPKMKTKDKDQPPPPVSNQVVQQLLCVLLVRGARFRIKIKMKGWQIDHPPDPPSHGWIKMWMWTDRPQWIKIKIATDQADDGYPQLQIFGWGDPSPSPAIDGAPCHSHPCVNLQQQWELRLRRRIAMWIGNHRTDGRDIDGRDFWAFDAFPQLWAAALQLQDTPRLQAAFDKAWRWWQDDDDPVCLQDQLTKTWIFTHHRRSGTFKIKIWTRDGPPVPQQQIWIWIFGLVCQQWIAIDGNVDGDIDRDPQDWDWRDDPRDTFIWTWGRDPQHIWIDTPVQQWIWTFGSRDPTTTTWIKGFLVCALRTWRALAPPQSPPVPGCVLSQAGTGRRHNSGGIRIHYDGHVRPNSSPNSNPD

Sequence (466 aa):
MKFEALIILIYLAETTFLSVSASNNPVYYLYPFGEERGDSVKTDGDDMENKLIHLNRTFRFYTREYNSFWMCINGAISFNVFLWLASPSSGAINLPYMAVFWQDIKLTNTPGTMYYRQVDLNEEPDIIQLVEEDSANIGEPITPEWVFIVTWYRVSNKWTTSGEEDTFQAVIAVDGNKTITVFNYGPINWLNRYNSTALRFEKGSNTEWAVYRISGTADMLDIADYSTVRIPGRIVTRVDGEIQLPDLHLVDYQCNLDQTTGRVLTFDGSSELNMTGPSRKYLLSKLYQGDEADQRDQCKYMMRATTDAKGRLNWVSFSVGVHPRKQSKYKRNFAFGRNGPNTVMARGHGLKMDITSFPYVEHIQDNGQDLVVVVEKTDDGWRVSSENCSYVMEYSPLSERDQIRLHLGIYYADKVIGLCQNINGYLTNDNKDCSSPPQIGDSSTIEESCSCPLNDKRCNKALQNI